Protein AF-A0A4R8FXR1-F1 (afdb_monomer_lite)

Sequence (595 aa):
MRFEVLHRTVYRYSGPVRPGPHLLRLTPRPGRVAELCQSLAVTPLPVARRDETDAHGNRVTRLDFAGETPALIFESRFTLRTQAWLEAPEGGPVPPLCAVAPEVADFAAALGPPGAGPDRFLSALTEALHARIARQIRPDGAAWPAEVTLARGQGACRDLAVLFIAAAASRGIAARFVSGYQAESEHPDGPRHMHAWPEALVPGRGWCGYDPTHGRAVGAGHVALAVAPGRGRIHRGAGDGRDGGRSADRDRAGRCCARLKQRGRLAHRPMPGYPRVPGRGWRLAMRGARTSRTHPLQIAEVSAGPGLGRIGITFCPGKHDPVASTGAWARDLDADLDAIAGWGARLVLSLVENAELVALKVPDLGASVRARGMLWRHLPIRDYSVPDDFFERQWATTGPEIRAILRQGGDVLVHCKGGLGRAGMIAGRLLAELGMAPQEAIRAARHARPGAIETPAQLALVRRTEPADDRVLDLAALERTGGRLGSNPGGVYRDAEGRRFYVKELESPAHARNERIAAALYRLAGAPTLIYRPTADPCQVATEFVTLEKAHAAQFSEDERRFAQRWLGVHAWTANWDAAGFDGDNQGVVGGGRC

Structure (mmCIF, N/CA/C/O backbone):
data_AF-A0A4R8FXR1-F1
#
_entry.id   AF-A0A4R8FXR1-F1
#
loop_
_atom_site.group_PDB
_atom_site.id
_atom_site.type_symbol
_atom_site.label_atom_id
_atom_site.label_alt_id
_atom_site.label_comp_id
_atom_site.label_asym_id
_atom_site.label_entity_id
_atom_site.label_seq_id
_atom_site.pdbx_PDB_ins_code
_atom_site.Cartn_x
_atom_site.Cartn_y
_atom_site.Cartn_z
_atom_site.occupancy
_atom_site.B_iso_or_equiv
_atom_site.auth_seq_id
_atom_site.auth_comp_id
_atom_site.auth_asym_id
_atom_site.auth_atom_id
_atom_site.pdbx_PDB_model_num
ATOM 1 N N . MET A 1 1 ? 15.578 12.382 -30.697 1.00 85.81 1 MET A N 1
ATOM 2 C CA . MET A 1 1 ? 14.139 12.724 -30.602 1.00 85.81 1 MET A CA 1
ATOM 3 C C . MET A 1 1 ? 13.991 14.021 -29.817 1.00 85.81 1 MET A C 1
ATOM 5 O O . MET A 1 1 ? 14.798 14.249 -28.931 1.00 85.81 1 MET A O 1
ATOM 9 N N . ARG A 1 2 ? 13.032 14.900 -30.133 1.00 88.00 2 ARG A N 1
ATOM 10 C CA . ARG A 1 2 ? 12.801 16.126 -29.343 1.00 88.00 2 ARG A CA 1
ATOM 11 C C . ARG A 1 2 ? 11.761 15.856 -28.254 1.00 88.00 2 ARG A C 1
ATOM 13 O O . ARG A 1 2 ? 10.722 15.275 -28.554 1.00 88.00 2 ARG A O 1
ATOM 20 N N . PHE A 1 3 ? 12.048 16.284 -27.030 1.00 86.31 3 PHE A N 1
ATOM 21 C CA . PHE A 1 3 ? 11.168 16.186 -25.871 1.00 86.31 3 PHE A CA 1
ATOM 22 C C . PHE A 1 3 ? 10.814 17.573 -25.350 1.00 86.31 3 PHE A C 1
ATOM 24 O O . PHE A 1 3 ? 11.651 18.473 -25.329 1.00 86.31 3 PHE A O 1
ATOM 31 N N . GLU A 1 4 ? 9.579 17.693 -24.884 1.00 89.00 4 GLU A N 1
ATOM 32 C CA . GLU A 1 4 ? 9.101 18.764 -24.023 1.00 89.00 4 GLU A CA 1
ATOM 33 C C . GLU A 1 4 ? 8.424 18.085 -22.834 1.00 89.00 4 GLU A C 1
ATOM 35 O O . GLU A 1 4 ? 7.517 17.269 -23.014 1.00 89.00 4 GLU A O 1
ATOM 40 N N . VAL A 1 5 ? 8.933 18.343 -21.633 1.00 84.88 5 VAL A N 1
ATOM 41 C CA . VAL A 1 5 ? 8.506 17.662 -20.412 1.00 84.88 5 VAL A CA 1
ATOM 42 C C . VAL A 1 5 ? 8.128 18.695 -19.366 1.00 84.88 5 VAL A C 1
ATOM 44 O O . VAL A 1 5 ? 8.902 19.599 -19.060 1.00 84.88 5 VAL A O 1
ATOM 47 N N . LEU A 1 6 ? 6.942 18.509 -18.789 1.00 86.44 6 LEU A N 1
ATOM 48 C CA . LEU A 1 6 ? 6.503 19.139 -17.552 1.00 86.44 6 LEU A CA 1
ATOM 49 C C . LEU A 1 6 ? 6.395 18.051 -16.484 1.00 86.44 6 LEU A C 1
ATOM 51 O O . LEU A 1 6 ? 5.511 17.196 -16.542 1.00 86.44 6 LEU A O 1
ATOM 55 N N . HIS A 1 7 ? 7.289 18.096 -15.505 1.00 82.00 7 HIS A N 1
ATOM 56 C CA . HIS A 1 7 ? 7.187 17.313 -14.287 1.00 82.00 7 HIS A CA 1
ATOM 57 C C . HIS A 1 7 ? 6.617 18.181 -13.179 1.00 82.00 7 HIS A C 1
ATOM 59 O O . HIS A 1 7 ? 7.205 19.203 -12.830 1.00 82.00 7 HIS A O 1
ATOM 65 N N . ARG A 1 8 ? 5.527 17.728 -12.562 1.00 82.31 8 ARG A N 1
ATOM 66 C CA . ARG A 1 8 ? 4.970 18.366 -11.373 1.00 82.31 8 ARG A CA 1
ATOM 67 C C . ARG A 1 8 ? 4.787 17.348 -10.253 1.00 82.31 8 ARG A C 1
ATOM 69 O O . ARG A 1 8 ? 4.066 16.369 -10.430 1.00 82.31 8 ARG A O 1
ATOM 76 N N . THR A 1 9 ? 5.413 17.615 -9.111 1.00 76.44 9 THR A N 1
ATOM 77 C CA . THR A 1 9 ? 5.199 16.891 -7.852 1.00 76.44 9 THR A CA 1
ATOM 78 C C . THR A 1 9 ? 4.530 17.832 -6.855 1.00 76.44 9 THR A C 1
ATOM 80 O O . THR A 1 9 ? 4.963 18.971 -6.698 1.00 76.44 9 THR A O 1
ATOM 83 N N . VAL A 1 10 ? 3.451 17.372 -6.216 1.00 76.19 10 VAL A N 1
ATOM 84 C CA . VAL A 1 10 ? 2.677 18.142 -5.234 1.00 76.19 10 VAL A CA 1
ATOM 85 C C . VAL A 1 10 ? 2.522 17.309 -3.968 1.00 76.19 10 VAL A C 1
ATOM 87 O O . VAL A 1 10 ? 1.936 16.229 -4.000 1.00 76.19 10 VAL A O 1
ATOM 90 N N . TYR A 1 11 ? 3.019 17.839 -2.859 1.00 72.00 11 TYR A N 1
ATOM 91 C CA . TYR A 1 11 ? 2.734 17.370 -1.512 1.00 72.00 11 TYR A CA 1
ATOM 92 C C . TYR A 1 11 ? 1.659 18.272 -0.918 1.00 72.00 11 TYR A C 1
ATOM 94 O O . TYR A 1 11 ? 1.844 19.489 -0.853 1.00 72.00 11 TYR A O 1
ATOM 102 N N . ARG A 1 12 ? 0.536 17.684 -0.501 1.00 72.44 12 ARG A N 1
ATOM 103 C CA . ARG A 1 12 ? -0.494 18.363 0.289 1.00 72.44 12 ARG A CA 1
ATOM 104 C C . ARG A 1 12 ? -0.477 17.773 1.687 1.00 72.44 12 ARG A C 1
ATOM 106 O O . ARG A 1 12 ? -0.643 16.564 1.851 1.00 72.44 12 ARG A O 1
ATOM 113 N N . TYR A 1 13 ? -0.263 18.619 2.680 1.00 69.06 13 TYR A N 1
ATOM 114 C CA . TYR A 1 13 ? -0.235 18.202 4.072 1.00 69.06 13 TYR A CA 1
ATOM 115 C C . TYR A 1 13 ? -1.608 18.437 4.703 1.00 69.06 13 TYR A C 1
ATOM 117 O O . TYR A 1 13 ? -2.323 19.368 4.338 1.00 69.06 13 TYR A O 1
ATOM 125 N N . SER A 1 14 ? -1.982 17.602 5.672 1.00 63.03 14 SER A N 1
ATOM 126 C CA . SER A 1 14 ? -3.233 17.767 6.427 1.00 63.03 14 SER A CA 1
ATOM 127 C C . SER A 1 14 ? -3.224 18.990 7.364 1.00 63.03 14 SER A C 1
ATOM 129 O O . SER A 1 14 ? -4.229 19.276 8.004 1.00 63.03 14 SER A O 1
ATOM 131 N N . GLY A 1 15 ? -2.083 19.674 7.492 1.00 66.12 15 GLY A N 1
ATOM 132 C CA . GLY A 1 15 ? -1.867 20.911 8.247 1.00 66.12 15 GLY A CA 1
ATOM 133 C C . GLY A 1 15 ? -0.487 21.508 7.916 1.00 66.12 15 GLY A C 1
ATOM 134 O O . GLY A 1 15 ? 0.286 20.843 7.222 1.00 66.12 15 GLY A O 1
ATOM 135 N N . PRO A 1 16 ? -0.165 22.737 8.363 1.00 74.88 16 PRO A N 1
ATOM 136 C CA . PRO A 1 16 ? 1.131 23.360 8.093 1.00 74.88 16 PRO A CA 1
ATOM 137 C C . PRO A 1 16 ? 2.304 22.526 8.627 1.00 74.88 16 PRO A C 1
ATOM 139 O O . PRO A 1 16 ? 2.252 22.016 9.744 1.00 74.88 16 PRO A O 1
ATOM 142 N N . VAL A 1 17 ? 3.365 22.396 7.829 1.00 72.69 17 VAL A N 1
ATOM 143 C CA . VAL A 1 17 ? 4.614 21.711 8.204 1.00 72.69 17 VAL A CA 1
ATOM 144 C C . VAL A 1 17 ? 5.819 22.597 7.905 1.00 72.69 17 VAL A C 1
ATOM 146 O O . VAL A 1 17 ? 5.753 23.422 6.995 1.00 72.69 17 VAL A O 1
ATOM 149 N N . ARG A 1 18 ? 6.936 22.404 8.617 1.00 80.94 18 ARG A N 1
ATOM 150 C CA . ARG A 1 18 ? 8.236 23.000 8.263 1.00 80.94 18 ARG A CA 1
ATOM 151 C C . ARG A 1 18 ? 9.028 22.022 7.397 1.00 80.94 18 ARG A C 1
ATOM 153 O O . ARG A 1 18 ? 9.450 20.989 7.917 1.00 80.94 18 ARG A O 1
ATOM 160 N N . PRO A 1 19 ? 9.226 22.288 6.094 1.00 76.56 19 PRO A N 1
ATOM 161 C CA . PRO A 1 19 ? 9.999 21.384 5.256 1.00 76.56 19 PRO A CA 1
ATOM 162 C C . PRO A 1 19 ? 11.475 21.414 5.676 1.00 76.56 19 PRO A C 1
ATOM 164 O O . PRO A 1 19 ? 12.073 22.484 5.748 1.00 76.56 19 PRO A O 1
ATOM 167 N N . GLY A 1 20 ? 12.075 20.250 5.934 1.00 75.25 20 GLY A N 1
ATOM 168 C CA . GLY A 1 20 ? 13.526 20.132 6.114 1.00 75.25 20 GLY A CA 1
ATOM 169 C C . GLY A 1 20 ? 14.301 20.284 4.794 1.00 75.25 20 GLY A C 1
ATOM 170 O O . GLY A 1 20 ? 13.704 20.586 3.755 1.00 75.25 20 GLY A O 1
ATOM 171 N N . PRO A 1 21 ? 15.621 20.041 4.785 1.00 79.38 21 PRO A N 1
ATOM 172 C CA . PRO A 1 21 ? 16.411 20.006 3.555 1.00 79.38 21 PRO A CA 1
ATOM 173 C C . PRO A 1 21 ? 15.877 18.974 2.548 1.00 79.38 21 PRO A C 1
ATOM 175 O O . PRO A 1 21 ? 15.584 17.830 2.900 1.00 79.38 21 PRO A O 1
ATOM 178 N N . HIS A 1 22 ? 15.759 19.362 1.278 1.00 78.38 22 HIS A N 1
ATOM 179 C CA . HIS A 1 22 ? 15.288 18.510 0.184 1.00 78.38 22 HIS A CA 1
ATOM 180 C C . HIS A 1 22 ? 16.353 18.320 -0.889 1.00 78.38 22 HIS A C 1
ATOM 182 O O . HIS A 1 22 ? 17.111 19.229 -1.217 1.00 78.38 22 HIS A O 1
ATOM 188 N N . LEU A 1 23 ? 16.344 17.134 -1.497 1.00 76.12 23 LEU A N 1
ATOM 189 C CA . LEU A 1 23 ? 17.239 16.757 -2.583 1.00 76.12 23 LEU A CA 1
ATOM 190 C C . LEU A 1 23 ? 16.427 16.361 -3.821 1.00 76.12 23 LEU A C 1
ATOM 192 O O . LEU A 1 23 ? 15.710 15.355 -3.810 1.00 76.12 23 LEU A O 1
ATOM 196 N N . LEU A 1 24 ? 16.535 17.138 -4.898 1.00 77.31 24 LEU A N 1
ATOM 197 C CA . LEU A 1 24 ? 15.812 16.911 -6.148 1.00 77.31 24 LEU A CA 1
ATOM 198 C C . LEU A 1 24 ? 16.735 16.387 -7.249 1.00 77.31 24 LEU A C 1
ATOM 200 O O . LEU A 1 24 ? 17.852 16.859 -7.424 1.00 77.31 24 LEU A O 1
ATOM 204 N N . ARG A 1 25 ? 16.221 15.435 -8.033 1.00 80.62 25 ARG A N 1
ATOM 205 C CA . ARG A 1 25 ? 16.874 14.836 -9.211 1.00 80.62 25 ARG A CA 1
ATOM 206 C C . ARG A 1 25 ? 15.948 14.934 -10.423 1.00 80.62 25 ARG A C 1
ATOM 208 O O . ARG A 1 25 ? 15.524 13.926 -10.981 1.00 80.62 25 ARG A O 1
ATOM 215 N N . LEU A 1 26 ? 15.534 16.159 -10.744 1.00 81.44 26 LEU A N 1
ATOM 216 C CA . LEU A 1 26 ? 14.567 16.452 -11.815 1.00 81.44 26 LEU A CA 1
ATOM 217 C C . LEU A 1 26 ? 15.219 17.031 -13.076 1.00 81.44 26 LEU A C 1
ATOM 219 O O . LEU A 1 26 ? 14.530 17.318 -14.049 1.00 81.44 26 LEU A O 1
ATOM 223 N N . THR A 1 27 ? 16.544 17.155 -13.065 1.00 83.38 27 THR A N 1
ATOM 224 C CA . THR A 1 27 ? 17.344 17.685 -14.166 1.00 83.38 27 THR A CA 1
ATOM 225 C C . THR A 1 27 ? 17.898 16.525 -14.996 1.00 83.38 27 THR A C 1
ATOM 227 O O . THR A 1 27 ? 18.551 15.651 -14.420 1.00 83.38 27 THR A O 1
ATOM 230 N N . PRO A 1 28 ? 17.670 16.477 -16.322 1.00 86.19 28 PRO A N 1
ATOM 231 C CA . PRO A 1 28 ? 18.222 15.432 -17.177 1.00 86.19 28 PRO A CA 1
ATOM 232 C C . PRO A 1 28 ? 19.740 15.307 -17.047 1.00 86.19 28 PRO A C 1
ATOM 234 O O . PRO A 1 28 ? 20.467 16.305 -17.000 1.00 86.19 28 PRO A O 1
ATOM 237 N N . ARG A 1 29 ? 20.226 14.064 -17.002 1.00 84.06 29 ARG A N 1
ATOM 238 C CA . ARG A 1 29 ? 21.662 13.791 -16.945 1.00 84.06 29 ARG A CA 1
ATOM 239 C C . ARG A 1 29 ? 22.354 14.263 -18.226 1.00 84.06 29 ARG A C 1
ATOM 241 O O . ARG A 1 29 ? 21.784 14.126 -19.312 1.00 84.06 29 ARG A O 1
ATOM 248 N N . PRO A 1 30 ? 23.602 14.758 -18.121 1.00 74.12 30 PRO A N 1
ATOM 249 C CA . PRO A 1 30 ? 24.449 14.925 -19.295 1.00 74.12 30 PRO A CA 1
ATOM 250 C C . PRO A 1 30 ? 24.721 13.556 -19.948 1.00 74.12 30 PRO A C 1
ATOM 252 O O . PRO A 1 30 ? 24.691 12.523 -19.277 1.00 74.12 30 PRO A O 1
ATOM 255 N N . GLY A 1 31 ? 24.954 13.539 -21.263 1.00 76.31 31 GLY A N 1
ATOM 256 C CA . GLY A 1 31 ? 25.160 12.315 -22.044 1.00 76.31 31 GLY A CA 1
ATOM 257 C C . GLY A 1 31 ? 24.380 12.367 -23.354 1.00 76.31 31 GLY A C 1
ATOM 258 O O . GLY A 1 31 ? 24.654 13.204 -24.204 1.00 76.31 31 GLY A O 1
ATOM 259 N N . ARG A 1 32 ? 23.344 11.529 -23.497 1.00 73.62 32 ARG A N 1
ATOM 260 C CA . ARG A 1 32 ? 22.480 11.452 -24.699 1.00 73.62 32 ARG A CA 1
ATOM 261 C C . ARG A 1 32 ? 21.614 12.694 -24.949 1.00 73.62 32 ARG A C 1
ATOM 263 O O . ARG A 1 32 ? 20.790 12.678 -25.861 1.00 73.62 32 ARG A O 1
ATOM 270 N N . VAL A 1 33 ? 21.745 13.727 -24.122 1.00 80.31 33 VAL A N 1
ATOM 271 C CA . VAL A 1 33 ? 20.923 14.938 -24.117 1.00 80.31 33 VAL A CA 1
ATOM 272 C C . VAL A 1 33 ? 21.705 16.085 -24.756 1.00 80.31 33 VAL A C 1
ATOM 274 O O . VAL A 1 33 ? 22.746 16.485 -24.247 1.00 80.31 33 VAL A O 1
ATOM 277 N N . ALA A 1 34 ? 21.161 16.641 -25.834 1.00 75.50 34 ALA A N 1
ATOM 278 C CA . ALA A 1 34 ? 21.592 17.884 -26.463 1.00 75.50 34 ALA A CA 1
ATOM 279 C C . ALA A 1 34 ? 20.500 18.957 -26.310 1.00 75.50 34 ALA A C 1
ATOM 281 O O . ALA A 1 34 ? 19.323 18.625 -26.145 1.00 75.50 34 ALA A O 1
ATOM 282 N N . GLU A 1 35 ? 20.882 20.235 -26.401 1.00 79.94 35 GLU A N 1
ATOM 283 C CA . GLU A 1 35 ? 19.946 21.379 -26.411 1.00 79.94 35 GLU A CA 1
ATOM 284 C C . GLU A 1 35 ? 18.988 21.400 -25.204 1.00 79.94 35 GLU A C 1
ATOM 286 O O . GLU A 1 35 ? 17.784 21.613 -25.349 1.00 79.94 35 GLU A O 1
ATOM 291 N N . LEU A 1 36 ? 19.511 21.141 -24.001 1.00 84.12 36 LEU A N 1
ATOM 292 C CA . LEU A 1 36 ? 18.721 21.182 -22.772 1.00 84.12 36 LEU A CA 1
ATOM 293 C C . LEU A 1 36 ? 18.432 22.633 -22.365 1.00 84.12 36 LEU A C 1
ATOM 295 O O . LEU A 1 36 ? 19.329 23.348 -21.927 1.00 84.12 36 LEU A O 1
ATOM 299 N N . CYS A 1 37 ? 17.165 23.032 -22.435 1.00 88.81 37 CYS A N 1
ATOM 300 C CA . CYS A 1 37 ? 16.648 24.221 -21.763 1.00 88.81 37 CYS A CA 1
ATOM 301 C C . CYS A 1 37 ? 15.739 23.763 -20.623 1.00 88.81 37 CYS A C 1
ATOM 303 O O . CYS A 1 37 ? 14.830 22.968 -20.862 1.00 88.81 37 CYS A O 1
ATOM 305 N N . GLN A 1 38 ? 15.987 24.228 -19.398 1.00 87.38 38 GLN A N 1
ATOM 306 C CA . GLN A 1 38 ? 15.250 23.796 -18.214 1.00 87.38 38 GLN A CA 1
ATOM 307 C C . GLN A 1 38 ? 14.923 24.960 -17.279 1.00 87.38 38 GLN A C 1
ATOM 309 O O . GLN A 1 38 ? 15.744 25.847 -17.062 1.00 87.38 38 GLN A O 1
ATOM 314 N N . SER A 1 39 ? 13.760 24.878 -16.636 1.00 89.81 39 SER A N 1
ATOM 315 C CA . SER A 1 39 ? 13.414 25.641 -15.443 1.00 89.81 39 SER A CA 1
ATOM 316 C C . SER A 1 39 ? 12.927 24.721 -14.318 1.00 89.81 39 SER A C 1
ATOM 318 O O . SER A 1 39 ? 12.415 23.621 -14.546 1.00 89.81 39 SER A O 1
ATOM 320 N N . LEU A 1 40 ? 13.134 25.162 -13.078 1.00 86.44 40 LEU A N 1
ATOM 321 C CA . LEU A 1 40 ? 12.644 24.508 -11.869 1.00 86.44 40 LEU A CA 1
ATOM 322 C C . LEU A 1 40 ? 12.022 25.579 -10.972 1.00 86.44 40 LEU A C 1
ATOM 324 O O . LEU A 1 40 ? 12.741 26.441 -10.465 1.00 86.44 40 LEU A O 1
ATOM 328 N N . ALA A 1 41 ? 10.708 25.505 -10.792 1.00 91.19 41 ALA A N 1
ATOM 329 C CA . ALA A 1 41 ? 9.947 26.316 -9.855 1.00 91.19 41 ALA A CA 1
ATOM 330 C C . ALA A 1 41 ? 9.609 25.494 -8.605 1.00 91.19 41 ALA A C 1
ATOM 332 O O . ALA A 1 41 ? 9.301 24.301 -8.686 1.00 91.19 41 ALA A O 1
ATOM 333 N N . VAL A 1 42 ? 9.682 26.142 -7.444 1.00 88.81 42 VAL A N 1
ATOM 334 C CA . VAL A 1 42 ? 9.464 25.528 -6.132 1.00 88.81 42 VAL A CA 1
ATOM 335 C C . VAL A 1 42 ? 8.519 26.414 -5.326 1.00 88.81 42 VAL A C 1
ATOM 337 O O . VAL A 1 42 ? 8.653 27.637 -5.344 1.00 88.81 42 VAL A O 1
ATOM 340 N N . THR A 1 43 ? 7.556 25.810 -4.635 1.00 88.56 43 THR A N 1
ATOM 341 C CA . THR A 1 43 ? 6.626 26.515 -3.741 1.00 88.56 43 THR A CA 1
ATOM 342 C C . THR A 1 43 ? 6.488 25.747 -2.424 1.00 88.56 43 THR A C 1
ATOM 344 O O . THR A 1 43 ? 6.150 24.568 -2.496 1.00 88.56 43 THR A O 1
ATOM 347 N N . PRO A 1 44 ? 6.693 26.365 -1.244 1.00 90.56 44 PRO A N 1
ATOM 348 C CA . PRO A 1 44 ? 7.127 27.751 -1.031 1.00 90.56 44 PRO A CA 1
ATOM 349 C C . PRO A 1 44 ? 8.535 28.009 -1.586 1.00 90.56 44 PRO A C 1
ATOM 351 O O . PRO A 1 44 ? 9.252 27.072 -1.931 1.00 90.56 44 PRO A O 1
ATOM 354 N N . LEU A 1 45 ? 8.913 29.282 -1.719 1.00 92.50 45 LEU A N 1
ATOM 355 C CA . LEU A 1 45 ? 10.248 29.633 -2.197 1.00 92.50 45 LEU A CA 1
ATOM 356 C C . LEU A 1 45 ? 11.297 29.141 -1.174 1.00 92.50 45 LEU A C 1
ATOM 358 O O . LEU A 1 45 ? 11.159 29.446 0.012 1.00 92.50 45 LEU A O 1
ATOM 362 N N . PRO A 1 46 ? 12.316 28.371 -1.594 1.00 90.50 46 PRO A N 1
ATOM 363 C CA . PRO A 1 46 ? 13.374 27.921 -0.699 1.00 90.50 46 PRO A CA 1
ATOM 364 C C . PRO A 1 46 ? 14.233 29.111 -0.253 1.00 90.50 46 PRO A C 1
ATOM 366 O O . PRO A 1 46 ? 14.493 30.021 -1.041 1.00 90.50 46 PRO A O 1
ATOM 369 N N . VAL A 1 47 ? 14.712 29.079 0.991 1.00 93.75 47 VAL A N 1
ATOM 370 C CA . VAL A 1 47 ? 15.650 30.090 1.514 1.00 93.75 47 VAL A CA 1
ATOM 371 C C . VAL A 1 47 ? 17.074 29.864 1.023 1.00 93.75 47 VAL A C 1
ATOM 373 O O . VAL A 1 47 ? 17.846 30.812 0.931 1.00 93.75 47 VAL A O 1
ATOM 376 N N . ALA A 1 48 ? 17.417 28.626 0.663 1.00 89.50 48 ALA A N 1
ATOM 377 C CA . ALA A 1 48 ? 18.653 28.331 -0.041 1.00 89.50 48 ALA A CA 1
ATOM 378 C C . ALA A 1 48 ? 18.423 27.288 -1.133 1.00 89.50 48 ALA A C 1
ATOM 380 O O . ALA A 1 48 ? 17.672 26.327 -0.964 1.00 89.50 48 ALA A O 1
ATOM 381 N N . ARG A 1 49 ? 19.108 27.473 -2.261 1.00 93.00 49 ARG A N 1
ATOM 382 C CA . ARG A 1 49 ? 19.134 26.533 -3.379 1.00 93.00 49 ARG A CA 1
ATOM 383 C C . ARG A 1 49 ? 20.572 26.348 -3.844 1.00 93.00 49 ARG A C 1
ATOM 385 O O . ARG A 1 49 ? 21.254 27.331 -4.115 1.00 93.00 49 ARG A O 1
ATOM 392 N N . ARG A 1 50 ? 21.013 25.096 -3.967 1.00 91.19 50 ARG A N 1
ATOM 393 C CA . ARG A 1 50 ? 22.333 24.726 -4.496 1.00 91.19 50 ARG A CA 1
ATOM 394 C C . ARG A 1 50 ? 22.171 23.645 -5.558 1.00 91.19 50 ARG A C 1
ATOM 396 O O . ARG A 1 50 ? 21.593 22.599 -5.280 1.00 91.19 50 ARG A O 1
ATOM 403 N N . ASP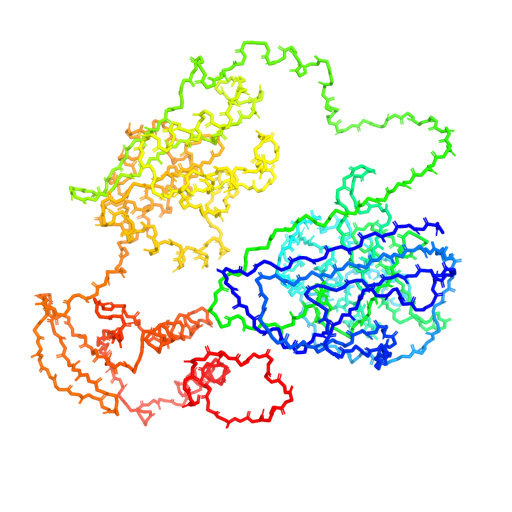 A 1 51 ? 22.667 23.907 -6.761 1.00 88.56 51 ASP A N 1
ATOM 404 C CA . ASP A 1 51 ? 22.676 22.944 -7.863 1.00 88.56 51 ASP A CA 1
ATOM 405 C C . ASP A 1 51 ? 24.085 22.336 -7.967 1.00 88.56 51 ASP A C 1
ATOM 407 O O . ASP A 1 51 ? 25.070 23.057 -8.101 1.00 88.56 51 ASP A O 1
ATOM 411 N N . GLU A 1 52 ? 24.188 21.012 -7.879 1.00 88.06 52 GLU A N 1
ATOM 412 C CA . GLU A 1 52 ? 25.450 20.269 -7.814 1.00 88.06 52 GLU A CA 1
ATOM 413 C C . GLU A 1 52 ? 25.417 19.006 -8.690 1.00 88.06 52 GLU A C 1
ATOM 415 O O . GLU A 1 52 ? 24.385 18.630 -9.257 1.00 88.06 52 GLU A O 1
ATOM 420 N N . THR A 1 53 ? 26.567 18.344 -8.819 1.00 84.62 53 THR A N 1
ATOM 421 C CA . THR A 1 53 ? 26.668 17.010 -9.423 1.00 84.62 53 THR A CA 1
ATOM 422 C C . THR A 1 53 ? 27.141 16.023 -8.364 1.00 84.62 53 THR A C 1
ATOM 424 O O . THR A 1 53 ? 28.178 16.252 -7.748 1.00 84.62 53 THR A O 1
ATOM 427 N N . ASP A 1 54 ? 26.382 14.949 -8.129 1.00 79.00 54 ASP A N 1
ATOM 428 C CA . ASP A 1 54 ? 26.763 13.936 -7.136 1.00 79.00 54 ASP A CA 1
ATOM 429 C C . ASP A 1 54 ? 27.856 12.985 -7.657 1.00 79.00 54 ASP A C 1
ATOM 431 O O . ASP A 1 54 ? 28.192 12.979 -8.843 1.00 79.00 54 ASP A O 1
ATOM 435 N N . ALA A 1 55 ? 28.399 12.139 -6.775 1.00 77.75 55 ALA A N 1
ATOM 436 C CA . ALA A 1 55 ? 29.462 11.183 -7.105 1.00 77.75 55 ALA A CA 1
ATOM 437 C C . ALA A 1 55 ? 29.079 10.169 -8.205 1.00 77.75 55 ALA A C 1
ATOM 439 O O . ALA A 1 55 ? 29.949 9.531 -8.793 1.00 77.75 55 ALA A O 1
ATOM 440 N N . HIS A 1 56 ? 27.787 10.019 -8.516 1.00 74.94 56 HIS A N 1
ATOM 441 C CA . HIS A 1 56 ? 27.297 9.164 -9.598 1.00 74.94 56 HIS A CA 1
ATOM 442 C C . HIS A 1 56 ? 27.079 9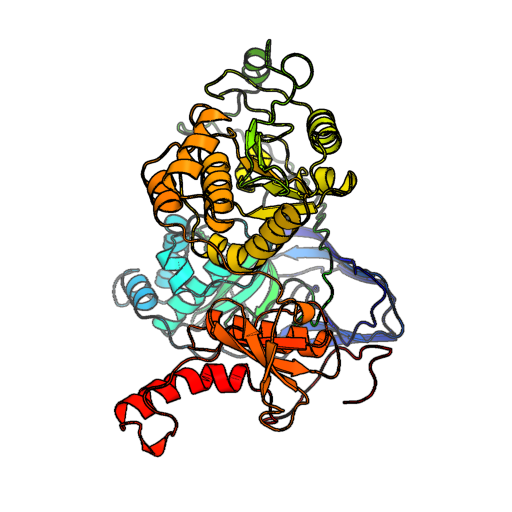.936 -10.910 1.00 74.94 56 HIS A C 1
ATOM 444 O O . HIS A 1 56 ? 26.585 9.367 -11.892 1.00 74.94 56 HIS A O 1
ATOM 450 N N . GLY A 1 57 ? 27.407 11.229 -10.946 1.00 78.00 57 GLY A N 1
ATOM 451 C CA . GLY A 1 57 ? 27.193 12.111 -12.089 1.00 78.00 57 GLY A CA 1
ATOM 452 C C . GLY A 1 57 ? 25.735 12.547 -12.267 1.00 78.00 57 GLY A C 1
ATOM 453 O O . GLY A 1 57 ? 25.352 12.940 -13.371 1.00 78.00 57 GLY A O 1
ATOM 454 N N . ASN A 1 58 ? 24.887 12.433 -11.236 1.00 81.94 58 ASN A N 1
ATOM 455 C CA . ASN A 1 58 ? 23.528 12.975 -11.294 1.00 81.94 58 ASN A CA 1
ATOM 456 C C . ASN A 1 58 ? 23.564 14.489 -11.104 1.00 81.94 58 ASN A C 1
ATOM 458 O O . ASN A 1 58 ? 24.280 14.970 -10.233 1.00 81.94 58 ASN A O 1
ATOM 462 N N . ARG A 1 59 ? 22.726 15.229 -11.837 1.00 83.75 59 ARG A N 1
ATOM 463 C CA . ARG A 1 59 ? 22.460 16.640 -11.531 1.00 83.75 59 ARG A CA 1
ATOM 464 C C . ARG A 1 59 ? 21.455 16.714 -10.385 1.00 83.75 59 ARG A C 1
ATOM 466 O O . ARG A 1 59 ? 20.336 16.210 -10.510 1.00 83.75 59 ARG A O 1
ATOM 473 N N . VAL A 1 60 ? 21.862 17.317 -9.278 1.00 84.19 60 VAL A N 1
ATOM 474 C CA . VAL A 1 60 ? 21.113 17.333 -8.025 1.00 84.19 60 VAL A CA 1
ATOM 475 C C . VAL A 1 60 ? 20.872 18.771 -7.578 1.00 84.19 60 VAL A C 1
ATOM 477 O O . VAL A 1 60 ? 21.774 19.595 -7.639 1.00 84.19 60 VAL A O 1
ATOM 480 N N . THR A 1 61 ? 19.664 19.071 -7.111 1.00 82.88 61 THR A N 1
ATOM 481 C CA . THR A 1 61 ? 19.313 20.374 -6.532 1.00 82.88 61 THR A CA 1
ATOM 482 C C . THR A 1 61 ? 18.993 20.196 -5.052 1.00 82.88 61 THR A C 1
ATOM 484 O O . THR A 1 61 ? 18.016 19.525 -4.709 1.00 82.88 61 THR A O 1
ATOM 487 N N . ARG A 1 62 ? 19.805 20.790 -4.176 1.00 86.75 62 ARG A N 1
ATOM 488 C CA . ARG A 1 62 ? 19.553 20.903 -2.734 1.00 86.75 62 ARG A CA 1
ATOM 489 C C . ARG A 1 62 ? 18.731 22.146 -2.447 1.00 86.75 62 ARG A C 1
ATOM 491 O O . ARG A 1 62 ? 19.068 23.223 -2.936 1.00 86.75 62 ARG A O 1
ATOM 498 N N . LEU A 1 63 ? 17.681 21.989 -1.654 1.00 82.69 63 LEU A N 1
ATOM 499 C CA . LEU A 1 63 ? 16.777 23.059 -1.257 1.00 82.69 63 LEU A CA 1
ATOM 500 C C . LEU A 1 63 ? 16.640 23.078 0.259 1.00 82.69 63 LEU A C 1
ATOM 502 O O . LEU A 1 63 ? 16.306 22.054 0.847 1.00 82.69 63 LEU A O 1
ATOM 506 N N . ASP A 1 64 ? 16.824 24.245 0.857 1.00 85.62 64 ASP A N 1
ATOM 507 C CA . ASP A 1 64 ? 16.566 24.489 2.272 1.00 85.62 64 ASP A CA 1
ATOM 508 C C . ASP A 1 64 ? 15.356 25.429 2.382 1.00 85.62 64 ASP A C 1
ATOM 510 O O . ASP A 1 64 ? 15.216 26.368 1.591 1.00 85.62 64 ASP A O 1
ATOM 514 N N . PHE A 1 65 ? 14.464 25.183 3.341 1.00 85.69 65 PHE A N 1
ATOM 515 C CA . PHE A 1 65 ? 13.233 25.956 3.528 1.00 85.69 65 PHE A CA 1
ATOM 516 C C . PHE A 1 65 ? 13.197 26.596 4.913 1.00 85.69 65 PHE A C 1
ATOM 518 O O . PHE A 1 65 ? 13.798 26.095 5.861 1.00 85.69 65 PHE A O 1
ATOM 525 N N . ALA A 1 66 ? 12.460 27.698 5.025 1.00 83.62 66 ALA A N 1
ATOM 526 C CA . ALA A 1 66 ? 12.110 28.306 6.299 1.00 83.62 66 ALA A CA 1
ATOM 527 C C . ALA A 1 66 ? 10.595 28.500 6.379 1.00 83.62 66 ALA A C 1
ATOM 529 O O . ALA A 1 66 ? 9.915 28.605 5.357 1.00 83.62 66 ALA A O 1
ATOM 530 N N . GLY A 1 67 ? 10.085 28.583 7.606 1.00 81.31 67 GLY A N 1
ATOM 531 C CA . GLY A 1 67 ? 8.662 28.776 7.860 1.00 81.31 67 GLY A CA 1
ATOM 532 C C . GLY A 1 67 ? 7.816 27.529 7.598 1.00 81.31 67 GLY A C 1
ATOM 533 O O . GLY A 1 67 ? 8.319 26.439 7.323 1.00 81.31 67 GLY A O 1
ATOM 534 N N . GLU A 1 68 ? 6.506 27.702 7.745 1.00 85.44 68 GLU A N 1
ATOM 535 C CA . GLU A 1 68 ? 5.513 26.634 7.659 1.00 85.44 68 GLU A CA 1
ATOM 536 C C . GLU A 1 68 ? 4.723 26.729 6.356 1.00 85.44 68 GLU A C 1
ATOM 538 O O . GLU A 1 68 ? 4.419 27.819 5.874 1.00 85.44 68 GLU A O 1
ATOM 543 N N . THR A 1 69 ? 4.370 25.583 5.780 1.00 83.00 69 THR A N 1
ATOM 544 C CA . THR A 1 69 ? 3.571 25.520 4.556 1.00 83.00 69 THR A CA 1
ATOM 545 C C . THR A 1 69 ? 2.557 24.375 4.598 1.00 83.00 69 THR A C 1
ATOM 547 O O . THR A 1 69 ? 2.887 23.283 5.064 1.00 83.00 69 THR A O 1
ATOM 550 N N . PRO A 1 70 ? 1.325 24.569 4.091 1.00 83.12 70 PRO A N 1
ATOM 551 C CA . PRO A 1 70 ? 0.351 23.489 3.929 1.00 83.12 70 PRO A CA 1
ATOM 552 C C . PRO A 1 70 ? 0.617 22.628 2.681 1.00 83.12 70 PRO A C 1
ATOM 554 O O . PRO A 1 70 ? 0.001 21.574 2.509 1.00 83.12 70 PRO A O 1
ATOM 557 N N . ALA A 1 71 ? 1.520 23.055 1.791 1.00 80.56 71 ALA A N 1
ATOM 558 C CA . ALA A 1 71 ? 1.867 22.316 0.581 1.00 80.56 71 ALA A CA 1
ATOM 559 C C . ALA A 1 71 ? 3.313 22.556 0.129 1.00 80.56 71 ALA A C 1
ATOM 561 O O . ALA A 1 71 ? 3.865 23.639 0.311 1.00 80.56 71 ALA A O 1
ATOM 562 N N . LEU A 1 72 ? 3.902 21.555 -0.523 1.00 78.94 72 LEU A N 1
ATOM 563 C CA . LEU A 1 72 ? 5.207 21.654 -1.175 1.00 78.94 72 LEU A CA 1
ATOM 564 C C . LEU A 1 72 ? 5.070 21.227 -2.639 1.00 78.94 72 LEU A C 1
ATOM 566 O O . LEU A 1 72 ? 4.604 20.129 -2.937 1.00 78.94 72 LEU A O 1
ATOM 570 N N . ILE A 1 73 ? 5.424 22.110 -3.568 1.00 84.31 73 ILE A N 1
ATOM 571 C CA . ILE A 1 73 ? 5.231 21.924 -5.007 1.00 84.31 73 ILE A CA 1
ATOM 572 C C . ILE A 1 73 ? 6.572 22.069 -5.712 1.00 84.31 73 ILE A C 1
ATOM 574 O O . ILE A 1 73 ? 7.266 23.069 -5.546 1.00 84.31 73 ILE A O 1
ATOM 578 N N . PHE A 1 74 ? 6.890 21.092 -6.555 1.00 84.38 74 PHE A N 1
ATOM 579 C CA . PHE A 1 74 ? 8.035 21.115 -7.454 1.00 84.38 74 PHE A CA 1
ATOM 580 C C . PHE A 1 74 ? 7.540 21.049 -8.891 1.00 84.38 74 PHE A C 1
ATOM 582 O O . PHE A 1 74 ? 6.850 20.099 -9.265 1.00 84.38 74 PHE A O 1
ATOM 589 N N . GLU A 1 75 ? 7.908 22.032 -9.703 1.00 87.88 75 GLU A N 1
ATOM 590 C CA . GLU A 1 75 ? 7.586 22.069 -11.123 1.00 87.88 75 GLU A CA 1
ATOM 591 C C . GLU A 1 75 ? 8.868 22.205 -11.946 1.00 87.88 75 GLU A C 1
ATOM 593 O O . GLU A 1 75 ? 9.500 23.257 -11.968 1.00 87.88 75 GLU A O 1
ATOM 598 N N . SER A 1 76 ? 9.264 21.128 -12.622 1.00 85.62 76 SER A N 1
ATOM 599 C CA . SER A 1 76 ? 10.401 21.120 -13.539 1.00 85.62 76 SER A CA 1
ATOM 600 C C . SER A 1 76 ? 9.901 21.071 -14.975 1.00 85.62 76 SER A C 1
ATOM 602 O O . SER A 1 76 ? 9.153 20.167 -15.351 1.00 85.62 76 SER A O 1
ATOM 604 N N . ARG A 1 77 ? 10.310 22.048 -15.780 1.00 92.06 77 ARG A N 1
ATOM 605 C CA . ARG A 1 77 ? 10.017 22.110 -17.212 1.00 92.06 77 ARG A CA 1
ATOM 606 C C . ARG A 1 77 ? 11.315 22.005 -17.968 1.00 92.06 77 ARG A C 1
ATOM 608 O O . ARG A 1 77 ? 12.245 22.739 -17.656 1.00 92.06 77 ARG A O 1
ATOM 615 N N . PHE A 1 78 ? 11.379 21.145 -18.972 1.00 88.69 78 PHE A N 1
ATOM 616 C CA . PHE A 1 78 ? 12.530 21.136 -19.857 1.00 88.69 78 PHE A CA 1
ATOM 617 C C . PHE A 1 78 ? 12.185 20.730 -21.283 1.00 88.69 78 PHE A C 1
ATOM 619 O O . PHE A 1 78 ? 11.332 19.876 -21.532 1.00 88.69 78 PHE A O 1
ATOM 626 N N . THR A 1 79 ? 12.902 21.333 -22.223 1.00 90.62 79 THR A N 1
ATOM 627 C CA . THR A 1 79 ? 12.947 20.924 -23.623 1.00 90.62 79 THR A CA 1
ATOM 628 C C . THR A 1 79 ? 14.337 20.417 -23.942 1.00 90.62 79 THR A C 1
ATOM 630 O O . THR A 1 79 ? 15.318 21.045 -23.548 1.00 90.62 79 THR A O 1
ATOM 633 N N . LEU A 1 80 ? 14.427 19.296 -24.651 1.00 89.81 80 LEU A N 1
ATOM 634 C CA . LEU A 1 80 ? 15.709 18.714 -25.034 1.00 89.81 80 LEU A CA 1
ATOM 635 C C . LEU A 1 80 ? 15.624 17.911 -26.326 1.00 89.81 80 LEU A C 1
ATOM 637 O O . LEU A 1 80 ? 14.537 17.535 -26.776 1.00 89.81 80 LEU A O 1
ATOM 641 N N . ARG A 1 81 ? 16.784 17.578 -26.890 1.00 87.94 81 ARG A N 1
ATOM 642 C CA . ARG A 1 81 ? 16.928 16.627 -27.988 1.00 87.94 81 ARG A CA 1
ATOM 643 C C . ARG A 1 81 ? 17.769 15.437 -27.537 1.00 87.94 81 ARG A C 1
ATOM 645 O O . ARG A 1 81 ? 18.925 15.590 -27.170 1.00 87.94 81 ARG A O 1
ATOM 652 N N . THR A 1 82 ? 17.207 14.235 -27.591 1.00 85.50 82 THR A N 1
ATOM 653 C CA . THR A 1 82 ? 17.975 13.001 -27.415 1.00 85.50 82 THR A CA 1
ATOM 654 C C . THR A 1 82 ? 18.699 12.629 -28.704 1.00 85.50 82 THR A C 1
ATOM 656 O O . THR A 1 82 ? 18.128 12.729 -29.799 1.00 85.50 82 THR A O 1
ATOM 659 N N . GLN A 1 83 ? 19.934 12.159 -28.581 1.00 77.38 83 GLN A N 1
ATOM 660 C CA . GLN A 1 83 ? 20.718 11.606 -29.682 1.00 77.38 83 GLN A CA 1
ATOM 661 C C . GLN A 1 83 ? 20.826 10.081 -29.552 1.00 77.38 83 GLN A C 1
ATOM 663 O O . GLN A 1 83 ? 20.893 9.531 -28.448 1.00 77.38 83 GLN A O 1
ATOM 668 N N . ALA A 1 84 ? 20.814 9.388 -30.690 1.00 62.44 84 ALA A N 1
ATOM 669 C CA . ALA A 1 84 ? 21.076 7.958 -30.753 1.00 62.44 84 ALA A CA 1
ATOM 670 C C . ALA A 1 84 ? 22.589 7.751 -30.885 1.00 62.44 84 ALA A C 1
ATOM 672 O O . ALA A 1 84 ? 23.108 7.747 -31.990 1.00 62.44 84 ALA A O 1
ATOM 673 N N . TRP A 1 85 ? 23.292 7.620 -29.763 1.00 59.66 85 TRP A N 1
ATOM 674 C CA . TRP A 1 85 ? 24.673 7.128 -29.756 1.00 59.66 85 TRP A CA 1
ATOM 675 C C . TRP A 1 85 ? 24.716 5.709 -29.188 1.00 59.66 85 TRP A C 1
ATOM 677 O O . TRP A 1 85 ? 23.944 5.381 -28.288 1.00 59.66 85 TRP A O 1
ATOM 687 N N . LEU A 1 86 ? 25.579 4.839 -29.698 1.00 53.78 86 LEU A N 1
ATOM 688 C CA . LEU A 1 86 ? 26.075 3.724 -28.895 1.00 53.78 86 LEU A CA 1
ATOM 689 C C . LEU A 1 86 ? 27.168 4.304 -27.987 1.00 53.78 86 LEU A C 1
ATOM 691 O O . LEU A 1 86 ? 27.902 5.169 -28.437 1.00 53.78 86 LEU A O 1
ATOM 695 N N . GLU A 1 87 ? 27.229 3.847 -26.734 1.00 53.78 87 GLU A N 1
ATOM 696 C CA . GLU A 1 87 ? 28.313 4.118 -25.769 1.00 53.78 87 GLU A CA 1
ATOM 697 C C . GLU A 1 87 ? 28.154 5.395 -24.920 1.00 53.78 87 GLU A C 1
ATOM 699 O O . GLU A 1 87 ? 28.148 6.533 -25.388 1.00 53.78 87 GLU A O 1
ATOM 704 N N . ALA A 1 88 ? 27.989 5.180 -23.613 1.00 56.72 88 ALA A N 1
ATOM 705 C CA . ALA A 1 88 ? 28.312 6.173 -22.598 1.00 56.72 88 ALA A CA 1
ATOM 706 C C . ALA A 1 88 ? 29.750 5.891 -22.133 1.00 56.72 88 ALA A C 1
ATOM 708 O O . ALA A 1 88 ? 30.104 4.714 -22.032 1.00 56.72 88 ALA A O 1
ATOM 709 N N . PRO A 1 89 ? 30.567 6.914 -21.825 1.00 56.84 89 PRO A N 1
ATOM 710 C CA . PRO A 1 89 ? 31.930 6.690 -21.352 1.00 56.84 89 PRO A CA 1
ATOM 711 C C . PRO A 1 89 ? 31.942 5.736 -20.146 1.00 56.84 89 PRO A C 1
ATOM 713 O O . PRO A 1 89 ? 31.028 5.771 -19.318 1.00 56.84 89 PRO A O 1
ATOM 716 N N . GLU A 1 90 ? 32.994 4.919 -20.021 1.00 53.69 90 GLU A N 1
ATOM 717 C CA . GLU A 1 90 ? 33.210 3.972 -18.905 1.00 53.69 90 GLU A CA 1
ATOM 718 C C . GLU A 1 90 ? 33.313 4.654 -17.521 1.00 53.69 90 GLU A C 1
ATOM 720 O O . GLU A 1 90 ? 33.423 3.991 -16.494 1.00 53.69 90 GLU A O 1
ATOM 725 N N . GLY A 1 91 ? 33.234 5.986 -17.468 1.00 59.09 91 GLY A N 1
ATOM 726 C CA . GLY A 1 91 ? 33.351 6.780 -16.254 1.00 59.09 91 GLY A CA 1
ATOM 727 C C . GLY A 1 91 ? 32.174 6.653 -15.278 1.00 59.09 91 GLY A C 1
ATOM 728 O O . GLY A 1 91 ? 31.001 6.525 -15.646 1.00 59.09 91 GLY A O 1
ATOM 729 N N . GLY A 1 92 ? 32.511 6.779 -13.995 1.00 62.75 92 GLY A N 1
ATOM 730 C CA . GLY A 1 92 ? 31.588 6.760 -12.861 1.00 62.75 92 GLY A CA 1
ATOM 731 C C . GLY A 1 92 ? 31.819 5.555 -11.942 1.00 62.75 92 GLY A C 1
ATOM 732 O O . GLY A 1 92 ? 32.411 4.563 -12.360 1.00 62.75 92 GLY A O 1
ATOM 733 N N . PRO A 1 93 ? 31.366 5.620 -10.680 1.00 64.31 93 PRO A N 1
ATOM 734 C CA . PRO A 1 93 ? 31.579 4.545 -9.720 1.00 64.31 93 PRO A CA 1
ATOM 735 C C . PRO A 1 93 ? 30.881 3.262 -10.182 1.00 64.31 93 PRO A C 1
ATOM 737 O O . PRO A 1 93 ? 29.672 3.255 -10.441 1.00 64.31 93 PRO A O 1
ATOM 740 N N . VAL A 1 94 ? 31.655 2.180 -10.269 1.00 73.00 94 VAL A N 1
ATOM 741 C CA . VAL A 1 94 ? 31.141 0.836 -10.536 1.00 73.00 94 VAL A CA 1
ATOM 742 C C . VAL A 1 94 ? 30.526 0.305 -9.239 1.00 73.00 94 VAL A C 1
ATOM 744 O O . VAL A 1 94 ? 31.212 0.257 -8.217 1.00 73.00 94 VAL A O 1
ATOM 747 N N . PRO A 1 95 ? 29.232 -0.051 -9.233 1.00 70.00 95 PRO A N 1
ATOM 748 C CA . PRO A 1 95 ? 28.605 -0.612 -8.051 1.00 70.00 95 PRO A CA 1
ATOM 749 C C . PRO A 1 95 ? 29.234 -1.959 -7.686 1.00 70.00 95 PRO A C 1
ATOM 751 O O . PRO A 1 95 ? 29.515 -2.754 -8.588 1.00 70.00 95 PRO A O 1
ATOM 754 N N . PRO A 1 96 ? 29.409 -2.258 -6.387 1.00 68.44 96 PRO A N 1
ATOM 755 C CA . PRO A 1 96 ? 29.816 -3.590 -5.977 1.00 68.44 96 PRO A CA 1
ATOM 756 C C . PRO A 1 96 ? 28.740 -4.608 -6.370 1.00 68.44 96 PRO A C 1
ATOM 758 O O . PRO A 1 96 ? 27.536 -4.338 -6.283 1.00 68.44 96 PRO A O 1
ATOM 761 N N . LEU A 1 97 ? 29.176 -5.799 -6.777 1.00 71.19 97 LEU A N 1
ATOM 762 C CA . LEU A 1 97 ? 28.273 -6.918 -7.018 1.00 71.19 97 LEU A CA 1
ATOM 763 C C . LEU A 1 97 ? 27.610 -7.306 -5.689 1.00 71.19 97 LEU A C 1
ATOM 765 O O . LEU A 1 97 ? 28.284 -7.587 -4.700 1.00 71.19 97 LEU A O 1
ATOM 769 N N . CYS A 1 98 ? 26.280 -7.270 -5.650 1.00 63.03 98 CYS A N 1
ATOM 770 C CA . CYS A 1 98 ? 25.511 -7.634 -4.463 1.00 63.03 98 CYS A CA 1
ATOM 771 C C . CYS A 1 98 ? 25.269 -9.147 -4.421 1.00 63.03 98 CYS A C 1
ATOM 773 O O . CYS A 1 98 ? 25.172 -9.781 -5.469 1.00 63.03 98 CYS A O 1
ATOM 775 N N . ALA A 1 99 ? 25.079 -9.705 -3.222 1.00 70.25 99 ALA A N 1
ATOM 776 C CA . ALA A 1 99 ? 24.587 -11.073 -3.073 1.00 70.25 99 ALA A CA 1
ATOM 777 C C . ALA A 1 99 ? 23.230 -11.245 -3.782 1.00 70.25 99 ALA A C 1
ATOM 779 O O . ALA A 1 99 ? 22.342 -10.392 -3.653 1.00 70.25 99 ALA A O 1
ATOM 780 N N . VAL A 1 100 ? 23.088 -12.342 -4.528 1.00 80.06 100 VAL A N 1
ATOM 781 C CA . VAL A 1 100 ? 21.919 -12.654 -5.362 1.00 80.06 100 VAL A CA 1
ATOM 782 C C . VAL A 1 100 ? 21.212 -13.886 -4.802 1.00 80.06 100 VAL A C 1
ATOM 784 O O . VAL A 1 100 ? 21.871 -14.841 -4.399 1.00 80.06 100 VAL A O 1
ATOM 787 N N . ALA A 1 101 ? 19.879 -13.858 -4.770 1.00 85.25 101 ALA A N 1
ATOM 788 C CA . ALA A 1 101 ? 19.076 -15.012 -4.375 1.00 85.25 101 ALA A CA 1
ATOM 789 C C . ALA A 1 101 ? 19.295 -16.192 -5.352 1.00 85.25 101 ALA A C 1
ATOM 791 O O . ALA A 1 101 ? 19.372 -15.942 -6.562 1.00 85.25 101 ALA A O 1
ATOM 792 N N . PRO A 1 102 ? 19.379 -17.449 -4.873 1.00 91.88 102 PRO A N 1
ATOM 793 C CA . PRO A 1 102 ? 19.653 -18.613 -5.720 1.00 91.88 102 PRO A CA 1
ATOM 794 C C . PRO A 1 102 ? 18.714 -18.728 -6.924 1.00 91.88 102 PRO A C 1
ATOM 796 O O . PRO A 1 102 ? 19.172 -18.914 -8.044 1.00 91.88 102 PRO A O 1
ATOM 799 N N . GLU A 1 103 ? 17.419 -18.476 -6.741 1.00 92.81 103 GLU A N 1
ATOM 800 C CA . GLU A 1 103 ? 16.406 -18.603 -7.794 1.00 92.81 103 GLU A CA 1
ATOM 801 C C . GLU A 1 103 ? 16.626 -17.594 -8.933 1.00 92.81 103 GLU A C 1
ATOM 803 O O . GLU A 1 103 ? 16.344 -17.869 -10.101 1.00 92.81 103 GLU A O 1
ATOM 808 N N . VAL A 1 104 ? 17.153 -16.410 -8.606 1.00 92.56 104 VAL A N 1
ATOM 809 C CA . VAL A 1 104 ? 17.509 -15.380 -9.593 1.00 92.56 104 VAL A CA 1
ATOM 810 C C . VAL A 1 104 ? 18.798 -15.758 -10.324 1.00 92.56 104 VAL A C 1
ATOM 812 O O . VAL A 1 104 ? 18.917 -15.501 -11.525 1.00 92.56 104 VAL A O 1
ATOM 815 N N . ALA A 1 105 ? 19.753 -16.381 -9.628 1.00 91.56 105 ALA A N 1
ATOM 816 C CA . ALA A 1 105 ? 20.969 -16.904 -10.241 1.00 91.56 105 ALA A CA 1
ATOM 817 C C . ALA A 1 105 ? 20.661 -18.065 -11.200 1.00 91.56 105 ALA A C 1
ATOM 819 O O . ALA A 1 105 ? 21.146 -18.045 -12.330 1.00 91.56 105 ALA A O 1
ATOM 820 N N . ASP A 1 106 ? 19.792 -18.996 -10.806 1.00 93.38 106 ASP A N 1
ATOM 821 C CA . ASP A 1 106 ? 19.350 -20.126 -11.629 1.00 93.38 106 ASP A CA 1
ATOM 822 C C . ASP A 1 106 ? 18.592 -19.651 -12.872 1.00 93.38 106 ASP A C 1
ATOM 824 O O . ASP A 1 106 ? 18.864 -20.089 -13.993 1.00 93.38 106 ASP A O 1
ATOM 828 N N . PHE A 1 107 ? 17.686 -18.681 -12.700 1.00 94.25 107 PHE A N 1
ATOM 829 C CA . PHE A 1 107 ? 17.004 -18.039 -13.820 1.00 94.25 107 PHE A CA 1
ATOM 830 C C . PHE A 1 107 ? 17.993 -17.402 -14.804 1.00 94.25 107 PHE A C 1
ATOM 832 O O . PHE A 1 107 ? 17.840 -17.571 -16.012 1.00 94.25 107 PHE A O 1
ATOM 839 N N . ALA A 1 108 ? 19.011 -16.693 -14.306 1.00 92.62 108 ALA A N 1
ATOM 840 C CA . ALA A 1 108 ? 20.038 -16.085 -15.146 1.00 92.62 108 ALA A CA 1
ATOM 841 C C . ALA A 1 108 ? 20.917 -17.137 -15.844 1.00 92.62 108 ALA A C 1
ATOM 843 O O . ALA A 1 108 ? 21.235 -16.981 -17.020 1.00 92.62 108 ALA A O 1
ATOM 844 N N . ALA A 1 109 ? 21.283 -18.219 -15.153 1.00 90.00 109 ALA A N 1
ATOM 845 C CA . ALA A 1 109 ? 22.091 -19.306 -15.705 1.00 90.00 109 ALA A CA 1
ATOM 846 C C . ALA A 1 109 ? 21.380 -20.050 -16.847 1.00 90.00 109 ALA A C 1
ATOM 848 O O . ALA A 1 109 ? 22.034 -20.512 -17.779 1.00 90.00 109 ALA A O 1
ATOM 849 N N . ALA A 1 110 ? 20.046 -20.112 -16.818 1.00 90.62 110 ALA A N 1
ATOM 850 C CA . ALA A 1 110 ? 19.242 -20.699 -17.888 1.00 90.62 110 ALA A CA 1
ATOM 851 C C . ALA A 1 110 ? 19.190 -19.846 -19.177 1.00 90.62 110 ALA A C 1
ATOM 853 O O . ALA A 1 110 ? 18.651 -20.298 -20.191 1.00 90.62 110 ALA A O 1
ATOM 854 N N . LEU A 1 111 ? 19.706 -18.610 -19.160 1.00 87.69 111 LEU A N 1
ATOM 855 C CA . LEU A 1 111 ? 19.650 -17.682 -20.289 1.00 87.69 111 LEU A CA 1
ATOM 856 C C . LEU A 1 111 ? 20.972 -17.663 -21.071 1.00 87.69 111 LEU A C 1
ATOM 858 O O . LEU A 1 111 ? 21.924 -16.972 -20.716 1.00 87.69 111 LEU A O 1
ATOM 862 N N . GLY A 1 112 ? 20.978 -18.365 -22.208 1.00 68.12 112 GLY A N 1
ATOM 863 C CA . GLY A 1 112 ? 22.081 -18.392 -23.175 1.00 68.12 112 GLY A CA 1
ATOM 864 C C . GLY A 1 112 ? 23.113 -19.503 -22.917 1.00 68.12 112 GLY A C 1
ATOM 865 O O . GLY A 1 112 ? 23.217 -20.011 -21.805 1.00 68.12 112 GLY A O 1
ATOM 866 N N . PRO A 1 113 ? 23.873 -19.926 -23.945 1.00 57.44 113 PRO A N 1
ATOM 867 C CA . PRO A 1 113 ? 24.885 -20.964 -23.780 1.00 57.44 113 PRO A CA 1
ATOM 868 C C . PRO A 1 113 ? 26.064 -20.460 -22.924 1.00 57.44 113 PRO A C 1
ATOM 870 O O . PRO A 1 113 ? 26.423 -19.277 -23.022 1.00 57.44 113 PRO A O 1
ATOM 873 N N . PRO A 1 114 ? 26.719 -21.340 -22.141 1.00 54.47 114 PRO A N 1
ATOM 874 C CA . PRO A 1 114 ? 27.980 -21.020 -21.476 1.00 54.47 114 PRO A CA 1
ATOM 875 C C . PRO A 1 114 ? 28.980 -20.428 -22.485 1.00 54.47 114 PRO A C 1
ATOM 877 O O . PRO A 1 114 ? 29.217 -21.016 -23.537 1.00 54.47 114 PRO A O 1
ATOM 880 N N . GLY A 1 115 ? 29.534 -19.244 -22.199 1.00 59.09 115 GLY A N 1
ATOM 881 C CA . GLY A 1 115 ? 30.514 -18.570 -23.068 1.00 59.09 115 GLY A CA 1
ATOM 882 C C . GLY A 1 115 ? 29.957 -17.520 -24.042 1.00 59.09 115 GLY A C 1
ATOM 883 O O . GLY A 1 115 ? 30.733 -16.891 -24.759 1.00 59.09 115 GLY A O 1
ATOM 884 N N . ALA A 1 116 ? 28.645 -17.263 -24.065 1.00 66.12 116 ALA A N 1
ATOM 885 C CA . ALA A 1 116 ? 28.108 -16.086 -24.750 1.00 66.12 116 ALA A CA 1
ATOM 886 C C . ALA A 1 116 ? 28.607 -14.787 -24.078 1.00 66.12 116 ALA A C 1
ATOM 888 O O . ALA A 1 116 ? 28.499 -14.634 -22.862 1.00 66.12 116 ALA A O 1
ATOM 889 N N . GLY A 1 117 ? 29.141 -13.844 -24.865 1.00 79.25 117 GLY A N 1
ATOM 890 C CA . GLY A 1 117 ? 29.593 -12.542 -24.359 1.00 79.25 117 GLY A CA 1
ATOM 891 C C . GLY A 1 117 ? 28.477 -11.748 -23.649 1.00 79.25 117 GLY A C 1
ATOM 892 O O . GLY A 1 117 ? 27.292 -11.987 -23.913 1.00 79.25 117 GLY A O 1
ATOM 893 N N . PRO A 1 118 ? 28.831 -10.783 -22.774 1.00 86.06 118 PRO A N 1
ATOM 894 C CA . PRO A 1 118 ? 27.891 -10.092 -21.883 1.00 86.06 118 PRO A CA 1
ATOM 895 C C . PRO A 1 118 ? 26.711 -9.453 -22.626 1.00 86.06 118 PRO A C 1
ATOM 897 O O . PRO A 1 118 ? 25.579 -9.532 -22.163 1.00 86.06 118 PRO A O 1
ATOM 900 N N . ASP A 1 119 ? 26.936 -8.910 -23.822 1.00 84.75 119 ASP A N 1
ATOM 901 C CA . ASP A 1 119 ? 25.886 -8.310 -24.650 1.00 84.75 119 ASP A CA 1
ATOM 902 C C . ASP A 1 119 ? 24.768 -9.275 -25.048 1.00 84.75 119 ASP A C 1
ATOM 904 O O . ASP A 1 119 ? 23.584 -8.921 -25.008 1.00 84.75 119 ASP A O 1
ATOM 908 N N . ARG A 1 120 ? 25.131 -10.504 -25.431 1.00 88.12 120 ARG A N 1
ATOM 909 C CA . ARG A 1 120 ? 24.160 -11.518 -25.851 1.00 88.12 120 ARG A CA 1
ATOM 910 C C . ARG A 1 120 ? 23.331 -11.979 -24.658 1.00 88.12 120 ARG A C 1
ATOM 912 O O . ARG A 1 120 ? 22.118 -12.117 -24.789 1.00 88.12 120 ARG A O 1
ATOM 919 N N . PHE A 1 121 ? 23.970 -12.152 -23.501 1.00 92.44 121 PHE A N 1
ATOM 920 C CA . PHE A 1 121 ? 23.282 -12.461 -22.249 1.00 92.44 121 PHE A CA 1
ATOM 921 C C . PHE A 1 121 ? 22.315 -11.341 -21.839 1.00 92.44 121 PHE A C 1
ATOM 923 O O . PHE A 1 121 ? 21.144 -11.610 -21.597 1.00 92.44 121 PHE A O 1
ATOM 930 N N . LEU A 1 122 ? 22.761 -10.081 -21.811 1.00 94.00 122 LEU A N 1
ATOM 931 C CA . LEU A 1 122 ? 21.935 -8.943 -21.387 1.00 94.00 122 LEU A CA 1
ATOM 932 C C . LEU A 1 122 ? 20.741 -8.710 -22.328 1.00 94.00 122 LEU A C 1
ATOM 934 O O . LEU A 1 122 ? 19.646 -8.373 -21.873 1.00 94.00 122 LEU A O 1
ATOM 938 N N . SER A 1 123 ? 20.923 -8.942 -23.630 1.00 92.69 123 SER A N 1
ATOM 939 C CA . SER A 1 123 ? 19.830 -8.889 -24.610 1.00 92.69 123 SER A CA 1
ATOM 940 C C . SER A 1 123 ? 18.821 -10.018 -24.373 1.00 92.69 123 SER A C 1
ATOM 942 O O . SER A 1 123 ? 17.631 -9.745 -24.222 1.00 92.69 123 SER A O 1
ATOM 944 N N . ALA A 1 124 ? 19.295 -11.259 -24.207 1.00 93.81 124 ALA A N 1
ATOM 945 C CA . ALA A 1 124 ? 18.440 -12.402 -23.881 1.00 93.81 124 ALA A CA 1
ATOM 946 C C . ALA A 1 124 ? 17.699 -12.217 -22.545 1.00 93.81 124 ALA A C 1
ATOM 948 O O . ALA A 1 124 ? 16.522 -12.549 -22.441 1.00 93.81 124 ALA A O 1
ATOM 949 N N . LEU A 1 125 ? 18.352 -11.634 -21.536 1.00 95.56 125 LEU A N 1
ATOM 950 C CA . LEU A 1 125 ? 17.740 -11.279 -20.257 1.00 95.56 125 LEU A CA 1
ATOM 951 C C . LEU A 1 125 ? 16.639 -10.229 -20.429 1.00 95.56 125 LEU A C 1
ATOM 953 O O . LEU A 1 125 ? 15.566 -10.361 -19.843 1.00 95.56 125 LEU A O 1
ATOM 957 N N . THR A 1 126 ? 16.873 -9.211 -21.256 1.00 96.69 126 THR A N 1
ATOM 958 C CA . THR A 1 126 ? 15.877 -8.171 -21.558 1.00 96.69 126 THR A CA 1
ATOM 959 C C . THR A 1 126 ? 14.626 -8.772 -22.195 1.00 96.69 126 THR A C 1
ATOM 961 O O . THR A 1 126 ? 13.511 -8.489 -21.755 1.00 96.69 126 THR A O 1
ATOM 964 N N . GLU A 1 127 ? 14.810 -9.625 -23.202 1.00 95.56 127 GLU A N 1
ATOM 965 C CA . GLU A 1 127 ? 13.727 -10.309 -23.911 1.00 95.56 127 GLU A CA 1
ATOM 966 C C . GLU A 1 127 ? 12.992 -11.304 -23.004 1.00 95.56 127 GLU A C 1
ATOM 968 O O . GLU A 1 127 ? 11.761 -11.316 -22.964 1.00 95.56 127 GLU A O 1
ATOM 973 N N . ALA A 1 128 ? 13.726 -12.095 -22.216 1.00 95.81 128 ALA A N 1
ATOM 974 C CA . ALA A 1 128 ? 13.147 -13.075 -21.304 1.00 95.81 128 ALA A CA 1
ATOM 975 C C . ALA A 1 128 ? 12.302 -12.418 -20.209 1.00 95.81 128 ALA A C 1
ATOM 977 O O . ALA A 1 128 ? 11.202 -12.893 -19.923 1.00 95.81 128 ALA A O 1
ATOM 978 N N . LEU A 1 129 ? 12.779 -11.321 -19.610 1.00 96.69 129 LEU A N 1
ATOM 979 C CA . LEU A 1 129 ? 12.002 -10.577 -18.619 1.00 96.69 129 LEU A CA 1
ATOM 980 C C . LEU A 1 129 ? 10.756 -9.947 -19.244 1.00 96.69 129 LEU A C 1
ATOM 982 O O . LEU A 1 129 ? 9.688 -10.025 -18.643 1.00 96.69 129 LEU A O 1
ATOM 986 N N . HIS A 1 130 ? 10.863 -9.394 -20.454 1.00 96.25 130 HIS A N 1
ATOM 987 C CA . HIS A 1 130 ? 9.708 -8.850 -21.168 1.00 96.25 130 HIS A CA 1
ATOM 988 C C . HIS A 1 130 ? 8.646 -9.919 -21.459 1.00 96.25 130 HIS A C 1
ATOM 990 O O . HIS A 1 130 ? 7.454 -9.671 -21.291 1.00 96.25 130 HIS A O 1
ATOM 996 N N . ALA A 1 131 ? 9.076 -11.115 -21.865 1.00 95.38 131 ALA A N 1
ATOM 997 C CA . ALA A 1 131 ? 8.180 -12.212 -22.208 1.00 95.38 131 ALA A CA 1
ATOM 998 C C . ALA A 1 131 ? 7.545 -12.888 -20.981 1.00 95.38 131 ALA A C 1
ATOM 1000 O O . ALA A 1 131 ? 6.406 -13.346 -21.056 1.00 95.38 131 ALA A O 1
ATOM 1001 N N . ARG A 1 132 ? 8.278 -12.993 -19.864 1.00 94.69 132 ARG A N 1
ATOM 1002 C CA . ARG A 1 132 ? 7.867 -13.787 -18.691 1.00 94.69 132 ARG A CA 1
ATOM 1003 C C . ARG A 1 132 ? 7.243 -12.969 -17.567 1.00 94.69 132 ARG A C 1
ATOM 1005 O O . ARG A 1 132 ? 6.517 -13.538 -16.759 1.00 94.69 132 ARG A O 1
ATOM 1012 N N . ILE A 1 133 ? 7.536 -11.672 -17.481 1.00 95.06 133 ILE A N 1
ATOM 1013 C CA . ILE A 1 133 ? 7.068 -10.821 -16.385 1.00 95.06 133 ILE A CA 1
ATOM 1014 C C . ILE A 1 133 ? 5.961 -9.900 -16.891 1.00 95.06 133 ILE A C 1
ATOM 1016 O O . ILE A 1 133 ? 6.205 -8.933 -17.612 1.00 95.06 133 ILE A O 1
ATOM 1020 N N . ALA A 1 134 ? 4.727 -10.169 -16.468 1.00 91.44 134 ALA A N 1
ATOM 1021 C CA . ALA A 1 134 ? 3.583 -9.337 -16.795 1.00 91.44 134 ALA A CA 1
ATOM 1022 C C . ALA A 1 134 ? 3.751 -7.924 -16.210 1.00 91.44 134 ALA A C 1
ATOM 1024 O O . ALA A 1 134 ? 3.952 -7.722 -15.007 1.00 91.44 134 ALA A O 1
ATOM 1025 N N . ARG A 1 135 ? 3.646 -6.913 -17.073 1.00 85.94 135 ARG A N 1
ATOM 1026 C CA . ARG A 1 135 ? 3.738 -5.511 -16.663 1.00 85.94 135 ARG A CA 1
ATOM 1027 C C . ARG A 1 135 ? 2.575 -5.145 -15.738 1.00 85.94 135 ARG A C 1
ATOM 1029 O O . ARG A 1 135 ? 1.411 -5.282 -16.103 1.00 85.94 135 ARG A O 1
ATOM 1036 N N . GLN A 1 136 ? 2.898 -4.574 -14.581 1.00 84.88 136 GLN A N 1
ATOM 1037 C CA . GLN A 1 136 ? 1.939 -4.052 -13.610 1.00 84.88 136 GLN A CA 1
ATOM 1038 C C . GLN A 1 136 ? 2.192 -2.563 -13.344 1.00 84.88 136 GLN A C 1
ATOM 1040 O O . GLN A 1 136 ? 3.316 -2.145 -13.070 1.00 84.88 136 GLN A O 1
ATOM 1045 N N . ILE A 1 137 ? 1.143 -1.739 -13.357 1.00 77.56 137 ILE A N 1
ATOM 1046 C CA . ILE A 1 137 ? 1.253 -0.337 -12.935 1.00 77.56 137 ILE A CA 1
ATOM 1047 C C . ILE A 1 137 ? 1.144 -0.278 -11.411 1.00 77.56 137 ILE A C 1
ATOM 1049 O O . ILE A 1 137 ? 0.091 -0.553 -10.839 1.00 77.56 137 ILE A O 1
ATOM 1053 N N . ARG A 1 138 ? 2.243 0.096 -10.747 1.00 79.75 138 ARG A N 1
ATOM 1054 C CA . ARG A 1 138 ? 2.287 0.327 -9.296 1.00 79.75 138 ARG A CA 1
ATOM 1055 C C . ARG A 1 138 ? 2.589 1.802 -9.011 1.00 79.75 138 ARG A C 1
ATOM 1057 O O . ARG A 1 138 ? 3.742 2.212 -9.177 1.00 79.75 138 ARG A O 1
ATOM 1064 N N . PRO A 1 139 ? 1.597 2.611 -8.589 1.00 57.12 139 PRO A N 1
ATOM 1065 C CA . PRO A 1 139 ? 1.822 4.029 -8.316 1.00 57.12 139 PRO A CA 1
ATOM 1066 C C . PRO A 1 139 ? 2.752 4.235 -7.110 1.00 57.12 139 PRO A C 1
ATOM 1068 O O . PRO A 1 139 ? 3.600 5.127 -7.130 1.00 57.12 139 PRO A O 1
ATOM 1071 N N . ASP A 1 140 ? 2.668 3.370 -6.098 1.00 54.84 140 ASP A N 1
ATOM 1072 C CA . ASP A 1 140 ? 3.312 3.544 -4.794 1.00 54.84 140 ASP A CA 1
ATOM 1073 C C . ASP A 1 140 ? 4.191 2.362 -4.383 1.00 54.84 140 ASP A C 1
ATOM 1075 O O . ASP A 1 140 ? 4.105 1.270 -4.949 1.00 54.84 140 ASP A O 1
ATOM 1079 N N . GLY A 1 141 ? 5.052 2.595 -3.391 1.00 56.62 141 GLY A N 1
ATOM 1080 C CA . GLY A 1 141 ? 5.931 1.591 -2.789 1.00 56.62 141 GLY A CA 1
ATOM 1081 C C . GLY A 1 141 ? 7.330 1.522 -3.402 1.00 56.62 141 GLY A C 1
ATOM 1082 O O . GLY A 1 141 ? 7.596 2.082 -4.464 1.00 56.62 141 GLY A O 1
ATOM 1083 N N . ALA A 1 142 ? 8.235 0.830 -2.715 1.00 67.12 142 ALA A N 1
ATOM 1084 C CA . ALA A 1 142 ? 9.563 0.533 -3.236 1.00 67.12 142 ALA A CA 1
ATOM 1085 C C . ALA A 1 142 ? 9.497 -0.486 -4.389 1.00 67.12 142 ALA A C 1
ATOM 1087 O O . ALA A 1 142 ? 8.465 -1.140 -4.623 1.00 67.12 142 ALA A O 1
ATOM 1088 N N . ALA A 1 143 ? 10.615 -0.607 -5.106 1.00 71.25 143 ALA A N 1
ATOM 1089 C CA . ALA A 1 143 ? 10.828 -1.759 -5.966 1.00 71.25 143 ALA A CA 1
ATOM 1090 C C . ALA A 1 143 ? 10.823 -3.037 -5.113 1.00 71.25 143 ALA A C 1
ATOM 1092 O O . ALA A 1 143 ? 11.336 -3.030 -3.991 1.00 71.25 143 ALA A O 1
ATOM 1093 N N . TRP A 1 144 ? 10.209 -4.102 -5.612 1.00 81.25 144 TRP A N 1
ATOM 1094 C CA . TRP A 1 144 ? 10.268 -5.400 -4.952 1.00 81.25 144 TRP A CA 1
ATOM 1095 C C . TRP A 1 144 ? 11.681 -5.990 -5.026 1.00 81.25 144 TRP A C 1
ATOM 1097 O O . TRP A 1 144 ? 12.434 -5.663 -5.950 1.00 81.25 144 TRP A O 1
ATOM 1107 N N . PRO A 1 145 ? 12.043 -6.874 -4.079 1.00 83.94 145 PRO A N 1
ATOM 1108 C CA . PRO A 1 145 ? 13.196 -7.745 -4.249 1.00 83.94 145 PRO A CA 1
ATOM 1109 C C . PRO A 1 145 ? 13.113 -8.533 -5.567 1.00 83.94 145 PRO A C 1
ATOM 1111 O O . PRO A 1 145 ? 12.021 -8.783 -6.098 1.00 83.94 145 PRO A O 1
ATOM 1114 N N . ALA A 1 146 ? 14.271 -8.895 -6.113 1.00 86.62 146 ALA A N 1
ATOM 1115 C CA . ALA A 1 146 ? 14.375 -9.535 -7.421 1.00 86.62 146 ALA A CA 1
ATOM 1116 C C . ALA A 1 146 ? 13.639 -10.884 -7.437 1.00 86.62 146 ALA A C 1
ATOM 1118 O O . ALA A 1 146 ? 12.806 -11.128 -8.308 1.00 86.62 146 ALA A O 1
ATOM 1119 N N . GLU A 1 147 ? 13.868 -11.698 -6.411 1.00 89.19 147 GLU A N 1
ATOM 1120 C CA . GLU A 1 147 ? 13.255 -13.000 -6.169 1.00 89.19 147 GLU A CA 1
ATOM 1121 C C . GLU A 1 147 ? 11.727 -12.921 -6.071 1.00 89.19 147 GLU A C 1
ATOM 1123 O O . GLU A 1 147 ? 11.020 -13.757 -6.627 1.00 89.19 147 GLU A O 1
ATOM 1128 N N . VAL A 1 148 ? 11.193 -11.854 -5.468 1.00 87.88 148 VAL A N 1
ATOM 1129 C CA . VAL A 1 148 ? 9.743 -11.633 -5.374 1.00 87.88 148 VAL A CA 1
ATOM 1130 C C . VAL A 1 148 ? 9.153 -11.317 -6.746 1.00 87.88 148 VAL A C 1
ATOM 1132 O O . VAL A 1 148 ? 8.089 -11.824 -7.094 1.00 87.88 148 VAL A O 1
ATOM 1135 N N . THR A 1 149 ? 9.832 -10.481 -7.533 1.00 90.31 149 THR A N 1
ATOM 1136 C CA . THR A 1 149 ? 9.390 -10.123 -8.892 1.00 90.31 149 THR A CA 1
ATOM 1137 C C . THR A 1 149 ? 9.421 -11.341 -9.812 1.00 90.31 149 THR A C 1
ATOM 1139 O O . THR A 1 149 ? 8.474 -11.569 -10.565 1.00 90.31 149 THR A O 1
ATOM 1142 N N . LEU A 1 150 ? 10.482 -12.146 -9.707 1.00 93.69 150 LEU A N 1
ATOM 1143 C CA . LEU A 1 150 ? 10.651 -13.380 -10.463 1.00 93.69 150 LEU A CA 1
ATOM 1144 C C . LEU A 1 150 ? 9.571 -14.410 -10.103 1.00 93.69 150 LEU A C 1
ATOM 1146 O O . LEU A 1 150 ? 8.882 -14.896 -10.995 1.00 93.69 150 LEU A O 1
ATOM 1150 N N . ALA A 1 151 ? 9.367 -14.682 -8.809 1.00 91.12 151 ALA A N 1
ATOM 1151 C CA . ALA A 1 151 ? 8.380 -15.653 -8.335 1.00 91.12 151 ALA A CA 1
ATOM 1152 C C . ALA A 1 151 ? 6.939 -15.258 -8.689 1.00 91.12 151 ALA A C 1
ATOM 1154 O O . ALA A 1 151 ? 6.113 -16.112 -9.003 1.00 91.12 151 ALA A O 1
ATOM 1155 N N . ARG A 1 152 ? 6.623 -13.957 -8.655 1.00 92.75 152 ARG A N 1
ATOM 1156 C CA . ARG A 1 152 ? 5.281 -13.458 -8.986 1.00 92.75 152 ARG A CA 1
ATOM 1157 C C . ARG A 1 152 ? 4.986 -13.457 -10.483 1.00 92.75 152 ARG A C 1
ATOM 1159 O O . ARG A 1 152 ? 3.817 -13.373 -10.846 1.00 92.75 152 ARG A O 1
ATOM 1166 N N . GLY A 1 153 ? 6.005 -13.471 -11.343 1.00 94.44 153 GLY A N 1
ATOM 1167 C CA . GLY A 1 153 ? 5.814 -13.350 -12.790 1.00 94.44 153 GLY A CA 1
ATOM 1168 C C . GLY A 1 153 ? 5.162 -12.027 -13.214 1.00 94.44 153 GLY A C 1
ATOM 1169 O O . GLY A 1 153 ? 4.605 -11.937 -14.303 1.00 94.44 153 GLY A O 1
ATOM 1170 N N . GLN A 1 154 ? 5.192 -10.998 -12.361 1.00 94.69 154 GLN A N 1
ATOM 1171 C CA . GLN A 1 154 ? 4.647 -9.671 -12.651 1.00 94.69 154 GLN A CA 1
ATOM 1172 C C . GLN A 1 154 ? 5.383 -8.574 -11.876 1.00 94.69 154 GLN A C 1
ATOM 1174 O O . GLN A 1 154 ? 5.896 -8.811 -10.782 1.00 94.69 154 GLN A O 1
ATOM 1179 N N . GLY A 1 155 ? 5.395 -7.351 -12.409 1.00 89.12 155 GLY A N 1
ATOM 1180 C CA . GLY A 1 155 ? 6.029 -6.214 -11.740 1.00 89.12 155 GLY A CA 1
ATOM 1181 C C . GLY A 1 155 ? 5.928 -4.895 -12.504 1.00 89.12 155 GLY A C 1
ATOM 1182 O O . GLY A 1 155 ? 5.590 -4.851 -13.687 1.00 89.12 155 GLY A O 1
ATOM 1183 N N . ALA A 1 156 ? 6.221 -3.793 -11.815 1.00 85.81 156 ALA A N 1
ATOM 1184 C CA . ALA A 1 156 ? 6.381 -2.476 -12.427 1.00 85.81 156 ALA A CA 1
ATOM 1185 C C . ALA A 1 156 ? 7.774 -2.309 -13.047 1.00 85.81 156 ALA A C 1
ATOM 1187 O O . ALA A 1 156 ? 8.704 -3.033 -12.707 1.00 85.81 156 ALA A O 1
ATOM 1188 N N . CYS A 1 157 ? 7.961 -1.292 -13.894 1.00 88.19 157 CYS A N 1
ATOM 1189 C CA . CYS A 1 157 ? 9.247 -1.005 -14.553 1.00 88.19 157 CYS A CA 1
ATOM 1190 C C . CYS A 1 157 ? 10.451 -0.975 -13.591 1.00 88.19 157 CYS A C 1
ATOM 1192 O O . CYS A 1 157 ? 11.519 -1.493 -13.906 1.00 88.19 157 CYS A O 1
ATOM 1194 N N . ARG A 1 158 ? 10.264 -0.443 -12.375 1.00 85.06 158 ARG A N 1
ATOM 1195 C CA . ARG A 1 158 ? 11.293 -0.438 -11.320 1.00 85.06 158 ARG A CA 1
ATOM 1196 C C . ARG A 1 158 ? 11.609 -1.826 -10.752 1.00 85.06 158 ARG A C 1
ATOM 1198 O O . ARG A 1 158 ? 12.742 -2.054 -10.349 1.00 85.06 158 ARG A O 1
ATOM 1205 N N . ASP A 1 159 ? 10.625 -2.721 -10.708 1.00 88.75 159 ASP A N 1
ATOM 1206 C CA . ASP A 1 159 ? 10.777 -4.090 -10.207 1.00 88.75 159 ASP A CA 1
ATOM 1207 C C . ASP A 1 159 ? 11.590 -4.905 -11.224 1.00 88.75 159 ASP A C 1
ATOM 1209 O O . ASP A 1 159 ? 12.585 -5.534 -10.872 1.00 88.75 159 ASP A O 1
ATOM 1213 N N . LEU A 1 160 ? 11.254 -4.776 -12.515 1.00 93.62 160 LEU A N 1
ATOM 1214 C CA . LEU A 1 160 ? 12.007 -5.394 -13.610 1.00 93.62 160 LEU A CA 1
ATOM 1215 C C . LEU A 1 160 ? 13.451 -4.876 -13.676 1.00 93.62 160 LEU A C 1
ATOM 1217 O O . LEU A 1 160 ? 14.364 -5.655 -13.928 1.00 93.62 160 LEU A O 1
ATOM 1221 N N . ALA A 1 161 ? 13.678 -3.582 -13.425 1.00 89.69 161 ALA A N 1
ATOM 1222 C CA . ALA A 1 161 ? 15.030 -3.032 -13.379 1.00 89.69 161 ALA A CA 1
ATOM 1223 C C . ALA A 1 161 ? 15.864 -3.616 -12.226 1.00 89.69 161 ALA A C 1
ATOM 1225 O O . ALA A 1 161 ? 17.033 -3.934 -12.428 1.00 89.69 161 ALA A O 1
ATOM 1226 N N . VAL A 1 162 ? 15.274 -3.803 -11.039 1.00 88.62 162 VAL A N 1
ATOM 1227 C CA . VAL A 1 162 ? 15.957 -4.444 -9.900 1.00 88.62 162 VAL A CA 1
ATOM 1228 C C . VAL A 1 162 ? 16.246 -5.919 -10.176 1.00 88.62 162 VAL A C 1
ATOM 1230 O O . VAL A 1 162 ? 17.363 -6.367 -9.920 1.00 88.62 162 VAL A O 1
ATOM 1233 N N . LEU A 1 163 ? 15.286 -6.656 -10.742 1.00 93.50 163 LEU A N 1
ATOM 1234 C CA . LEU A 1 163 ? 15.482 -8.053 -11.133 1.00 93.50 163 LEU A CA 1
ATOM 1235 C C . LEU A 1 163 ? 16.588 -8.197 -12.186 1.00 93.50 163 LEU A C 1
ATOM 1237 O O . LEU A 1 163 ? 17.466 -9.042 -12.037 1.00 93.50 163 LEU A O 1
ATOM 1241 N N . PHE A 1 164 ? 16.605 -7.332 -13.202 1.00 94.81 164 PHE A N 1
ATOM 1242 C CA . PHE A 1 164 ? 17.670 -7.324 -14.202 1.00 94.81 164 PHE A CA 1
ATOM 1243 C C . PHE A 1 164 ? 19.046 -7.089 -13.570 1.00 94.81 164 PHE A C 1
ATOM 1245 O O . PHE A 1 164 ? 19.988 -7.809 -13.881 1.00 94.81 164 PHE A O 1
ATOM 1252 N N . ILE A 1 165 ? 19.174 -6.105 -12.670 1.00 90.81 165 ILE A N 1
ATOM 1253 C CA . ILE A 1 165 ? 20.449 -5.802 -11.997 1.00 90.81 165 ILE A CA 1
ATOM 1254 C C . ILE A 1 165 ? 20.935 -7.009 -11.187 1.00 90.81 165 ILE A C 1
ATOM 1256 O O . ILE A 1 165 ? 22.116 -7.338 -11.241 1.00 90.81 165 ILE A O 1
ATOM 1260 N N . ALA A 1 166 ? 20.035 -7.694 -10.476 1.00 90.12 166 ALA A N 1
ATOM 1261 C CA . ALA A 1 166 ? 20.380 -8.894 -9.716 1.00 90.12 166 ALA A CA 1
ATOM 1262 C C . ALA A 1 166 ? 20.817 -10.058 -10.627 1.00 90.12 166 ALA A C 1
ATOM 1264 O O . ALA A 1 166 ? 21.823 -10.707 -10.352 1.00 90.12 166 ALA A O 1
ATOM 1265 N N . ALA A 1 167 ? 20.115 -10.284 -11.741 1.00 92.62 167 ALA A N 1
ATOM 1266 C CA . ALA A 1 167 ? 20.475 -11.308 -12.723 1.00 92.62 167 ALA A CA 1
ATOM 1267 C C . ALA A 1 167 ? 21.787 -10.991 -13.472 1.00 92.62 167 ALA A C 1
ATOM 1269 O O . ALA A 1 167 ? 22.544 -11.894 -13.811 1.00 92.62 167 ALA A O 1
ATOM 1270 N N . ALA A 1 168 ? 22.097 -9.714 -13.709 1.00 91.25 168 ALA A N 1
ATOM 1271 C CA . ALA A 1 168 ? 23.398 -9.298 -14.230 1.00 91.25 168 ALA A CA 1
ATOM 1272 C C . ALA A 1 168 ? 24.513 -9.536 -13.199 1.00 91.25 168 ALA A C 1
ATOM 1274 O O . ALA A 1 168 ? 25.574 -10.068 -13.539 1.00 91.25 168 ALA A O 1
ATOM 1275 N N . ALA A 1 169 ? 24.250 -9.225 -11.926 1.00 89.12 169 ALA A N 1
ATOM 1276 C CA . ALA A 1 169 ? 25.217 -9.403 -10.851 1.00 89.12 169 ALA A CA 1
ATOM 1277 C C . ALA A 1 169 ? 25.602 -10.878 -10.631 1.00 89.12 169 ALA A C 1
ATOM 1279 O O . ALA A 1 169 ? 26.780 -11.159 -10.416 1.00 89.12 169 ALA A O 1
ATOM 1280 N N . SER A 1 170 ? 24.668 -11.830 -10.776 1.00 89.38 170 SER A N 1
ATOM 1281 C CA . SER A 1 170 ? 24.976 -13.274 -10.695 1.00 89.38 170 SER A CA 1
ATOM 1282 C C . SER A 1 170 ? 25.879 -13.768 -11.833 1.00 89.38 170 SER A C 1
ATOM 1284 O O . SER A 1 170 ? 26.485 -14.837 -11.743 1.00 89.38 170 SER A O 1
ATOM 1286 N N . ARG A 1 171 ? 26.012 -12.977 -12.904 1.00 88.31 171 ARG A N 1
ATOM 1287 C CA . ARG A 1 171 ? 26.939 -13.211 -14.014 1.00 88.31 171 ARG A CA 1
ATOM 1288 C C . ARG A 1 171 ? 28.236 -12.408 -13.918 1.00 88.31 171 ARG A C 1
ATOM 1290 O O . ARG A 1 171 ? 29.030 -12.447 -14.854 1.00 88.31 171 ARG A O 1
ATOM 1297 N N . GLY A 1 172 ? 28.464 -11.702 -12.810 1.00 87.62 172 GLY A N 1
ATOM 1298 C CA . GLY A 1 172 ? 29.633 -10.840 -12.627 1.00 87.62 172 GLY A CA 1
ATOM 1299 C C . GLY A 1 172 ? 29.567 -9.532 -13.420 1.00 87.62 172 GLY A C 1
ATOM 1300 O O . GLY A 1 172 ? 30.585 -8.865 -13.581 1.00 87.62 172 GLY A O 1
ATOM 1301 N N . ILE A 1 173 ? 28.390 -9.158 -13.931 1.00 89.25 173 ILE A N 1
ATOM 1302 C CA . ILE A 1 173 ? 28.198 -7.948 -14.731 1.00 89.25 173 ILE A CA 1
ATOM 1303 C C . ILE A 1 173 ? 27.682 -6.840 -13.816 1.00 89.25 173 ILE A C 1
ATOM 1305 O O . ILE A 1 173 ? 26.594 -6.940 -13.244 1.00 89.25 173 ILE A O 1
ATOM 1309 N N . ALA A 1 174 ? 28.450 -5.759 -13.693 1.00 88.81 174 ALA A N 1
ATOM 1310 C CA . ALA A 1 174 ? 28.019 -4.592 -12.938 1.00 88.81 174 ALA A CA 1
ATOM 1311 C C . ALA A 1 174 ? 26.842 -3.906 -13.644 1.00 88.81 174 ALA A C 1
ATOM 1313 O O . ALA A 1 174 ? 26.897 -3.614 -14.839 1.00 88.81 174 ALA A O 1
ATOM 1314 N N . ALA A 1 175 ? 25.778 -3.619 -12.897 1.00 88.69 175 ALA A N 1
ATOM 1315 C CA . ALA A 1 175 ? 24.598 -2.938 -13.407 1.00 88.69 175 ALA A CA 1
ATOM 1316 C C . ALA A 1 175 ? 24.081 -1.905 -12.400 1.00 88.69 175 ALA A C 1
ATOM 1318 O O . ALA A 1 175 ? 24.240 -2.062 -11.192 1.00 88.69 175 ALA A O 1
ATOM 1319 N N . ARG A 1 176 ? 23.456 -0.838 -12.900 1.00 83.50 176 ARG A N 1
ATOM 1320 C CA . ARG A 1 176 ? 22.925 0.277 -12.113 1.00 83.50 176 ARG A CA 1
ATOM 1321 C C . ARG A 1 176 ? 21.488 0.592 -12.500 1.00 83.50 176 ARG A C 1
ATOM 1323 O O . ARG A 1 176 ? 21.061 0.372 -13.631 1.00 83.50 176 ARG A O 1
ATOM 1330 N N . PHE A 1 177 ? 20.741 1.131 -11.547 1.00 86.62 177 PHE A N 1
ATOM 1331 C CA . PHE A 1 177 ? 19.359 1.548 -11.751 1.00 86.62 177 PHE A CA 1
ATOM 1332 C C . PHE A 1 177 ? 19.320 2.925 -12.404 1.00 86.62 177 PHE A C 1
ATOM 1334 O O . PHE A 1 177 ? 20.073 3.799 -11.985 1.00 86.62 177 PHE A O 1
ATOM 1341 N N . VAL A 1 178 ? 18.411 3.144 -13.354 1.00 86.50 178 VAL A N 1
ATOM 1342 C CA . VAL A 1 178 ? 18.153 4.443 -13.988 1.00 86.50 178 VAL A CA 1
ATOM 1343 C C . VAL A 1 178 ? 16.689 4.832 -13.814 1.00 86.50 178 VAL A C 1
ATOM 1345 O O . VAL A 1 178 ? 15.788 4.027 -14.037 1.00 86.50 178 VAL A O 1
ATOM 1348 N N . SER A 1 179 ? 16.448 6.090 -13.440 1.00 85.56 179 SER A N 1
ATOM 1349 C CA . SER A 1 179 ? 15.117 6.706 -13.419 1.00 85.56 179 SER A CA 1
ATOM 1350 C C . SER A 1 179 ? 15.042 7.822 -14.454 1.00 85.56 179 SER A C 1
ATOM 1352 O O . SER A 1 179 ? 15.969 8.628 -14.570 1.00 85.56 179 SER A O 1
ATOM 1354 N N . GLY A 1 180 ? 13.920 7.923 -15.164 1.00 86.06 180 GLY A N 1
ATOM 1355 C CA . GLY A 1 180 ? 13.757 8.926 -16.210 1.00 86.06 180 GLY A CA 1
ATOM 1356 C C . GLY A 1 180 ? 12.386 8.940 -16.877 1.00 86.06 180 GLY A C 1
ATOM 1357 O O . GLY A 1 180 ? 11.385 8.535 -16.287 1.00 86.06 180 GLY A O 1
ATOM 1358 N N . TYR A 1 181 ? 12.341 9.407 -18.122 1.00 85.94 181 TYR A N 1
ATOM 1359 C CA . TYR A 1 181 ? 11.144 9.402 -18.967 1.00 85.94 181 TYR A CA 1
ATOM 1360 C C . TYR A 1 181 ? 11.350 8.532 -20.193 1.00 85.94 181 TYR A C 1
ATOM 1362 O O . TYR A 1 181 ? 12.472 8.380 -20.676 1.00 85.94 181 TYR A O 1
ATOM 1370 N N . GLN A 1 182 ? 10.249 7.998 -20.714 1.00 86.44 182 GLN A N 1
ATOM 1371 C CA . GLN A 1 182 ? 10.247 7.176 -21.910 1.00 86.44 182 GLN A CA 1
ATOM 1372 C C . GLN A 1 182 ? 9.080 7.604 -22.821 1.00 86.44 182 GLN A C 1
ATOM 1374 O O . GLN A 1 182 ? 7.968 7.832 -22.357 1.00 86.44 182 GLN A O 1
ATOM 1379 N N . ALA A 1 183 ? 9.336 7.783 -24.118 1.00 79.38 183 ALA A N 1
ATOM 1380 C CA . ALA A 1 183 ? 8.400 8.401 -25.066 1.00 79.38 183 ALA A CA 1
ATOM 1381 C C . ALA A 1 183 ? 7.115 7.596 -25.331 1.00 79.38 183 ALA A C 1
ATOM 1383 O O . ALA A 1 183 ? 6.140 8.137 -25.852 1.00 79.38 183 ALA A O 1
ATOM 1384 N N . GLU A 1 184 ? 7.089 6.321 -24.971 1.00 70.44 184 GLU A N 1
ATOM 1385 C CA . GLU A 1 184 ? 5.968 5.399 -25.161 1.00 70.44 184 GLU A CA 1
ATOM 1386 C C . GLU A 1 184 ? 5.337 4.987 -23.817 1.00 70.44 184 GLU A C 1
ATOM 1388 O O . GLU A 1 184 ? 4.509 4.078 -23.787 1.00 70.44 184 GLU A O 1
ATOM 1393 N N . SER A 1 185 ? 5.673 5.663 -22.703 1.00 61.22 185 SER A N 1
ATOM 1394 C CA . SER A 1 185 ? 5.080 5.399 -21.388 1.00 61.22 185 SER A CA 1
ATOM 1395 C C . SER A 1 185 ? 3.636 5.930 -21.319 1.00 61.22 185 SER A C 1
ATOM 1397 O O . SER A 1 185 ? 3.370 6.997 -20.783 1.00 61.22 185 SER A O 1
ATOM 1399 N N . GLU A 1 186 ? 2.743 5.143 -21.929 1.00 54.31 186 GLU A N 1
ATOM 1400 C CA . GLU A 1 186 ? 1.268 5.139 -22.002 1.00 54.31 186 GLU A CA 1
ATOM 1401 C C . GLU A 1 186 ? 0.490 6.413 -22.410 1.00 54.31 186 GLU A C 1
ATOM 1403 O O . GLU A 1 186 ? 0.691 7.508 -21.901 1.00 54.31 186 GLU A O 1
ATOM 1408 N N . HIS A 1 187 ? -0.452 6.165 -23.341 1.00 43.91 187 HIS A N 1
ATOM 1409 C CA . HIS A 1 187 ? -1.386 7.026 -24.088 1.00 43.91 187 HIS A CA 1
ATOM 1410 C C . HIS A 1 187 ? -0.799 8.270 -24.801 1.00 43.91 187 HIS A C 1
ATOM 1412 O O . HIS A 1 187 ? -0.227 9.142 -24.152 1.00 43.91 187 HIS A O 1
ATOM 1418 N N . PRO A 1 188 ? -1.012 8.436 -26.131 1.00 48.22 188 PRO A N 1
ATOM 1419 C CA . PRO A 1 188 ? -0.645 9.665 -26.852 1.00 48.22 188 PRO A CA 1
ATOM 1420 C C . PRO A 1 188 ? -1.177 10.943 -26.185 1.00 48.22 188 PRO A C 1
ATOM 1422 O O . PRO A 1 188 ? -0.503 11.969 -26.231 1.00 48.22 188 PRO A O 1
ATOM 1425 N N . ASP A 1 189 ? -2.319 10.821 -25.499 1.00 47.38 189 ASP A N 1
ATOM 1426 C CA . ASP A 1 189 ? -3.091 11.917 -24.911 1.00 47.38 189 ASP A CA 1
ATOM 1427 C C . ASP A 1 189 ? -3.322 11.766 -23.384 1.00 47.38 189 ASP A C 1
ATOM 1429 O O . ASP A 1 189 ? -4.181 12.441 -22.820 1.00 47.38 189 ASP A O 1
ATOM 1433 N N . GLY A 1 190 ? -2.592 10.867 -22.704 1.00 50.19 190 GLY A N 1
ATOM 1434 C CA . GLY A 1 190 ? -2.765 10.550 -21.275 1.00 50.19 190 GLY A CA 1
ATOM 1435 C C . GLY A 1 190 ? -1.624 11.045 -20.367 1.00 50.19 190 GLY A C 1
ATOM 1436 O O . GLY A 1 190 ? -0.554 11.416 -20.856 1.00 50.19 190 GLY A O 1
ATOM 1437 N N . PRO A 1 191 ? -1.819 11.065 -19.031 1.00 52.47 191 PRO A N 1
ATOM 1438 C CA . PRO A 1 191 ? -0.768 11.429 -18.085 1.00 52.47 191 PRO A CA 1
ATOM 1439 C C . PRO A 1 191 ? 0.370 10.400 -18.109 1.00 52.47 191 PRO A C 1
ATOM 1441 O O . PRO A 1 191 ? 0.197 9.242 -17.739 1.00 52.47 191 PRO A O 1
ATOM 1444 N N . ARG A 1 192 ? 1.559 10.845 -18.520 1.00 68.62 192 ARG A N 1
ATOM 1445 C CA . ARG A 1 192 ? 2.753 9.993 -18.604 1.00 68.62 192 ARG A CA 1
ATOM 1446 C C . ARG A 1 192 ? 3.417 9.835 -17.243 1.00 68.62 192 ARG A C 1
ATOM 1448 O O . ARG A 1 192 ? 3.632 10.809 -16.519 1.00 68.62 192 ARG A O 1
ATOM 1455 N N . HIS A 1 193 ? 3.809 8.609 -16.919 1.00 70.69 193 HIS A N 1
ATOM 1456 C CA . HIS A 1 193 ? 4.550 8.301 -15.699 1.00 70.69 193 HIS A CA 1
ATOM 1457 C C . HIS A 1 193 ? 6.060 8.250 -15.945 1.00 70.69 193 HIS A C 1
ATOM 1459 O O . HIS A 1 193 ? 6.519 7.957 -17.052 1.00 70.69 193 HIS A O 1
ATOM 1465 N N . MET A 1 194 ? 6.837 8.487 -14.882 1.00 77.31 194 MET A N 1
ATOM 1466 C CA . MET A 1 194 ? 8.276 8.222 -14.916 1.00 77.31 194 MET A CA 1
ATOM 1467 C C . MET A 1 194 ? 8.543 6.731 -15.116 1.00 77.31 194 MET A C 1
ATOM 1469 O O . MET A 1 194 ? 7.838 5.878 -14.568 1.00 77.31 194 MET A O 1
ATOM 1473 N N . HIS A 1 195 ? 9.585 6.446 -15.882 1.00 87.06 195 HIS A N 1
ATOM 1474 C CA . HIS A 1 195 ? 10.036 5.113 -16.242 1.00 87.06 195 HIS A CA 1
ATOM 1475 C C . HIS A 1 195 ? 11.329 4.767 -15.507 1.00 87.06 195 HIS A C 1
ATOM 1477 O O . HIS A 1 195 ? 12.062 5.654 -15.063 1.00 87.06 195 HIS A O 1
ATOM 1483 N N . ALA A 1 196 ? 11.598 3.474 -15.386 1.00 87.06 196 ALA A N 1
ATOM 1484 C CA . ALA A 1 196 ? 12.823 2.963 -14.800 1.00 87.06 196 ALA A CA 1
ATOM 1485 C C . ALA A 1 196 ? 13.378 1.822 -15.645 1.00 87.06 196 ALA A C 1
ATOM 1487 O O . ALA A 1 196 ? 12.613 1.015 -16.174 1.00 87.06 196 ALA A O 1
ATOM 1488 N N . TRP A 1 197 ? 14.700 1.773 -15.762 1.00 92.12 197 TRP A N 1
ATOM 1489 C CA . TRP A 1 197 ? 15.409 0.757 -16.529 1.00 92.12 197 TRP A CA 1
ATOM 1490 C C . TRP A 1 197 ? 16.832 0.549 -15.981 1.00 92.12 197 TRP A C 1
ATOM 1492 O O . TRP A 1 197 ? 17.351 1.422 -15.286 1.00 92.12 197 TRP A O 1
ATOM 1502 N N . PRO A 1 198 ? 17.462 -0.605 -16.232 1.00 92.50 198 PRO A N 1
ATOM 1503 C CA . PRO A 1 198 ? 18.859 -0.861 -15.898 1.00 92.50 198 PRO A CA 1
ATOM 1504 C C . PRO A 1 198 ? 19.839 -0.331 -16.960 1.00 92.50 198 PRO A C 1
ATOM 1506 O O . PRO A 1 198 ? 19.559 -0.327 -18.160 1.00 92.50 198 PRO A O 1
ATOM 1509 N N . GLU A 1 199 ? 21.034 0.041 -16.514 1.00 91.12 199 GLU A N 1
ATOM 1510 C CA . GLU A 1 199 ? 22.234 0.130 -17.351 1.00 91.12 199 GLU A CA 1
ATOM 1511 C C . GLU A 1 199 ? 23.258 -0.896 -16.864 1.00 91.12 199 GLU A C 1
ATOM 1513 O O . GLU A 1 199 ? 23.481 -0.996 -15.662 1.00 91.12 199 GLU A O 1
ATOM 1518 N N . ALA A 1 200 ? 23.887 -1.641 -17.769 1.00 91.19 200 ALA A N 1
ATOM 1519 C CA . ALA A 1 200 ? 24.943 -2.602 -17.460 1.00 91.19 200 ALA A CA 1
ATOM 1520 C C . ALA A 1 200 ? 26.276 -2.154 -18.066 1.00 91.19 200 ALA A C 1
ATOM 1522 O O . ALA A 1 200 ? 26.305 -1.581 -19.155 1.00 91.19 200 ALA A O 1
ATOM 1523 N N . LEU A 1 201 ? 27.369 -2.400 -17.349 1.00 89.19 201 LEU A N 1
ATOM 1524 C CA . LEU A 1 201 ? 28.719 -2.102 -17.803 1.00 89.19 201 LEU A CA 1
ATOM 1525 C C . LEU A 1 201 ? 29.195 -3.221 -18.732 1.00 89.19 201 LEU A C 1
ATOM 1527 O O . LEU A 1 201 ? 29.403 -4.355 -18.297 1.00 89.19 201 LEU A O 1
ATOM 1531 N N . VAL A 1 202 ? 29.349 -2.895 -20.012 1.00 88.12 202 VAL A N 1
ATOM 1532 C CA . VAL A 1 202 ? 29.797 -3.826 -21.049 1.00 88.12 202 VAL A CA 1
ATOM 1533 C C . VAL A 1 202 ? 31.236 -3.473 -21.441 1.00 88.12 202 VAL A C 1
ATOM 1535 O O . VAL A 1 202 ? 31.474 -2.330 -21.843 1.00 88.12 202 VAL A O 1
ATOM 1538 N N . PRO A 1 203 ? 32.195 -4.417 -21.354 1.00 83.81 203 PRO A N 1
ATOM 1539 C CA . PRO A 1 203 ? 33.585 -4.167 -21.734 1.00 83.81 203 PRO A CA 1
ATOM 1540 C C . PRO A 1 203 ? 33.707 -3.592 -23.149 1.00 83.81 203 PRO A C 1
ATOM 1542 O O . PRO A 1 203 ? 33.134 -4.142 -24.090 1.00 83.81 203 PRO A O 1
ATOM 1545 N N . GLY A 1 204 ? 34.427 -2.475 -23.296 1.00 82.25 204 GLY A N 1
ATOM 1546 C CA . GLY A 1 204 ? 34.641 -1.809 -24.585 1.00 82.25 204 GLY A CA 1
ATOM 1547 C C . GLY A 1 204 ? 33.451 -0.994 -25.102 1.00 82.25 204 GLY A C 1
ATOM 1548 O O . GLY A 1 204 ? 33.581 -0.344 -26.132 1.00 82.25 204 GLY A O 1
ATOM 1549 N N . ARG A 1 205 ? 32.304 -1.001 -24.405 1.00 81.44 205 ARG A N 1
ATOM 1550 C CA . ARG A 1 205 ? 31.102 -0.216 -24.760 1.00 81.44 205 ARG A CA 1
ATOM 1551 C C . ARG A 1 205 ? 30.582 0.675 -23.625 1.00 81.44 205 ARG A C 1
ATOM 1553 O O . ARG A 1 205 ? 29.652 1.462 -23.821 1.00 81.44 205 ARG A O 1
ATOM 1560 N N . GLY A 1 206 ? 31.145 0.535 -22.427 1.00 86.56 206 GLY A N 1
ATOM 1561 C CA . GLY A 1 206 ? 30.727 1.264 -21.238 1.00 86.56 206 GLY A CA 1
ATOM 1562 C C . GLY A 1 206 ? 29.296 0.951 -20.801 1.00 86.56 206 GLY A C 1
ATOM 1563 O O . GLY A 1 206 ? 28.810 -0.176 -20.918 1.00 86.56 206 GLY A O 1
ATOM 1564 N N . TRP A 1 207 ? 28.619 1.952 -20.235 1.00 87.50 207 TRP A N 1
ATOM 1565 C CA . TRP A 1 207 ? 27.270 1.790 -19.687 1.00 87.50 207 TRP A CA 1
ATOM 1566 C C . TRP A 1 207 ? 26.219 1.683 -20.802 1.00 87.50 207 TRP A C 1
ATOM 1568 O O . TRP A 1 207 ? 25.867 2.671 -21.452 1.00 87.50 207 TRP A O 1
ATOM 1578 N N . CYS A 1 208 ? 25.683 0.478 -20.989 1.00 89.56 208 CYS A N 1
ATOM 1579 C CA . CYS A 1 208 ? 24.650 0.154 -21.969 1.00 89.56 208 CYS A CA 1
ATOM 1580 C C . CYS A 1 208 ? 23.281 0.015 -21.292 1.00 89.56 208 CYS A C 1
ATOM 1582 O O . CYS A 1 208 ? 23.137 -0.717 -20.318 1.00 89.56 208 CYS A O 1
ATOM 1584 N N . GLY A 1 209 ? 22.264 0.714 -21.802 1.00 90.88 209 GLY A N 1
ATOM 1585 C CA . GLY A 1 209 ? 20.912 0.683 -21.242 1.00 90.88 209 GLY A CA 1
ATOM 1586 C C . GLY A 1 209 ? 20.026 -0.394 -21.866 1.00 90.88 209 GLY A C 1
ATOM 1587 O O . GLY A 1 209 ? 19.985 -0.537 -23.090 1.00 90.88 209 GLY A O 1
ATOM 1588 N N . TYR A 1 210 ? 19.250 -1.079 -21.031 1.00 94.19 210 TYR A N 1
ATOM 1589 C CA . TYR A 1 210 ? 18.309 -2.126 -21.432 1.00 94.19 210 TYR A CA 1
ATOM 1590 C C . TYR A 1 210 ? 16.935 -1.832 -20.841 1.00 94.19 210 TYR A C 1
ATOM 1592 O O . TYR A 1 210 ? 16.847 -1.442 -19.689 1.00 94.19 210 TYR A O 1
ATOM 1600 N N . ASP A 1 211 ? 15.855 -2.001 -21.599 1.00 94.69 211 ASP A N 1
ATOM 1601 C CA . ASP A 1 211 ? 14.484 -1.741 -21.156 1.00 94.69 211 ASP A CA 1
ATOM 1602 C C . ASP A 1 211 ? 13.669 -3.046 -21.141 1.00 94.69 211 ASP A C 1
ATOM 1604 O O . ASP A 1 211 ? 12.949 -3.338 -22.103 1.00 94.69 211 ASP A O 1
ATOM 1608 N N . PRO A 1 212 ? 13.742 -3.837 -20.050 1.00 95.12 212 PRO A N 1
ATOM 1609 C CA . PRO A 1 212 ? 13.025 -5.110 -19.935 1.00 95.12 212 PRO A CA 1
ATOM 1610 C C . PRO A 1 212 ? 11.503 -4.930 -19.906 1.00 95.12 212 PRO A C 1
ATOM 1612 O O . PRO A 1 212 ? 10.768 -5.875 -20.160 1.00 95.12 212 PRO A O 1
ATOM 1615 N N . THR A 1 213 ? 10.997 -3.716 -19.653 1.00 91.69 213 THR A N 1
ATOM 1616 C CA . THR A 1 213 ? 9.550 -3.450 -19.735 1.00 91.69 213 THR A CA 1
ATOM 1617 C C . THR A 1 213 ? 9.057 -3.510 -21.180 1.00 91.69 213 THR A C 1
ATOM 1619 O O . THR A 1 213 ? 7.923 -3.916 -21.423 1.00 91.69 213 THR A O 1
ATOM 1622 N N . HIS A 1 214 ? 9.904 -3.118 -22.134 1.00 90.50 214 HIS A N 1
ATOM 1623 C CA . HIS A 1 214 ? 9.573 -3.045 -23.559 1.00 90.50 214 HIS A CA 1
ATOM 1624 C C . HIS A 1 214 ? 10.387 -4.024 -24.421 1.00 90.50 214 HIS A C 1
ATOM 1626 O O . HIS A 1 214 ? 10.326 -3.927 -25.643 1.00 90.50 214 HIS A O 1
ATOM 1632 N N . GLY A 1 215 ? 11.180 -4.911 -23.811 1.00 92.25 215 GLY A N 1
ATOM 1633 C CA . GLY A 1 215 ? 11.954 -5.933 -24.520 1.00 92.25 215 GLY A CA 1
ATOM 1634 C C . GLY A 1 215 ? 12.998 -5.379 -25.493 1.00 92.25 215 GLY A C 1
ATOM 1635 O O . GLY A 1 215 ? 13.246 -5.995 -26.522 1.00 92.25 215 GLY A O 1
ATOM 1636 N N . ARG A 1 216 ? 13.577 -4.198 -25.228 1.00 91.12 216 ARG A N 1
ATOM 1637 C CA . ARG A 1 216 ? 14.495 -3.523 -26.168 1.00 91.12 216 ARG A CA 1
ATOM 1638 C C . ARG A 1 216 ? 15.654 -2.826 -25.475 1.00 91.12 216 ARG A C 1
ATOM 1640 O O . ARG A 1 216 ? 15.569 -2.488 -24.299 1.00 91.12 216 ARG A O 1
ATOM 1647 N N . ALA A 1 217 ? 16.706 -2.522 -26.226 1.00 90.88 217 ALA A N 1
ATOM 1648 C CA . ALA A 1 217 ? 17.750 -1.612 -25.768 1.00 90.88 217 ALA A CA 1
ATOM 1649 C C . ALA A 1 217 ? 17.216 -0.175 -25.592 1.00 90.88 217 ALA A C 1
ATOM 1651 O O . ALA A 1 217 ? 16.280 0.263 -26.272 1.00 90.88 217 ALA A O 1
ATOM 1652 N N . VAL A 1 218 ? 17.834 0.574 -24.681 1.00 89.75 218 VAL A N 1
ATOM 1653 C CA . VAL A 1 218 ? 17.546 1.996 -24.450 1.00 89.75 218 VAL A CA 1
ATOM 1654 C C . VAL A 1 218 ? 18.000 2.812 -25.656 1.00 89.75 218 VAL A C 1
ATOM 1656 O O . VAL A 1 218 ? 19.127 2.677 -26.128 1.00 89.75 218 VAL A O 1
ATOM 1659 N N . GLY A 1 219 ? 17.125 3.689 -26.147 1.00 86.38 219 GLY A N 1
ATOM 1660 C CA . GLY A 1 219 ? 17.360 4.452 -27.373 1.00 86.38 219 GLY A CA 1
ATOM 1661 C C . GLY A 1 219 ? 16.967 5.919 -27.251 1.00 86.38 219 GLY A C 1
ATOM 1662 O O . GLY A 1 219 ? 16.821 6.468 -26.162 1.00 86.38 219 GLY A O 1
ATOM 1663 N N . ALA A 1 220 ? 16.744 6.572 -28.395 1.00 85.25 220 ALA A N 1
ATOM 1664 C CA . ALA A 1 220 ? 16.357 7.985 -28.440 1.00 85.25 220 ALA A CA 1
ATOM 1665 C C . ALA A 1 220 ? 15.014 8.280 -27.738 1.00 85.25 220 ALA A C 1
ATOM 1667 O O . ALA A 1 220 ? 14.721 9.438 -27.457 1.00 85.25 220 ALA A O 1
ATOM 1668 N N . GLY A 1 221 ? 14.204 7.259 -27.451 1.00 88.25 221 GLY A N 1
ATOM 1669 C CA . GLY A 1 221 ? 12.958 7.384 -26.702 1.00 88.25 221 GLY A CA 1
ATOM 1670 C C . GLY A 1 221 ? 13.133 7.573 -25.192 1.00 88.25 221 GLY A C 1
ATOM 1671 O O . GLY A 1 221 ? 12.123 7.752 -24.520 1.00 88.25 221 GLY A O 1
ATOM 1672 N N . HIS A 1 222 ? 14.354 7.540 -24.651 1.00 88.69 222 HIS A N 1
ATOM 1673 C CA . HIS A 1 222 ? 14.615 7.562 -23.209 1.00 88.69 222 HIS A CA 1
ATOM 1674 C C . HIS A 1 222 ? 15.376 8.819 -22.778 1.00 88.69 222 HIS A C 1
ATOM 1676 O O . HIS A 1 222 ? 16.344 9.233 -23.414 1.00 88.69 222 HIS A O 1
ATOM 1682 N N . VAL A 1 223 ? 14.956 9.405 -21.657 1.00 88.88 223 VAL A N 1
ATOM 1683 C CA . VAL A 1 223 ? 15.580 10.581 -21.034 1.00 88.88 223 VAL A CA 1
ATOM 1684 C C . VAL A 1 223 ? 15.939 10.237 -19.594 1.00 88.88 223 VAL A C 1
ATOM 1686 O O . VAL A 1 223 ? 15.052 10.162 -18.746 1.00 88.88 223 VAL A O 1
ATOM 1689 N N . ALA A 1 224 ? 17.223 10.025 -19.308 1.00 87.44 224 ALA A N 1
ATOM 1690 C CA . ALA A 1 224 ? 17.700 9.708 -17.962 1.00 87.44 224 ALA A CA 1
ATOM 1691 C C . ALA A 1 224 ? 17.736 10.959 -17.065 1.00 87.44 224 ALA A C 1
ATOM 1693 O O . ALA A 1 224 ? 18.277 11.992 -17.459 1.00 87.44 224 ALA A O 1
ATOM 1694 N N . LEU A 1 225 ? 17.206 10.849 -15.845 1.00 83.62 225 LEU A N 1
ATOM 1695 C CA . LEU A 1 225 ? 17.309 11.876 -14.799 1.00 83.62 225 LEU A CA 1
ATOM 1696 C C . LEU A 1 225 ? 18.362 11.528 -13.748 1.00 83.62 225 LEU A C 1
ATOM 1698 O O . LEU A 1 225 ? 19.098 12.399 -13.295 1.00 83.62 225 LEU A O 1
ATOM 1702 N N . ALA A 1 226 ? 18.434 10.258 -13.349 1.00 81.94 226 ALA A N 1
ATOM 1703 C CA . ALA A 1 226 ? 19.375 9.823 -12.329 1.00 81.94 226 ALA A CA 1
ATOM 1704 C C . ALA A 1 226 ? 19.736 8.342 -12.452 1.00 81.94 226 ALA A C 1
ATOM 1706 O O . ALA A 1 226 ? 18.925 7.551 -12.937 1.00 81.94 226 ALA A O 1
ATOM 1707 N N . VAL A 1 227 ? 20.924 7.982 -11.953 1.00 80.75 227 VAL A N 1
ATOM 1708 C CA . VAL A 1 227 ? 21.392 6.602 -11.769 1.00 80.75 227 VAL A CA 1
ATOM 1709 C C . VAL A 1 227 ? 21.772 6.322 -10.310 1.00 80.75 227 VAL A C 1
ATOM 1711 O O . VAL A 1 227 ? 22.114 7.250 -9.572 1.00 80.75 227 VAL A O 1
ATOM 1714 N N . ALA A 1 228 ? 21.721 5.050 -9.906 1.00 76.00 228 ALA A N 1
ATOM 1715 C CA . ALA A 1 228 ? 22.102 4.588 -8.571 1.00 76.00 228 ALA A CA 1
ATOM 1716 C C . ALA A 1 228 ? 22.676 3.158 -8.589 1.00 76.00 228 ALA A C 1
ATOM 1718 O O . ALA A 1 228 ? 22.214 2.331 -9.380 1.00 76.00 228 ALA A O 1
ATOM 1719 N N . PRO A 1 229 ? 23.630 2.847 -7.690 1.00 61.22 229 PRO A N 1
ATOM 1720 C CA . PRO A 1 229 ? 24.424 1.615 -7.708 1.00 61.22 229 PRO A CA 1
ATOM 1721 C C . PRO A 1 229 ? 23.668 0.305 -7.391 1.00 61.22 229 PRO A C 1
ATOM 1723 O O . PRO A 1 229 ? 24.170 -0.762 -7.707 1.00 61.22 229 PRO A O 1
ATOM 1726 N N . GLY A 1 230 ? 22.465 0.336 -6.808 1.00 52.75 230 GLY A N 1
ATOM 1727 C CA . GLY A 1 230 ? 21.679 -0.877 -6.516 1.00 52.75 230 GLY A CA 1
ATOM 1728 C C . GLY A 1 230 ? 20.774 -0.726 -5.288 1.00 52.75 230 GLY A C 1
ATOM 1729 O O . GLY A 1 230 ? 21.048 0.094 -4.421 1.00 52.75 230 GLY A O 1
ATOM 1730 N N . ARG A 1 231 ? 19.663 -1.484 -5.245 1.00 42.91 231 ARG A N 1
ATOM 1731 C CA . ARG A 1 231 ? 18.502 -1.362 -4.322 1.00 42.91 231 ARG A CA 1
ATOM 1732 C C . ARG A 1 231 ? 17.840 0.026 -4.304 1.00 42.91 231 ARG A C 1
ATOM 1734 O O . ARG A 1 231 ? 17.902 0.757 -3.326 1.00 42.91 231 ARG A O 1
ATOM 1741 N N . GLY A 1 232 ? 17.138 0.370 -5.386 1.00 38.47 232 GLY A N 1
ATOM 1742 C CA . GLY A 1 232 ? 15.947 1.238 -5.355 1.00 38.47 232 GLY A CA 1
ATOM 1743 C C . GLY A 1 232 ? 16.055 2.677 -4.815 1.00 38.47 232 GLY A C 1
ATOM 1744 O O . GLY A 1 232 ? 15.028 3.352 -4.779 1.00 38.47 232 GLY A O 1
ATOM 1745 N N . ARG A 1 233 ? 17.233 3.195 -4.441 1.00 36.75 233 ARG A N 1
ATOM 1746 C CA . ARG A 1 233 ? 17.410 4.577 -3.947 1.00 36.75 233 ARG A CA 1
ATOM 1747 C C . ARG A 1 233 ? 17.500 5.617 -5.072 1.00 36.75 233 ARG A C 1
ATOM 1749 O O . ARG A 1 233 ? 18.320 6.529 -5.037 1.00 36.75 233 ARG A O 1
ATOM 1756 N N . ILE A 1 234 ? 16.614 5.516 -6.061 1.00 38.56 234 ILE A N 1
ATOM 1757 C CA . ILE A 1 234 ? 16.217 6.680 -6.863 1.00 38.56 234 ILE A CA 1
ATOM 1758 C C . ILE A 1 234 ? 14.721 6.841 -6.695 1.00 38.56 234 ILE A C 1
ATOM 1760 O O . ILE A 1 234 ? 13.911 6.311 -7.457 1.00 38.56 234 ILE A O 1
ATOM 1764 N N . HIS A 1 235 ? 14.355 7.551 -5.637 1.00 40.62 235 HIS A N 1
ATOM 1765 C CA . HIS A 1 235 ? 12.975 7.933 -5.425 1.00 40.62 235 HIS A CA 1
ATOM 1766 C C . HIS A 1 235 ? 12.566 8.948 -6.490 1.00 40.62 235 HIS A C 1
ATOM 1768 O O . HIS A 1 235 ? 13.319 9.862 -6.841 1.00 40.62 235 HIS A O 1
ATOM 1774 N N . ARG A 1 236 ? 11.358 8.753 -7.024 1.00 35.66 236 ARG A N 1
ATOM 1775 C CA . ARG A 1 236 ? 10.692 9.724 -7.885 1.00 35.66 236 ARG A CA 1
ATOM 1776 C C . ARG A 1 236 ? 10.605 11.035 -7.105 1.00 35.66 236 ARG A C 1
ATOM 1778 O O . ARG A 1 236 ? 9.812 11.049 -6.184 1.00 35.66 236 ARG A O 1
ATOM 1785 N N . GLY A 1 237 ? 11.413 12.045 -7.447 1.00 33.44 237 GLY A N 1
ATOM 1786 C CA . GLY A 1 237 ? 11.359 13.409 -6.899 1.00 33.44 237 GLY A CA 1
ATOM 1787 C C . GLY A 1 237 ? 11.003 13.512 -5.406 1.00 33.44 237 GLY A C 1
ATOM 1788 O O . GLY A 1 237 ? 9.832 13.473 -5.073 1.00 33.44 237 GLY A O 1
ATOM 1789 N N . ALA A 1 238 ? 12.014 13.757 -4.566 1.00 27.08 238 ALA A N 1
ATOM 1790 C CA . ALA A 1 238 ? 11.955 14.060 -3.129 1.00 27.08 238 ALA A CA 1
ATOM 1791 C C . ALA A 1 238 ? 11.769 12.894 -2.124 1.00 27.08 238 ALA A C 1
ATOM 1793 O O . ALA A 1 238 ? 10.843 12.093 -2.201 1.00 27.08 238 ALA A O 1
ATOM 1794 N N . GLY A 1 239 ? 12.690 12.896 -1.147 1.00 28.67 239 GLY A N 1
ATOM 1795 C CA . GLY A 1 239 ? 12.490 12.506 0.254 1.00 28.67 239 GLY A CA 1
ATOM 1796 C C . GLY A 1 239 ? 12.411 11.016 0.577 1.00 28.67 239 GLY A C 1
ATOM 1797 O O . GLY A 1 239 ? 11.367 10.399 0.398 1.00 28.67 239 GLY A O 1
ATOM 1798 N N . ASP A 1 240 ? 13.480 10.471 1.164 1.00 26.23 240 ASP A N 1
ATOM 1799 C CA . ASP A 1 240 ? 13.312 9.479 2.231 1.00 26.23 240 ASP A CA 1
ATOM 1800 C C . ASP A 1 240 ? 12.825 10.263 3.460 1.00 26.23 240 ASP A C 1
ATOM 1802 O O . ASP A 1 240 ? 13.518 11.151 3.960 1.00 26.23 240 ASP A O 1
ATOM 1806 N N . GLY A 1 241 ? 11.574 10.029 3.841 1.00 29.95 241 GLY A N 1
ATOM 1807 C CA . GLY A 1 241 ? 10.957 10.548 5.050 1.00 29.95 241 GLY A CA 1
ATOM 1808 C C . GLY A 1 241 ? 10.247 9.378 5.707 1.00 29.95 241 GLY A C 1
ATOM 1809 O O . GLY A 1 241 ? 9.280 8.849 5.155 1.00 29.95 241 GLY A O 1
ATOM 1810 N N . ARG A 1 242 ? 10.750 8.932 6.860 1.00 27.17 242 ARG A N 1
ATOM 1811 C CA . ARG A 1 242 ? 9.981 8.057 7.744 1.00 27.17 242 ARG A CA 1
ATOM 1812 C C . ARG A 1 242 ? 8.917 8.930 8.403 1.00 27.17 242 ARG A C 1
ATOM 1814 O O . ARG A 1 242 ? 9.232 9.782 9.224 1.00 27.17 242 ARG A O 1
ATOM 1821 N N . ASP A 1 243 ? 7.670 8.742 7.981 1.00 28.83 243 ASP A N 1
ATOM 1822 C CA . ASP A 1 243 ? 6.504 9.486 8.453 1.00 28.83 243 ASP A CA 1
ATOM 1823 C C . ASP A 1 243 ? 6.241 9.231 9.949 1.00 28.83 243 ASP A C 1
ATOM 1825 O O . ASP A 1 243 ? 5.548 8.287 10.339 1.00 28.83 243 ASP A O 1
ATOM 1829 N N . GLY A 1 244 ? 6.737 10.131 10.794 1.00 23.81 244 GLY A N 1
ATOM 1830 C CA . GLY A 1 244 ? 6.195 10.375 12.124 1.00 23.81 244 GLY A CA 1
ATOM 1831 C C . GLY A 1 244 ? 4.879 11.149 12.026 1.00 23.81 244 GLY A C 1
ATOM 1832 O O . GLY A 1 244 ? 4.854 12.366 12.112 1.00 23.81 244 GLY A O 1
ATOM 1833 N N . GLY A 1 245 ? 3.767 10.437 11.831 1.00 28.42 245 GLY A N 1
ATOM 1834 C CA . GLY A 1 245 ? 2.425 10.870 12.243 1.00 28.42 245 GLY A CA 1
ATOM 1835 C C . GLY A 1 245 ? 1.863 12.198 11.705 1.00 28.42 245 GLY A C 1
ATOM 1836 O O . GLY A 1 245 ? 1.687 13.129 12.478 1.00 28.42 245 GLY A O 1
ATOM 1837 N N . ARG A 1 246 ? 1.424 12.220 10.438 1.00 28.42 246 ARG A N 1
ATOM 1838 C CA . ARG A 1 246 ? 0.159 12.811 9.916 1.00 28.42 246 ARG A CA 1
ATOM 1839 C C . ARG A 1 246 ? 0.110 12.535 8.406 1.00 28.42 246 ARG A C 1
ATOM 1841 O O . ARG A 1 246 ? 1.083 12.782 7.705 1.00 28.42 246 ARG A O 1
ATOM 1848 N N . SER A 1 247 ? -0.980 11.957 7.899 1.00 26.58 247 SER A N 1
ATOM 1849 C CA . SER A 1 247 ? -1.068 11.519 6.498 1.00 26.58 247 SER A CA 1
ATOM 1850 C C . SER A 1 247 ? -1.124 12.712 5.538 1.00 26.58 247 SER A C 1
ATOM 1852 O O . SER A 1 247 ? -2.098 13.464 5.549 1.00 26.58 247 SER A O 1
ATOM 1854 N N . ALA A 1 248 ? -0.121 12.859 4.673 1.00 27.44 248 ALA A N 1
ATOM 1855 C CA . ALA A 1 248 ? -0.231 13.689 3.478 1.00 27.44 248 ALA A CA 1
ATOM 1856 C C . ALA A 1 248 ? -1.093 12.964 2.431 1.00 27.44 248 ALA A C 1
ATOM 1858 O O . ALA A 1 248 ? -0.795 11.823 2.064 1.00 27.44 248 ALA A O 1
ATOM 1859 N N . ASP A 1 249 ? -2.149 13.617 1.943 1.00 26.80 249 ASP A N 1
ATOM 1860 C CA . ASP A 1 249 ? -2.947 13.100 0.832 1.00 26.80 249 ASP A CA 1
ATOM 1861 C C . ASP A 1 249 ? -2.188 13.372 -0.475 1.00 26.80 249 ASP A C 1
ATOM 1863 O O . ASP A 1 249 ? -1.893 14.519 -0.832 1.00 26.80 249 ASP A O 1
ATOM 1867 N N . ARG A 1 250 ? -1.773 12.307 -1.167 1.00 31.50 250 ARG A N 1
ATOM 1868 C CA . ARG A 1 250 ? -0.992 12.420 -2.406 1.00 31.50 250 ARG A CA 1
ATOM 1869 C C . ARG A 1 250 ? -1.946 12.545 -3.582 1.00 31.50 250 ARG A C 1
ATOM 1871 O O . ARG A 1 250 ? -2.320 11.555 -4.203 1.00 31.50 250 ARG A O 1
ATOM 1878 N N . ASP A 1 251 ? -2.256 13.779 -3.935 1.00 26.47 251 ASP A N 1
ATOM 1879 C CA . ASP A 1 251 ? -3.021 14.131 -5.126 1.00 26.47 251 ASP A CA 1
ATOM 1880 C C . ASP A 1 251 ? -2.137 13.933 -6.385 1.00 26.47 251 ASP A C 1
ATOM 1882 O O . ASP A 1 251 ? -1.503 14.855 -6.906 1.00 26.47 251 ASP A O 1
ATOM 1886 N N . ARG A 1 252 ? -1.971 12.677 -6.828 1.00 33.00 252 ARG A N 1
ATOM 1887 C CA . ARG A 1 252 ? -1.062 12.293 -7.928 1.00 33.00 252 ARG A CA 1
ATOM 1888 C C . ARG A 1 252 ? -1.696 12.472 -9.301 1.00 33.00 252 ARG A C 1
ATOM 1890 O O . ARG A 1 252 ? -1.892 11.517 -10.045 1.00 33.00 252 ARG A O 1
ATOM 1897 N N . ALA A 1 253 ? -1.880 13.721 -9.698 1.00 24.78 253 ALA A N 1
ATOM 1898 C CA . ALA A 1 253 ? -1.972 14.077 -11.107 1.00 24.78 253 ALA A CA 1
ATOM 1899 C C . ALA A 1 253 ? -0.599 14.565 -11.589 1.00 24.78 253 ALA A C 1
ATOM 1901 O O . ALA A 1 253 ? -0.341 15.765 -11.683 1.00 24.78 253 ALA A O 1
ATOM 1902 N N . GLY A 1 254 ? 0.296 13.631 -11.922 1.00 26.72 254 GLY A N 1
ATOM 1903 C CA . GLY A 1 254 ? 1.438 13.936 -12.783 1.00 26.72 254 GLY A CA 1
ATOM 1904 C C . GLY A 1 254 ? 0.920 14.281 -14.178 1.00 26.72 254 GLY A C 1
ATOM 1905 O O . GLY A 1 254 ? 0.884 13.427 -15.059 1.00 26.72 254 GLY A O 1
ATOM 1906 N N . ARG A 1 255 ? 0.437 15.512 -14.373 1.00 27.98 255 ARG A N 1
ATOM 1907 C CA . ARG A 1 255 ? 0.016 16.009 -15.685 1.00 27.98 255 ARG A CA 1
ATOM 1908 C C . ARG A 1 255 ? 1.259 16.303 -16.517 1.00 27.98 255 ARG A C 1
ATOM 1910 O O . ARG A 1 255 ? 1.809 17.397 -16.459 1.00 27.98 255 ARG A O 1
ATOM 1917 N N . CYS A 1 256 ? 1.682 15.314 -17.294 1.00 26.33 256 CYS A N 1
ATOM 1918 C CA . CYS A 1 256 ? 2.625 15.508 -18.384 1.00 26.33 256 CYS A CA 1
ATOM 1919 C C . CYS A 1 256 ? 1.826 15.856 -19.650 1.00 26.33 256 CYS A C 1
ATOM 1921 O O . CYS A 1 256 ? 1.229 14.977 -20.264 1.00 26.33 256 CYS A O 1
ATOM 1923 N N . CYS A 1 257 ? 1.786 17.132 -20.038 1.00 23.23 257 CYS A N 1
ATOM 1924 C CA . CYS A 1 257 ? 1.353 17.519 -21.382 1.00 23.23 257 CYS A CA 1
ATOM 1925 C C . CYS A 1 257 ? 2.549 17.371 -22.329 1.00 23.23 257 CYS A C 1
ATOM 1927 O O . CYS A 1 257 ? 3.310 18.314 -22.509 1.00 23.23 257 CYS A O 1
ATOM 1929 N N . ALA A 1 258 ? 2.725 16.195 -22.929 1.00 27.89 258 ALA A N 1
ATOM 1930 C CA . ALA A 1 258 ? 3.659 16.014 -24.038 1.00 27.89 258 ALA A CA 1
ATOM 1931 C C . ALA A 1 258 ? 2.879 16.102 -25.359 1.00 27.89 258 ALA A C 1
ATOM 1933 O O . ALA A 1 258 ? 2.238 15.136 -25.765 1.00 27.89 258 ALA A O 1
ATOM 1934 N N . ARG A 1 259 ? 2.911 17.253 -26.048 1.00 23.91 259 ARG A N 1
ATOM 1935 C CA . ARG A 1 259 ? 2.379 17.359 -27.419 1.00 23.91 259 ARG A CA 1
ATOM 1936 C C . ARG A 1 259 ? 3.403 16.804 -28.410 1.00 23.91 259 ARG A C 1
ATOM 1938 O O . ARG A 1 259 ? 4.347 17.487 -28.792 1.00 23.91 259 ARG A O 1
ATOM 1945 N N . LEU A 1 260 ? 3.186 15.577 -28.875 1.00 28.27 260 LEU A N 1
ATOM 1946 C CA . LEU A 1 260 ? 3.910 14.996 -30.007 1.00 28.27 260 LEU A CA 1
ATOM 1947 C C . LEU A 1 260 ? 3.209 15.374 -31.319 1.00 28.27 260 LEU A C 1
ATOM 1949 O O . LEU A 1 260 ? 2.166 14.825 -31.659 1.00 28.27 260 LEU A O 1
ATOM 1953 N N . LYS A 1 261 ? 3.789 16.294 -32.097 1.00 23.00 261 LYS A N 1
ATOM 1954 C CA . LYS A 1 261 ? 3.430 16.455 -33.515 1.00 23.00 261 LYS A CA 1
ATOM 1955 C C . LYS A 1 261 ? 4.241 15.450 -34.339 1.00 23.00 261 LYS A C 1
ATOM 1957 O O . LYS A 1 261 ? 5.361 15.754 -34.732 1.00 23.00 261 LYS A O 1
ATOM 1962 N N . GLN A 1 262 ? 3.686 14.271 -34.619 1.00 25.78 262 GLN A N 1
ATOM 1963 C CA . GLN A 1 262 ? 4.197 13.399 -35.684 1.00 25.78 262 GLN A CA 1
ATOM 1964 C C . GLN A 1 262 ? 3.319 13.550 -36.933 1.00 25.78 262 GLN A C 1
ATOM 1966 O O . GLN A 1 262 ? 2.134 13.231 -36.920 1.00 25.78 262 GLN A O 1
ATOM 1971 N N . ARG A 1 263 ? 3.903 14.064 -38.022 1.00 24.83 263 ARG A N 1
ATOM 1972 C CA . ARG A 1 263 ? 3.343 13.966 -39.375 1.00 24.83 263 ARG A CA 1
ATOM 1973 C C . ARG A 1 263 ? 4.005 12.772 -40.060 1.00 24.83 263 ARG A C 1
ATOM 1975 O O . ARG A 1 263 ? 5.207 12.802 -40.285 1.00 24.83 263 ARG A O 1
ATOM 1982 N N . GLY A 1 264 ? 3.220 11.753 -40.394 1.00 24.03 264 GLY A N 1
ATOM 1983 C CA . GLY A 1 264 ? 3.666 10.616 -41.198 1.00 24.03 264 GLY A CA 1
ATOM 1984 C C . GLY A 1 264 ? 2.543 9.600 -41.378 1.00 24.03 264 GLY A C 1
ATOM 1985 O O . GLY A 1 264 ? 2.186 8.903 -40.436 1.00 24.03 264 GLY A O 1
ATOM 1986 N N . ARG A 1 265 ? 1.948 9.553 -42.576 1.00 29.50 265 ARG A N 1
ATOM 1987 C CA . ARG A 1 265 ? 0.972 8.530 -42.977 1.00 29.50 265 ARG A CA 1
ATOM 1988 C C . ARG A 1 265 ? 1.722 7.243 -43.309 1.00 29.50 265 ARG A C 1
ATOM 1990 O O . ARG A 1 265 ? 2.452 7.233 -44.290 1.00 29.50 265 ARG A O 1
ATOM 1997 N N . LEU A 1 266 ? 1.472 6.166 -42.571 1.00 24.19 266 LEU A N 1
ATOM 1998 C CA . LEU A 1 266 ? 1.722 4.799 -43.030 1.00 24.19 266 LEU A CA 1
ATOM 1999 C C . LEU A 1 266 ? 0.522 3.938 -42.635 1.00 24.19 266 LEU A C 1
ATOM 2001 O O . LEU A 1 266 ? 0.165 3.826 -41.464 1.00 24.19 266 LEU A O 1
ATOM 2005 N N . ALA A 1 267 ? -0.147 3.398 -43.649 1.00 29.64 267 ALA A N 1
ATOM 2006 C CA . ALA A 1 267 ? -1.256 2.474 -43.505 1.00 29.64 267 ALA A CA 1
ATOM 2007 C C . ALA A 1 267 ? -0.699 1.072 -43.223 1.00 29.64 267 ALA A C 1
ATOM 2009 O O . ALA A 1 267 ? 0.037 0.535 -44.045 1.00 29.64 267 ALA A O 1
ATOM 2010 N N . HIS A 1 268 ? -1.079 0.464 -42.097 1.00 25.50 268 HIS A N 1
ATOM 2011 C CA . HIS A 1 268 ? -0.808 -0.948 -41.826 1.00 25.50 268 HIS A CA 1
ATOM 2012 C C . HIS A 1 268 ? -2.092 -1.688 -41.441 1.00 25.50 268 HIS A C 1
ATOM 2014 O O . HIS A 1 268 ? -2.879 -1.245 -40.603 1.00 25.50 268 HIS A O 1
ATOM 2020 N N . ARG A 1 269 ? -2.303 -2.815 -42.128 1.00 25.36 269 ARG A N 1
ATOM 2021 C CA . ARG A 1 269 ? -3.382 -3.791 -41.925 1.00 25.36 269 ARG A CA 1
ATOM 2022 C C . ARG A 1 269 ? -3.261 -4.470 -40.546 1.00 25.36 269 ARG A C 1
ATOM 2024 O O . ARG A 1 269 ? -2.140 -4.705 -40.104 1.00 25.36 269 ARG A O 1
ATOM 2031 N N . PRO A 1 270 ? -4.377 -4.840 -39.890 1.00 25.84 270 PRO A N 1
ATOM 2032 C CA . PRO A 1 270 ? -4.344 -5.543 -38.609 1.00 25.84 270 PRO A CA 1
ATOM 2033 C C . PRO A 1 270 ? -4.151 -7.063 -38.764 1.00 25.84 270 PRO A C 1
ATOM 2035 O O . PRO A 1 270 ? -4.743 -7.676 -39.652 1.00 25.84 270 PRO A O 1
ATOM 2038 N N . MET A 1 271 ? -3.375 -7.650 -37.845 1.00 26.25 271 MET A N 1
ATOM 2039 C CA . MET A 1 271 ? -3.305 -9.093 -37.559 1.00 26.25 271 MET A CA 1
ATOM 2040 C C . MET A 1 271 ? -4.435 -9.519 -36.588 1.00 26.25 271 MET A C 1
ATOM 2042 O O . MET A 1 271 ? -4.919 -8.676 -35.825 1.00 26.25 271 MET A O 1
ATOM 2046 N N . PRO A 1 272 ? -4.874 -10.794 -36.585 1.00 28.00 272 PRO A N 1
ATOM 2047 C CA . PRO A 1 272 ? -6.036 -11.267 -35.828 1.00 28.00 272 PRO A CA 1
ATOM 2048 C C . PRO A 1 272 ? -5.668 -11.735 -34.407 1.00 28.00 272 PRO A C 1
ATOM 2050 O O . PRO A 1 272 ? -4.659 -12.410 -34.233 1.00 28.00 272 PRO A O 1
ATOM 2053 N N . GLY A 1 273 ? -6.500 -11.427 -33.397 1.00 31.97 273 GLY A N 1
ATOM 2054 C CA . GLY A 1 273 ? -6.397 -12.072 -32.070 1.00 31.97 273 GLY A CA 1
ATOM 2055 C C . GLY A 1 273 ? -6.783 -11.262 -30.822 1.00 31.97 273 GLY A C 1
ATOM 2056 O O . GLY A 1 273 ? -6.894 -11.848 -29.754 1.00 31.97 273 GLY A O 1
ATOM 2057 N N . TYR A 1 274 ? -7.040 -9.953 -30.917 1.00 26.17 274 TYR A N 1
ATOM 2058 C CA . TYR A 1 274 ? -7.529 -9.137 -29.789 1.00 26.17 274 TYR A CA 1
ATOM 2059 C C . TYR A 1 274 ? -8.913 -8.547 -30.107 1.00 26.17 274 TYR A C 1
ATOM 2061 O O . TYR A 1 274 ? -9.105 -8.032 -31.215 1.00 26.17 274 TYR A O 1
ATOM 2069 N N . PRO A 1 275 ? -9.889 -8.571 -29.177 1.00 28.80 275 PRO A N 1
ATOM 2070 C CA . PRO A 1 275 ? -11.188 -7.962 -29.420 1.00 28.80 275 PRO A CA 1
ATOM 2071 C C . PRO A 1 275 ? -11.036 -6.440 -29.553 1.00 28.80 275 PRO A C 1
ATOM 2073 O O . PRO A 1 275 ? -10.580 -5.747 -28.645 1.00 28.80 275 PRO A O 1
ATOM 2076 N N . ARG A 1 276 ? -11.436 -5.909 -30.713 1.00 33.06 276 ARG A N 1
ATOM 2077 C CA . ARG A 1 276 ? -11.630 -4.470 -30.932 1.00 33.06 276 ARG A CA 1
ATOM 2078 C C . ARG A 1 276 ? -12.681 -3.944 -29.952 1.00 33.06 276 ARG A C 1
ATOM 2080 O O . ARG A 1 276 ? -13.750 -4.537 -29.828 1.00 33.06 276 ARG A O 1
ATOM 2087 N N . VAL A 1 277 ? -12.442 -2.778 -29.350 1.00 38.47 277 VAL A N 1
ATOM 2088 C CA . VAL A 1 277 ? -13.497 -2.017 -28.661 1.00 38.47 277 VAL A CA 1
ATOM 2089 C C . VAL A 1 277 ? -14.586 -1.659 -29.691 1.00 38.47 277 VAL A C 1
ATOM 2091 O O . VAL A 1 277 ? -14.276 -1.009 -30.696 1.00 38.47 277 VAL A O 1
ATOM 2094 N N . PRO A 1 278 ? -15.857 -2.067 -29.512 1.00 39.12 278 PRO A N 1
ATOM 2095 C CA . PRO A 1 278 ? -16.866 -1.893 -30.548 1.00 39.12 278 PRO A CA 1
ATOM 2096 C C . PRO A 1 278 ? -17.456 -0.479 -30.490 1.00 39.12 278 PRO A C 1
ATOM 2098 O O . PRO A 1 278 ? -18.426 -0.219 -29.783 1.00 39.12 278 PRO A O 1
ATOM 2101 N N . GLY A 1 279 ? -16.920 0.440 -31.298 1.00 37.84 279 GLY A N 1
ATOM 2102 C CA . GLY A 1 279 ? -17.403 1.827 -31.393 1.00 37.84 279 GLY A CA 1
ATOM 2103 C C . GLY A 1 279 ? -18.853 1.994 -31.889 1.00 37.84 279 GLY A C 1
ATOM 2104 O O . GLY A 1 279 ? -19.439 3.058 -31.696 1.00 37.84 279 GLY A O 1
ATOM 2105 N N . ARG A 1 280 ? -19.466 0.955 -32.483 1.00 39.78 280 ARG A N 1
ATOM 2106 C CA . ARG A 1 280 ? -20.898 0.944 -32.866 1.00 39.78 280 ARG A CA 1
ATOM 2107 C C . ARG A 1 280 ? -21.752 -0.041 -32.051 1.00 39.78 280 ARG A C 1
ATOM 2109 O O . ARG A 1 280 ? -22.883 0.297 -31.720 1.00 39.78 280 ARG A O 1
ATOM 2116 N N . GLY A 1 281 ? -21.206 -1.193 -31.646 1.00 42.88 281 GLY A N 1
ATOM 2117 C CA . GLY A 1 281 ? -21.915 -2.192 -30.827 1.00 42.88 281 GLY A CA 1
ATOM 2118 C C . GLY A 1 281 ? -22.168 -1.753 -29.378 1.00 42.88 281 GLY A C 1
ATOM 2119 O O . GLY A 1 281 ? -23.225 -2.045 -28.832 1.00 42.88 281 GLY A O 1
ATOM 2120 N N . TRP A 1 282 ? -21.264 -0.961 -28.785 1.00 45.50 282 TRP A N 1
ATOM 2121 C CA . TRP A 1 282 ? -21.413 -0.424 -27.422 1.00 45.50 282 TRP A CA 1
ATOM 2122 C C . TRP A 1 282 ? -22.673 0.442 -27.246 1.00 45.50 282 TRP A C 1
ATOM 2124 O O . TRP A 1 282 ? -23.349 0.363 -26.224 1.00 45.50 282 TRP A O 1
ATOM 2134 N N . ARG A 1 283 ? -23.033 1.254 -28.252 1.00 47.47 283 ARG A N 1
ATOM 2135 C CA . ARG A 1 283 ? -24.251 2.087 -28.202 1.00 47.47 283 ARG A CA 1
ATOM 2136 C C . ARG A 1 283 ? -25.534 1.270 -28.364 1.00 47.47 283 ARG A C 1
ATOM 2138 O O . ARG A 1 283 ? -26.571 1.707 -27.879 1.00 47.47 283 ARG A O 1
ATOM 2145 N N . LEU A 1 284 ? -25.468 0.113 -29.028 1.00 50.88 284 LEU A N 1
ATOM 2146 C CA . LEU A 1 284 ? -26.599 -0.808 -29.157 1.00 50.88 284 LEU A CA 1
ATOM 2147 C C . LEU A 1 284 ? -26.782 -1.649 -27.883 1.00 50.88 284 LEU A C 1
ATOM 2149 O O . LEU A 1 284 ? -27.900 -1.748 -27.397 1.00 50.88 284 LEU A O 1
ATOM 2153 N N . ALA A 1 285 ? -25.692 -2.169 -27.302 1.00 53.62 285 ALA A N 1
ATOM 2154 C CA . ALA A 1 285 ? -25.710 -2.977 -26.074 1.00 53.62 285 ALA A CA 1
ATOM 2155 C C . ALA A 1 285 ? -26.168 -2.201 -24.824 1.00 53.62 285 ALA A C 1
ATOM 2157 O O . ALA A 1 285 ? -26.643 -2.793 -23.862 1.00 53.62 285 ALA A O 1
ATOM 2158 N N . MET A 1 286 ? -26.039 -0.870 -24.837 1.00 61.03 286 MET A N 1
ATOM 2159 C CA . MET A 1 286 ? -26.468 0.003 -23.738 1.00 61.03 286 MET A CA 1
ATOM 2160 C C . MET A 1 286 ? -27.915 0.510 -23.884 1.00 61.03 286 MET A C 1
ATOM 2162 O O . MET A 1 286 ? -28.410 1.197 -22.988 1.00 61.03 286 MET A O 1
ATOM 2166 N N . ARG A 1 287 ? -28.623 0.193 -24.983 1.00 59.78 287 ARG A N 1
ATOM 2167 C CA . ARG A 1 287 ? -30.063 0.485 -25.100 1.00 59.78 287 ARG A CA 1
ATOM 2168 C C . ARG A 1 287 ? -30.832 -0.429 -24.143 1.00 59.78 287 ARG A C 1
ATOM 2170 O O . ARG A 1 287 ? -30.767 -1.643 -24.275 1.00 59.78 287 ARG A O 1
ATOM 2177 N N . GLY A 1 288 ? -31.544 0.160 -23.182 1.00 71.06 288 GLY A N 1
ATOM 2178 C CA . GLY A 1 288 ? -32.245 -0.585 -22.127 1.00 71.06 288 GLY A CA 1
ATOM 2179 C C . GLY A 1 288 ? -31.368 -0.975 -20.931 1.00 71.06 288 GLY A C 1
ATOM 2180 O O . GLY A 1 288 ? -31.800 -1.770 -20.100 1.00 71.06 288 GLY A O 1
ATOM 2181 N N . ALA A 1 289 ? -30.148 -0.430 -20.820 1.00 83.44 289 ALA A N 1
ATOM 2182 C CA . ALA A 1 289 ? -29.300 -0.657 -19.654 1.00 83.44 289 ALA A CA 1
ATOM 2183 C C . ALA A 1 289 ? -29.963 -0.147 -18.366 1.00 83.44 289 ALA A C 1
ATOM 2185 O O . ALA A 1 289 ? -30.602 0.908 -18.338 1.00 83.44 289 ALA A O 1
ATOM 2186 N N . ARG A 1 290 ? -29.763 -0.888 -17.277 1.00 91.06 290 ARG A N 1
ATOM 2187 C CA . ARG A 1 290 ? -30.270 -0.535 -15.952 1.00 91.06 290 ARG A CA 1
ATOM 2188 C C . ARG A 1 290 ? -29.490 0.640 -15.378 1.00 91.06 290 ARG A C 1
ATOM 2190 O O . ARG A 1 290 ? -28.260 0.624 -15.350 1.00 91.06 290 ARG A O 1
ATOM 2197 N N . THR A 1 291 ? -30.210 1.630 -14.875 1.00 93.31 291 THR A N 1
ATOM 2198 C CA . THR A 1 291 ? -29.669 2.893 -14.350 1.00 93.31 291 THR A CA 1
ATOM 2199 C C . THR A 1 291 ? -30.016 3.060 -12.875 1.00 93.31 291 THR A C 1
ATOM 2201 O O . THR A 1 291 ? -30.891 2.359 -12.366 1.00 93.31 291 THR A O 1
ATOM 2204 N N . SER A 1 292 ? -29.399 4.029 -12.196 1.00 93.69 292 SER A N 1
ATOM 2205 C CA . SER A 1 292 ? -29.725 4.349 -10.796 1.00 93.69 292 SER A CA 1
ATOM 2206 C C . SER A 1 292 ? -31.178 4.795 -10.593 1.00 93.69 292 SER A C 1
ATOM 2208 O O . SER A 1 292 ? -31.705 4.652 -9.499 1.00 93.69 292 SER A O 1
ATOM 2210 N N . ARG A 1 293 ? -31.854 5.269 -11.650 1.00 91.00 293 ARG A N 1
ATOM 2211 C CA . ARG A 1 293 ? -33.276 5.649 -11.612 1.00 91.00 293 ARG A CA 1
ATOM 2212 C C . ARG A 1 293 ? -34.215 4.469 -11.841 1.00 91.00 293 ARG A C 1
ATOM 2214 O O . ARG A 1 293 ? -35.198 4.320 -11.134 1.00 91.00 293 ARG A O 1
ATOM 2221 N N . THR A 1 294 ? -33.922 3.639 -12.842 1.00 91.94 294 THR A N 1
ATOM 2222 C CA . THR A 1 294 ? -34.786 2.492 -13.188 1.00 91.94 294 THR A CA 1
ATOM 2223 C C . THR A 1 294 ? -34.624 1.336 -12.208 1.00 91.94 294 THR A C 1
ATOM 2225 O O . THR A 1 294 ? -35.556 0.574 -11.994 1.00 91.94 294 THR A O 1
ATOM 2228 N N . HIS A 1 295 ? -33.432 1.200 -11.629 1.00 93.88 295 HIS A N 1
ATOM 2229 C CA . HIS A 1 295 ? -33.086 0.159 -10.674 1.00 93.88 295 HIS A CA 1
ATOM 2230 C C . HIS A 1 295 ? -32.286 0.806 -9.535 1.00 93.88 295 HIS A C 1
ATOM 2232 O O . HIS A 1 295 ? -31.049 0.793 -9.578 1.00 93.88 295 HIS A O 1
ATOM 2238 N N . PRO A 1 296 ? -32.959 1.416 -8.542 1.00 94.44 296 PRO A N 1
ATOM 2239 C CA . PRO A 1 296 ? -32.303 2.048 -7.400 1.00 94.44 296 PRO A CA 1
ATOM 2240 C C . PRO A 1 296 ? -31.301 1.121 -6.711 1.00 94.44 296 PRO A C 1
ATOM 2242 O O . PRO A 1 296 ? -31.469 -0.103 -6.714 1.00 94.44 296 PRO A O 1
ATOM 2245 N N . LEU A 1 297 ? -30.228 1.701 -6.165 1.00 95.69 297 LEU A N 1
ATOM 2246 C CA . LEU A 1 297 ? -29.173 0.930 -5.511 1.00 95.69 297 LEU A CA 1
ATOM 2247 C C . LEU A 1 297 ? -29.761 0.163 -4.321 1.00 95.69 297 LEU A C 1
ATOM 2249 O O . LEU A 1 297 ? -30.358 0.754 -3.430 1.00 95.69 297 LEU A O 1
ATOM 2253 N N . GLN A 1 298 ? -29.585 -1.155 -4.320 1.00 95.94 298 GLN A N 1
ATOM 2254 C CA . GLN A 1 298 ? -30.030 -2.018 -3.229 1.00 95.94 298 GLN A CA 1
ATOM 2255 C C . GLN A 1 298 ? -28.850 -2.289 -2.296 1.00 95.94 298 GLN A C 1
ATOM 2257 O O . GLN A 1 298 ? -27.806 -2.767 -2.757 1.00 95.94 298 GLN A O 1
ATOM 2262 N N . ILE A 1 299 ? -29.022 -2.007 -1.007 1.00 97.94 299 ILE A N 1
ATOM 2263 C CA . ILE A 1 299 ? -28.045 -2.286 0.049 1.00 97.94 299 ILE A CA 1
ATOM 2264 C C . ILE A 1 299 ? -28.635 -3.397 0.917 1.00 97.94 299 ILE A C 1
ATOM 2266 O O . ILE A 1 299 ? -29.644 -3.199 1.580 1.00 97.94 299 ILE A O 1
ATOM 2270 N N . ALA A 1 300 ? -28.038 -4.586 0.861 1.00 97.44 300 ALA A N 1
ATOM 2271 C CA . ALA A 1 300 ? -28.453 -5.711 1.691 1.00 97.44 300 ALA A CA 1
ATOM 2272 C C . ALA A 1 300 ? -27.809 -5.595 3.074 1.00 97.44 300 ALA A C 1
ATOM 2274 O O . ALA A 1 300 ? -26.588 -5.508 3.165 1.00 97.44 300 ALA A O 1
ATOM 2275 N N . GLU A 1 301 ? -28.605 -5.597 4.136 1.00 97.69 301 GLU A N 1
ATOM 2276 C CA . GLU A 1 301 ? -28.133 -5.299 5.489 1.00 97.69 301 GLU A CA 1
ATOM 2277 C C . GLU A 1 301 ? -27.950 -6.569 6.322 1.00 97.69 301 GLU A C 1
ATOM 2279 O O . GLU A 1 301 ? -28.806 -7.453 6.327 1.00 97.69 301 GLU A O 1
ATOM 2284 N N . VAL A 1 302 ? -26.845 -6.642 7.061 1.00 97.44 302 VAL A N 1
ATOM 2285 C CA . VAL A 1 302 ? -26.605 -7.652 8.102 1.00 97.44 302 VAL A CA 1
ATOM 2286 C C . VAL A 1 302 ? -26.003 -6.993 9.341 1.00 97.44 302 VAL A C 1
ATOM 2288 O O . VAL A 1 302 ? -25.316 -5.983 9.229 1.00 97.44 302 VAL A O 1
ATOM 2291 N N . SER A 1 303 ? -26.224 -7.554 10.528 1.00 96.38 303 SER A N 1
ATOM 2292 C CA . SER A 1 303 ? -25.595 -7.093 11.774 1.00 96.38 303 SER A CA 1
ATOM 2293 C C . SER A 1 303 ? -25.127 -8.284 12.605 1.00 96.38 303 SER A C 1
ATOM 2295 O O . SER A 1 303 ? -25.719 -9.359 12.532 1.00 96.38 303 SER A O 1
ATOM 2297 N N . ALA A 1 304 ? -24.051 -8.095 13.374 1.00 92.94 304 ALA A N 1
ATOM 2298 C CA . ALA A 1 304 ? -23.503 -9.124 14.256 1.00 92.94 304 ALA A CA 1
ATOM 2299 C C . ALA A 1 304 ? -24.290 -9.271 15.572 1.00 92.94 304 ALA A C 1
ATOM 2301 O O . ALA A 1 304 ? -24.115 -10.264 16.270 1.00 92.94 304 ALA A O 1
ATOM 2302 N N . GLY A 1 305 ? -25.152 -8.307 15.915 1.00 89.81 305 GLY A N 1
ATOM 2303 C CA . GLY A 1 305 ? -25.978 -8.363 17.117 1.00 89.81 305 GLY A CA 1
ATOM 2304 C C . GLY A 1 305 ? -26.647 -7.027 17.467 1.00 89.81 305 GLY A C 1
ATOM 2305 O O . GLY A 1 305 ? -26.361 -6.005 16.838 1.00 89.81 305 GLY A O 1
ATOM 2306 N N . PRO A 1 306 ? -27.539 -7.012 18.474 1.00 87.19 306 PRO A N 1
ATOM 2307 C CA . PRO A 1 306 ? -28.202 -5.795 18.940 1.00 87.19 306 PRO A CA 1
ATOM 2308 C C . PRO A 1 306 ? -27.195 -4.732 19.409 1.00 87.19 306 PRO A C 1
ATOM 2310 O O . PRO A 1 306 ? -26.217 -5.054 20.079 1.00 87.19 306 PRO A O 1
ATOM 2313 N N . GLY A 1 307 ? -27.431 -3.464 19.061 1.00 87.31 307 GLY A N 1
ATOM 2314 C CA . GLY A 1 307 ? -26.566 -2.334 19.439 1.00 87.31 307 GLY A CA 1
ATOM 2315 C C . GLY A 1 307 ? -25.304 -2.154 18.584 1.00 87.31 307 GLY A C 1
ATOM 2316 O O . GLY A 1 307 ? -24.632 -1.133 18.713 1.00 87.31 307 GLY A O 1
ATOM 2317 N N . LEU A 1 308 ? -24.995 -3.096 17.686 1.00 94.31 308 LEU A N 1
ATOM 2318 C CA . LEU A 1 308 ? -23.931 -2.951 16.693 1.00 94.31 308 LEU A CA 1
ATOM 2319 C C . LEU A 1 308 ? -24.472 -2.320 15.404 1.00 94.31 308 LEU A C 1
ATOM 2321 O O . LEU A 1 308 ? -25.604 -2.584 14.994 1.00 94.31 308 LEU A O 1
ATOM 2325 N N . GLY A 1 309 ? -23.632 -1.520 14.750 1.00 96.88 309 GLY A N 1
ATOM 2326 C CA . GLY A 1 309 ? -23.900 -0.939 13.439 1.00 96.88 309 GLY A CA 1
ATOM 2327 C C . GLY A 1 309 ? -24.082 -2.007 12.359 1.00 96.88 309 GLY A C 1
ATOM 2328 O O . GLY A 1 309 ? -23.646 -3.155 12.494 1.00 96.88 309 GLY A O 1
ATOM 2329 N N . ARG A 1 310 ? -24.741 -1.623 11.270 1.00 98.31 310 ARG A N 1
ATOM 2330 C CA . ARG A 1 310 ? -25.108 -2.504 10.162 1.00 98.31 310 ARG A CA 1
ATOM 2331 C C . ARG A 1 310 ? -23.974 -2.588 9.148 1.00 98.31 310 ARG A C 1
ATOM 2333 O O . ARG A 1 310 ? -23.296 -1.608 8.842 1.00 98.31 310 ARG A O 1
ATOM 2340 N N . ILE A 1 311 ? -23.807 -3.769 8.568 1.00 98.69 311 ILE A N 1
ATOM 2341 C CA . ILE A 1 311 ? -22.942 -4.017 7.419 1.00 98.69 311 ILE A CA 1
ATOM 2342 C C . ILE A 1 311 ? -23.832 -4.080 6.177 1.00 98.69 311 ILE A C 1
ATOM 2344 O O . ILE A 1 311 ? -24.629 -5.004 6.017 1.00 98.69 311 ILE A O 1
ATOM 2348 N N . GLY A 1 312 ? -23.697 -3.097 5.295 1.00 98.50 312 GLY A N 1
ATOM 2349 C CA . GLY A 1 312 ? -24.397 -3.050 4.017 1.00 98.50 312 GLY A CA 1
ATOM 2350 C C . GLY A 1 312 ? -23.589 -3.734 2.916 1.00 98.50 312 GLY A C 1
ATOM 2351 O O . GLY A 1 312 ? -22.403 -3.463 2.755 1.00 98.50 312 GLY A O 1
ATOM 2352 N N . ILE A 1 313 ? -24.214 -4.598 2.121 1.00 98.56 313 ILE A N 1
ATOM 2353 C CA . ILE A 1 313 ? -23.598 -5.316 1.000 1.00 98.56 313 ILE A CA 1
ATOM 2354 C C . ILE A 1 313 ? -24.243 -4.838 -0.296 1.00 98.56 313 ILE A C 1
ATOM 2356 O O . ILE A 1 313 ? -25.454 -4.966 -0.493 1.00 98.56 313 ILE A O 1
ATOM 2360 N N . THR A 1 314 ? -23.436 -4.321 -1.219 1.00 97.62 314 THR A N 1
ATOM 2361 C CA . THR A 1 314 ? -23.933 -3.902 -2.534 1.00 97.62 314 THR A CA 1
ATOM 2362 C C . THR A 1 314 ? -22.915 -4.135 -3.651 1.00 97.62 314 THR A C 1
ATOM 2364 O O . THR A 1 314 ? -21.772 -4.539 -3.417 1.00 97.62 314 THR A O 1
ATOM 2367 N N . PHE A 1 315 ? -23.348 -3.960 -4.899 1.00 96.00 315 PHE A N 1
ATOM 2368 C CA . PHE A 1 315 ? -22.448 -3.962 -6.052 1.00 96.00 315 PHE A CA 1
ATOM 2369 C C . PHE A 1 315 ? -21.779 -2.595 -6.221 1.00 96.00 315 PHE A C 1
ATOM 2371 O O . PHE A 1 315 ? -22.206 -1.612 -5.627 1.00 96.00 315 PHE A O 1
ATOM 2378 N N . CYS A 1 316 ? -20.757 -2.518 -7.071 1.00 97.50 316 CYS A N 1
ATOM 2379 C CA . CYS A 1 316 ? -19.985 -1.295 -7.262 1.00 97.50 316 CYS A CA 1
ATOM 2380 C C . CYS A 1 316 ? -20.884 -0.102 -7.675 1.00 97.50 316 CYS A C 1
ATOM 2382 O O . CYS A 1 316 ? -21.544 -0.188 -8.720 1.00 97.50 316 CYS A O 1
ATOM 2384 N N . PRO A 1 317 ? -20.944 0.981 -6.873 1.00 97.75 317 PRO A N 1
ATOM 2385 C CA . PRO A 1 317 ? -21.771 2.150 -7.173 1.00 97.75 317 PRO A CA 1
ATOM 2386 C C . PRO A 1 317 ? -21.250 2.875 -8.417 1.00 97.75 317 PRO A C 1
ATOM 2388 O O . PRO A 1 317 ? -20.047 2.900 -8.671 1.00 97.75 317 PRO A O 1
ATOM 2391 N N . GLY A 1 318 ? -22.161 3.422 -9.221 1.00 96.12 318 GLY A N 1
ATOM 2392 C CA . GLY A 1 318 ? -21.841 4.099 -10.479 1.00 96.12 318 GLY A CA 1
ATOM 2393 C C . GLY A 1 318 ? -21.360 3.179 -11.601 1.00 96.12 318 GLY A C 1
ATOM 2394 O O . GLY A 1 318 ? -20.950 3.660 -12.651 1.00 96.12 318 GLY A O 1
ATOM 2395 N N . LYS A 1 319 ? -21.392 1.852 -11.415 1.00 94.69 319 LYS A N 1
ATOM 2396 C CA . LYS A 1 319 ? -20.834 0.925 -12.403 1.00 94.69 319 LYS A CA 1
ATOM 2397 C C . LYS A 1 319 ? -21.499 1.034 -13.781 1.00 94.69 319 LYS A C 1
ATOM 2399 O O . LYS A 1 319 ? -22.727 1.007 -13.922 1.00 94.69 319 LYS A O 1
ATOM 2404 N N . HIS A 1 320 ? -20.659 1.018 -14.808 1.00 92.38 320 HIS A N 1
ATOM 2405 C CA . HIS A 1 320 ? -21.033 0.750 -16.189 1.00 92.38 320 HIS A CA 1
ATOM 2406 C C . HIS A 1 320 ? -20.514 -0.629 -16.596 1.00 92.38 320 HIS A C 1
ATOM 2408 O O . HIS A 1 320 ? -19.312 -0.816 -16.761 1.00 92.38 320 HIS A O 1
ATOM 2414 N N . ASP A 1 321 ? -21.416 -1.591 -16.777 1.00 88.12 321 ASP A N 1
ATOM 2415 C CA . ASP A 1 321 ? -21.056 -2.970 -17.118 1.00 88.12 321 ASP A CA 1
ATOM 2416 C C . ASP A 1 321 ? -22.018 -3.518 -18.185 1.00 88.12 321 ASP A C 1
ATOM 2418 O O . ASP A 1 321 ? -23.145 -3.889 -17.849 1.00 88.12 321 ASP A O 1
ATOM 2422 N N . PRO A 1 322 ? -21.629 -3.545 -19.473 1.00 78.62 322 PRO A N 1
ATOM 2423 C CA . PRO A 1 322 ? -22.512 -3.975 -20.560 1.00 78.62 322 PRO A CA 1
ATOM 2424 C C . PRO A 1 322 ? -22.720 -5.495 -20.611 1.00 78.62 322 PRO A C 1
ATOM 2426 O O . PRO A 1 322 ? -23.639 -5.953 -21.282 1.00 78.62 322 PRO A O 1
ATOM 2429 N N . VAL A 1 323 ? -21.854 -6.273 -19.954 1.00 77.38 323 VAL A N 1
ATOM 2430 C CA . VAL A 1 323 ? -21.794 -7.742 -20.054 1.00 77.38 323 VAL A CA 1
ATOM 2431 C C . VAL A 1 323 ? -22.022 -8.419 -18.703 1.00 77.38 323 VAL A C 1
ATOM 2433 O O . VAL A 1 323 ? -21.724 -9.601 -18.540 1.00 77.38 323 VAL A O 1
ATOM 2436 N N . ALA A 1 324 ? -22.551 -7.689 -17.720 1.00 79.00 324 ALA A N 1
ATOM 2437 C CA . ALA A 1 324 ? -22.918 -8.274 -16.440 1.00 79.00 324 ALA A CA 1
ATOM 2438 C C . ALA A 1 324 ? -23.948 -9.396 -16.642 1.00 79.00 324 ALA A C 1
ATOM 2440 O O . ALA A 1 324 ? -24.888 -9.255 -17.423 1.00 79.00 324 ALA A O 1
ATOM 2441 N N . SER A 1 325 ? -23.822 -10.475 -15.868 1.00 72.12 325 SER A N 1
ATOM 2442 C CA . SER A 1 325 ? -24.724 -11.638 -15.914 1.00 72.12 325 SER A CA 1
ATOM 2443 C C . SER A 1 325 ? -26.191 -11.288 -15.661 1.00 72.12 325 SER A C 1
ATOM 2445 O O . SER A 1 325 ? -27.092 -11.960 -16.148 1.00 72.12 325 SER A O 1
ATOM 2447 N N . THR A 1 326 ? -26.442 -10.207 -14.924 1.00 75.88 326 THR A N 1
ATOM 2448 C CA . THR A 1 326 ? -27.796 -9.713 -14.670 1.00 75.88 326 THR A CA 1
ATOM 2449 C C . THR A 1 326 ? -28.358 -8.911 -15.840 1.00 75.88 326 THR A C 1
ATOM 2451 O O . THR A 1 326 ? -29.561 -8.688 -15.869 1.00 75.88 326 THR A O 1
ATOM 2454 N N . GLY A 1 327 ? -27.540 -8.494 -16.809 1.00 80.44 327 GLY A N 1
ATOM 2455 C CA . GLY A 1 327 ? -27.849 -7.593 -17.928 1.00 80.44 327 GLY A CA 1
ATOM 2456 C C . GLY A 1 327 ? -27.105 -6.255 -17.809 1.00 80.44 327 GLY A C 1
ATOM 2457 O O . GLY A 1 327 ? -26.553 -5.949 -16.755 1.00 80.44 327 GLY A O 1
ATOM 2458 N N . ALA A 1 328 ? -27.093 -5.452 -18.877 1.00 87.06 328 ALA A N 1
ATOM 2459 C CA . ALA A 1 328 ? -26.281 -4.235 -18.955 1.00 87.06 328 ALA A CA 1
ATOM 2460 C C . ALA A 1 328 ? -26.617 -3.192 -17.866 1.00 87.06 328 ALA A C 1
ATOM 2462 O O . ALA A 1 328 ? -27.788 -2.929 -17.576 1.00 87.06 328 ALA A O 1
ATOM 2463 N N . TRP A 1 329 ? -25.583 -2.557 -17.308 1.00 90.75 329 TRP A N 1
ATOM 2464 C CA . TRP A 1 329 ? -25.673 -1.485 -16.310 1.00 90.75 329 TRP A CA 1
ATOM 2465 C C . TRP A 1 329 ? -25.043 -0.186 -16.818 1.00 90.75 329 TRP A C 1
ATOM 2467 O O . TRP A 1 329 ? -23.972 -0.195 -17.425 1.00 90.75 329 TRP A O 1
ATOM 2477 N N . ALA A 1 330 ? -25.700 0.933 -16.521 1.00 93.38 330 ALA A N 1
ATOM 2478 C CA . ALA A 1 330 ? -25.276 2.296 -16.819 1.00 93.38 330 ALA A CA 1
ATOM 2479 C C . ALA A 1 330 ? -25.680 3.206 -15.650 1.00 93.38 330 ALA A C 1
ATOM 2481 O O . ALA A 1 330 ? -26.673 3.934 -15.724 1.00 93.38 330 ALA A O 1
ATOM 2482 N N . ARG A 1 331 ? -24.989 3.060 -14.521 1.00 95.00 331 ARG A N 1
ATOM 2483 C CA . ARG A 1 331 ? -25.375 3.718 -13.271 1.00 95.00 331 ARG A CA 1
ATOM 2484 C C . ARG A 1 331 ? -24.732 5.087 -13.126 1.00 95.00 331 ARG A C 1
ATOM 2486 O O . ARG A 1 331 ? -23.676 5.342 -13.685 1.00 95.00 331 ARG A O 1
ATOM 2493 N N . ASP A 1 332 ? -25.388 5.943 -12.359 1.00 96.12 332 ASP A N 1
ATOM 2494 C CA . ASP A 1 332 ? -24.874 7.260 -12.015 1.00 96.12 332 ASP A CA 1
ATOM 2495 C C . ASP A 1 332 ? -24.141 7.169 -10.674 1.00 96.12 332 ASP A C 1
ATOM 2497 O O . ASP A 1 332 ? -24.698 6.686 -9.684 1.00 96.12 332 ASP A O 1
ATOM 2501 N N . LEU A 1 333 ? -22.864 7.555 -10.671 1.00 96.25 333 LEU A N 1
ATOM 2502 C CA . LEU A 1 333 ? -22.011 7.432 -9.494 1.00 96.25 333 LEU A CA 1
ATOM 2503 C C . LEU A 1 333 ? -22.486 8.337 -8.359 1.00 96.25 333 LEU A C 1
ATOM 2505 O O . LEU A 1 333 ? -22.519 7.895 -7.214 1.00 96.25 333 LEU A O 1
ATOM 2509 N N . ASP A 1 334 ? -22.863 9.574 -8.666 1.00 95.62 334 ASP A N 1
ATOM 2510 C CA . ASP A 1 334 ? -23.268 10.532 -7.647 1.00 95.62 334 ASP A CA 1
ATOM 2511 C C . ASP A 1 334 ? -24.596 10.129 -7.009 1.00 95.62 334 ASP A C 1
ATOM 2513 O O . ASP A 1 334 ? -24.672 10.048 -5.787 1.00 95.62 334 ASP A O 1
ATOM 2517 N N . ALA A 1 335 ? -25.588 9.738 -7.810 1.00 96.38 335 ALA A N 1
ATOM 2518 C CA . ALA A 1 335 ? -26.872 9.258 -7.306 1.00 96.38 335 ALA A CA 1
ATOM 2519 C C . ALA A 1 335 ? -26.732 8.000 -6.432 1.00 96.38 335 ALA A C 1
ATOM 2521 O O . ALA A 1 335 ? -27.419 7.860 -5.420 1.00 96.38 335 ALA A O 1
ATOM 2522 N N . ASP A 1 336 ? -25.845 7.071 -6.803 1.00 98.25 336 ASP A N 1
ATOM 2523 C CA . ASP A 1 336 ? -25.586 5.878 -5.993 1.00 98.25 336 ASP A CA 1
ATOM 2524 C C . ASP A 1 336 ? -24.881 6.225 -4.676 1.00 98.25 336 ASP A C 1
ATOM 2526 O O . ASP A 1 336 ? -25.203 5.652 -3.635 1.00 98.25 336 ASP A O 1
ATOM 2530 N N . LEU A 1 337 ? -23.926 7.157 -4.701 1.00 98.25 337 LEU A N 1
ATOM 2531 C CA . LEU A 1 337 ? -23.228 7.596 -3.495 1.00 98.25 337 LEU A CA 1
ATOM 2532 C C . LEU A 1 337 ? -24.115 8.445 -2.579 1.00 98.25 337 LEU A C 1
ATOM 2534 O O . LEU A 1 337 ? -23.966 8.352 -1.363 1.00 98.25 337 LEU A O 1
ATOM 2538 N N . ASP A 1 338 ? -25.057 9.208 -3.131 1.00 97.69 338 ASP A N 1
ATOM 2539 C CA . ASP A 1 338 ? -26.087 9.912 -2.363 1.00 97.69 338 ASP A CA 1
ATOM 2540 C C . ASP A 1 338 ? -27.024 8.914 -1.673 1.00 97.69 338 ASP A C 1
ATOM 2542 O O . ASP A 1 338 ? -27.350 9.086 -0.501 1.00 97.69 338 ASP A O 1
ATOM 2546 N N . ALA A 1 339 ? -27.392 7.820 -2.350 1.00 98.06 339 ALA A N 1
ATOM 2547 C CA . ALA A 1 339 ? -28.166 6.740 -1.737 1.00 98.06 339 ALA A CA 1
ATOM 2548 C C . ALA A 1 339 ? -27.391 6.042 -0.602 1.00 98.06 339 ALA A C 1
ATOM 2550 O O . ALA A 1 339 ? -27.966 5.733 0.438 1.00 98.06 339 ALA A O 1
ATOM 2551 N N . ILE A 1 340 ? -26.082 5.830 -0.770 1.00 98.50 340 ILE A N 1
ATOM 2552 C CA . ILE A 1 340 ? -25.210 5.259 0.272 1.00 98.50 340 ILE A CA 1
ATOM 2553 C C . ILE A 1 340 ? -25.073 6.210 1.471 1.00 98.50 340 ILE A C 1
ATOM 2555 O O . ILE A 1 340 ? -25.119 5.762 2.617 1.00 98.50 340 ILE A O 1
ATOM 2559 N N . ALA A 1 341 ? -24.925 7.512 1.222 1.00 97.94 341 ALA A N 1
ATOM 2560 C CA . ALA A 1 341 ? -24.875 8.517 2.278 1.00 97.94 341 ALA A CA 1
ATOM 2561 C C . ALA A 1 341 ? -26.218 8.611 3.020 1.00 97.94 341 ALA A C 1
ATOM 2563 O O . ALA A 1 341 ? -26.242 8.596 4.247 1.00 97.94 341 ALA A O 1
ATOM 2564 N N . GLY A 1 342 ? -27.335 8.621 2.285 1.00 97.69 342 GLY A N 1
ATOM 2565 C CA . GLY A 1 342 ? -28.688 8.619 2.845 1.00 97.69 342 GLY A CA 1
ATOM 2566 C C . GLY A 1 342 ? -29.020 7.351 3.636 1.00 97.69 342 GLY A C 1
ATOM 2567 O O . GLY A 1 342 ? -29.803 7.409 4.579 1.00 97.69 342 GLY A O 1
ATOM 2568 N N . TRP A 1 343 ? -28.387 6.221 3.307 1.00 98.25 343 TRP A N 1
ATOM 2569 C CA . TRP A 1 343 ? -28.464 4.994 4.103 1.00 98.25 343 TRP A CA 1
ATOM 2570 C C . TRP A 1 343 ? -27.760 5.108 5.467 1.00 98.25 343 TRP A C 1
ATOM 2572 O O . TRP A 1 343 ? -28.093 4.354 6.381 1.00 98.25 343 TRP A O 1
ATOM 2582 N N . GLY A 1 344 ? -26.828 6.056 5.624 1.00 97.56 344 GLY A N 1
ATOM 2583 C CA . GLY A 1 344 ? -26.102 6.308 6.872 1.00 97.56 344 GLY A CA 1
ATOM 2584 C C . GLY A 1 344 ? -24.690 5.722 6.923 1.00 97.56 344 GLY A C 1
ATOM 2585 O O . GLY A 1 344 ? -24.120 5.609 8.008 1.00 97.56 344 GLY A O 1
ATOM 2586 N N . ALA A 1 345 ? -24.096 5.351 5.780 1.00 98.06 345 ALA A N 1
ATOM 2587 C CA . ALA A 1 345 ? -22.755 4.765 5.764 1.00 98.06 345 ALA A CA 1
ATOM 2588 C C . ALA A 1 345 ? -21.716 5.711 6.388 1.00 98.06 345 ALA A C 1
ATOM 2590 O O . ALA A 1 345 ? -21.422 6.781 5.861 1.00 98.06 345 ALA A O 1
ATOM 2591 N N . ARG A 1 346 ? -21.074 5.273 7.473 1.00 98.00 346 ARG A N 1
ATOM 2592 C CA . ARG A 1 346 ? -19.917 5.962 8.056 1.00 98.00 346 ARG A CA 1
ATOM 2593 C C . ARG A 1 346 ? -18.624 5.616 7.322 1.00 98.00 346 ARG A C 1
ATOM 2595 O O . ARG A 1 346 ? -17.722 6.451 7.229 1.00 98.00 346 ARG A O 1
ATOM 2602 N N . LEU A 1 347 ? -18.528 4.394 6.795 1.00 98.56 347 LEU A N 1
ATOM 2603 C CA . LEU A 1 347 ? -17.382 3.914 6.024 1.00 98.56 347 LEU A CA 1
ATOM 2604 C C . LEU A 1 347 ? -17.826 3.103 4.805 1.00 98.56 347 LEU A C 1
ATOM 2606 O O . LEU A 1 347 ? -18.719 2.268 4.900 1.00 98.56 347 LEU A O 1
ATOM 2610 N N . VAL A 1 348 ? -17.144 3.303 3.677 1.00 98.69 348 VAL A N 1
ATOM 2611 C CA . VAL A 1 348 ? -17.265 2.505 2.453 1.00 98.69 348 VAL A CA 1
ATOM 2612 C C . VAL A 1 348 ? -15.966 1.734 2.209 1.00 98.69 348 VAL A C 1
ATOM 2614 O O . VAL A 1 348 ? -14.904 2.324 1.989 1.00 98.69 348 VAL A O 1
ATOM 2617 N N . LEU A 1 349 ? -16.062 0.406 2.214 1.00 98.56 349 LEU A N 1
ATOM 2618 C CA . LEU A 1 349 ? -14.990 -0.533 1.908 1.00 98.56 349 LEU A CA 1
ATOM 2619 C C . LEU A 1 349 ? -15.114 -1.026 0.457 1.00 98.56 349 LEU A C 1
ATOM 2621 O O . LEU A 1 349 ? -16.011 -1.802 0.117 1.00 98.56 349 LEU A O 1
ATOM 2625 N N . SER A 1 350 ? -14.186 -0.591 -0.398 1.00 98.31 350 SER A N 1
ATOM 2626 C CA . SER A 1 350 ? -14.064 -1.045 -1.789 1.00 98.31 350 SER A CA 1
ATOM 2627 C C . SER A 1 350 ? -13.153 -2.268 -1.891 1.00 98.31 350 SER A C 1
ATOM 2629 O O . SER A 1 350 ? -11.977 -2.176 -1.537 1.00 98.31 350 SER A O 1
ATOM 2631 N N . LEU A 1 351 ? -13.659 -3.366 -2.463 1.00 98.06 351 LEU A N 1
ATOM 2632 C CA . LEU A 1 351 ? -12.889 -4.600 -2.700 1.00 98.06 351 LEU A CA 1
ATOM 2633 C C . LEU A 1 351 ? -12.499 -4.829 -4.171 1.00 98.06 351 LEU A C 1
ATOM 2635 O O . LEU A 1 351 ? -11.848 -5.821 -4.492 1.00 98.06 351 LEU A O 1
ATOM 2639 N N . VAL A 1 352 ? -12.926 -3.948 -5.077 1.00 93.06 352 VAL A N 1
ATOM 2640 C CA . VAL A 1 352 ? -12.585 -4.006 -6.510 1.00 93.06 352 VAL A CA 1
ATOM 2641 C C . VAL A 1 352 ? -11.141 -3.576 -6.770 1.00 93.06 352 VAL A C 1
ATOM 2643 O O . VAL A 1 352 ? -10.636 -2.664 -6.119 1.00 93.06 352 VAL A O 1
ATOM 2646 N N . GLU A 1 353 ? -10.475 -4.190 -7.741 1.00 89.12 353 GLU A N 1
ATOM 2647 C CA . GLU A 1 353 ? -9.141 -3.786 -8.191 1.00 89.12 353 GLU A CA 1
ATOM 2648 C C . GLU A 1 353 ? -9.182 -2.454 -8.960 1.00 89.12 353 GLU A C 1
ATOM 2650 O O . GLU A 1 353 ? -10.196 -2.078 -9.548 1.00 89.12 353 GLU A O 1
ATOM 2655 N N . ASN A 1 354 ? -8.054 -1.738 -9.025 1.00 81.88 354 ASN A N 1
ATOM 2656 C CA . ASN A 1 354 ? -7.968 -0.480 -9.784 1.00 81.88 354 ASN A CA 1
ATOM 2657 C C . ASN A 1 354 ? -8.349 -0.653 -11.263 1.00 81.88 354 ASN A C 1
ATOM 2659 O O . ASN A 1 354 ? -9.024 0.200 -11.836 1.00 81.88 354 ASN A O 1
ATOM 2663 N N . ALA A 1 355 ? -7.952 -1.772 -11.875 1.00 73.25 355 ALA A N 1
ATOM 2664 C CA . ALA A 1 355 ? -8.328 -2.090 -13.250 1.00 73.25 355 ALA A CA 1
ATOM 2665 C C . ALA A 1 355 ? -9.850 -2.269 -13.402 1.00 73.25 355 ALA A C 1
ATOM 2667 O O . ALA A 1 355 ? -10.418 -1.845 -14.408 1.00 73.25 355 ALA A O 1
ATOM 2668 N N . GLU A 1 356 ? -10.522 -2.833 -12.392 1.00 87.25 356 GLU A N 1
ATOM 2669 C CA . GLU A 1 356 ? -11.981 -2.956 -12.376 1.00 87.25 356 GLU A CA 1
ATOM 2670 C C . GLU A 1 356 ? -12.655 -1.589 -12.220 1.00 87.25 356 GLU A C 1
ATOM 2672 O O . GLU A 1 356 ? -13.612 -1.324 -12.936 1.00 87.25 356 GLU A O 1
ATOM 2677 N N . LEU A 1 357 ? -12.148 -0.692 -11.364 1.00 86.62 357 LEU A N 1
ATOM 2678 C CA . LEU A 1 357 ? -12.686 0.674 -11.237 1.00 86.62 357 LEU A CA 1
ATOM 2679 C C . LEU A 1 357 ? -12.671 1.417 -12.579 1.00 86.62 357 LEU A C 1
ATOM 2681 O O . LEU A 1 357 ? -13.668 2.026 -12.966 1.00 86.62 357 LEU A O 1
ATOM 2685 N N . VAL A 1 358 ? -11.566 1.317 -13.322 1.00 84.25 358 VAL A N 1
ATOM 2686 C CA . VAL A 1 358 ? -11.447 1.907 -14.664 1.00 84.25 358 VAL A CA 1
ATOM 2687 C C . VAL A 1 358 ? -12.411 1.235 -15.644 1.00 84.25 358 VAL A C 1
ATOM 2689 O O . VAL A 1 358 ? -13.138 1.926 -16.358 1.00 84.25 358 VAL A O 1
ATOM 2692 N N . ALA A 1 359 ? -12.461 -0.101 -15.663 1.00 81.81 359 ALA A N 1
ATOM 2693 C CA . ALA A 1 359 ? -13.341 -0.853 -16.558 1.00 81.81 359 ALA A CA 1
ATOM 2694 C C . ALA A 1 359 ? -14.831 -0.559 -16.308 1.00 81.81 359 ALA A C 1
ATOM 2696 O O . ALA A 1 359 ? -15.608 -0.466 -17.257 1.00 81.81 359 ALA A O 1
ATOM 2697 N N . LEU A 1 360 ? -15.212 -0.356 -15.044 1.00 91.50 360 LEU A N 1
ATOM 2698 C CA . LEU A 1 360 ? -16.563 0.003 -14.611 1.00 91.50 360 LEU A CA 1
ATOM 2699 C C . LEU A 1 360 ? -16.865 1.505 -14.746 1.00 91.50 360 LEU A C 1
ATOM 2701 O O . LEU A 1 360 ? -17.974 1.920 -14.418 1.00 91.50 360 LEU A O 1
ATOM 2705 N N . LYS A 1 361 ? -15.914 2.304 -15.250 1.00 91.38 361 LYS A N 1
ATOM 2706 C CA . LYS A 1 361 ? -16.006 3.763 -15.438 1.00 91.38 361 LYS A CA 1
ATOM 2707 C C . LYS A 1 361 ? -16.194 4.576 -14.154 1.00 91.38 361 LYS A C 1
ATOM 2709 O O . LYS A 1 361 ? -16.816 5.631 -14.180 1.00 91.38 361 LYS A O 1
ATOM 2714 N N . VAL A 1 362 ? -15.606 4.118 -13.054 1.00 93.06 362 VAL A N 1
ATOM 2715 C CA . VAL A 1 362 ? -15.638 4.800 -11.749 1.00 93.06 362 VAL A CA 1
ATOM 2716 C C . VAL A 1 362 ? -14.237 4.950 -11.127 1.00 93.06 362 VAL A C 1
ATOM 2718 O O . VAL A 1 362 ? -14.036 4.586 -9.967 1.00 93.06 362 VAL A O 1
ATOM 2721 N N . PRO A 1 363 ? -13.234 5.479 -11.861 1.00 84.94 363 PRO A N 1
ATOM 2722 C CA . PRO A 1 363 ? -11.874 5.633 -11.332 1.00 84.94 363 PRO A CA 1
ATOM 2723 C C . PRO A 1 363 ? -11.809 6.566 -10.111 1.00 84.94 363 PRO A C 1
ATOM 2725 O O . PRO A 1 363 ? -10.990 6.351 -9.222 1.00 84.94 363 PRO A O 1
ATOM 2728 N N . ASP A 1 364 ? -12.713 7.546 -10.034 1.00 87.31 364 ASP A N 1
ATOM 2729 C CA . ASP A 1 364 ? -12.738 8.573 -8.987 1.00 87.31 364 ASP A CA 1
ATOM 2730 C C . ASP A 1 364 ? -13.638 8.213 -7.791 1.00 87.31 364 ASP A C 1
ATOM 2732 O O . ASP A 1 364 ? -13.852 9.040 -6.905 1.00 87.31 364 ASP A O 1
ATOM 2736 N N . LEU A 1 365 ? -14.134 6.968 -7.717 1.00 93.38 365 LEU A N 1
ATOM 2737 C CA . LEU A 1 365 ? -15.062 6.498 -6.677 1.00 93.38 365 LEU A CA 1
ATOM 2738 C C . LEU A 1 365 ? -14.639 6.923 -5.263 1.00 93.38 365 LEU A C 1
ATOM 2740 O O . LEU A 1 365 ? -15.446 7.430 -4.489 1.00 93.38 365 LEU A O 1
ATOM 2744 N N . GLY A 1 366 ? -13.364 6.735 -4.922 1.00 90.00 366 GLY A N 1
ATOM 2745 C CA . GLY A 1 366 ? -12.858 7.065 -3.594 1.00 90.00 366 GLY A CA 1
ATOM 2746 C C . GLY A 1 366 ? -12.856 8.558 -3.273 1.00 90.00 366 GLY A C 1
ATOM 2747 O O . GLY A 1 366 ? -13.040 8.928 -2.112 1.00 90.00 366 GLY A O 1
ATOM 2748 N N . ALA A 1 367 ? -12.641 9.420 -4.268 1.00 89.62 367 ALA A N 1
ATOM 2749 C CA . ALA A 1 367 ? -12.737 10.866 -4.087 1.00 89.62 367 ALA A CA 1
ATOM 2750 C C . ALA A 1 367 ? -14.203 11.273 -3.877 1.00 89.62 367 ALA A C 1
ATOM 2752 O O . ALA A 1 367 ? -14.511 11.994 -2.927 1.00 89.62 367 ALA A O 1
ATOM 2753 N N . SER A 1 368 ? -15.115 10.720 -4.680 1.00 92.94 368 SER A N 1
ATOM 2754 C CA . SER A 1 368 ? -16.552 11.001 -4.593 1.00 92.94 368 SER A CA 1
ATOM 2755 C C . SER A 1 368 ? -17.200 10.507 -3.292 1.00 92.94 368 SER A C 1
ATOM 2757 O O . SER A 1 368 ? -18.128 11.149 -2.800 1.00 92.94 368 SER A O 1
ATOM 2759 N N . VAL A 1 369 ? -16.711 9.405 -2.703 1.00 97.31 369 VAL A N 1
ATOM 2760 C CA . VAL A 1 369 ? -17.125 8.936 -1.362 1.00 97.31 369 VAL A CA 1
ATOM 2761 C C . VAL A 1 369 ? -16.726 9.953 -0.290 1.00 97.31 369 VAL A C 1
ATOM 2763 O O . VAL A 1 369 ? -17.558 10.363 0.517 1.00 97.31 369 VAL A O 1
ATOM 2766 N N . ARG A 1 370 ? -15.461 10.397 -0.296 1.00 96.50 370 ARG A N 1
ATOM 2767 C CA . ARG A 1 370 ? -14.944 11.349 0.702 1.00 96.50 370 ARG A CA 1
ATOM 2768 C C . ARG A 1 370 ? -15.611 12.717 0.610 1.00 96.50 370 ARG A C 1
ATOM 2770 O O . ARG A 1 370 ? -15.837 13.342 1.640 1.00 96.50 370 ARG A O 1
ATOM 2777 N N . ALA A 1 371 ? -15.962 13.160 -0.597 1.00 92.25 371 ALA A N 1
ATOM 2778 C CA . ALA A 1 371 ? -16.682 14.415 -0.817 1.00 92.25 371 ALA A CA 1
ATOM 2779 C C . ALA A 1 371 ? -18.041 14.470 -0.091 1.00 92.25 371 ALA A C 1
ATOM 2781 O O . ALA A 1 371 ? -18.543 15.555 0.185 1.00 92.25 371 ALA A O 1
ATOM 2782 N N . ARG A 1 372 ? -18.610 13.310 0.262 1.00 97.31 372 ARG A N 1
ATOM 2783 C CA . ARG A 1 372 ? -19.866 13.166 1.015 1.00 97.31 372 ARG A CA 1
ATOM 2784 C C . ARG A 1 372 ? -19.658 12.935 2.516 1.00 97.31 372 ARG A C 1
ATOM 2786 O O . ARG A 1 372 ? -20.582 12.530 3.208 1.00 97.31 372 ARG A O 1
ATOM 2793 N N . GLY A 1 373 ? -18.441 13.142 3.024 1.00 93.88 373 GLY A N 1
ATOM 2794 C CA . GLY A 1 373 ? -18.118 12.994 4.448 1.00 93.88 373 GLY A CA 1
ATOM 2795 C C . GLY A 1 373 ? -17.984 11.547 4.936 1.00 93.88 373 GLY A C 1
ATOM 2796 O O . GLY A 1 373 ? -17.788 11.324 6.128 1.00 93.88 373 GLY A O 1
ATOM 2797 N N . MET A 1 374 ? -18.047 10.560 4.040 1.00 98.06 374 MET A N 1
ATOM 2798 C CA . MET A 1 374 ? -17.885 9.147 4.385 1.00 98.06 374 MET A CA 1
ATOM 2799 C C . MET A 1 374 ? -16.408 8.738 4.363 1.00 98.06 374 MET A C 1
ATOM 2801 O O . MET A 1 374 ? -15.637 9.155 3.492 1.00 98.06 374 MET A O 1
ATOM 2805 N N . LEU A 1 375 ? -16.002 7.863 5.287 1.00 95.38 375 LEU A N 1
ATOM 2806 C CA . LEU A 1 375 ? -14.666 7.270 5.250 1.00 95.38 375 LEU A CA 1
ATOM 2807 C C . LEU A 1 375 ? -14.556 6.302 4.070 1.00 95.38 375 LEU A C 1
ATOM 2809 O O . LEU A 1 375 ? -15.459 5.511 3.820 1.00 95.38 375 LEU A O 1
ATOM 2813 N N . TRP A 1 376 ? -13.421 6.310 3.371 1.00 97.62 376 TRP A N 1
ATOM 2814 C CA . TRP A 1 376 ? -13.149 5.350 2.301 1.00 97.62 376 TRP A CA 1
ATOM 2815 C C . TRP A 1 376 ? -11.926 4.495 2.613 1.00 97.62 376 TRP A C 1
ATOM 2817 O O . TRP A 1 376 ? -10.856 5.017 2.953 1.00 97.62 376 TRP A O 1
ATOM 2827 N N . ARG A 1 377 ? -12.076 3.178 2.470 1.00 96.56 377 ARG A N 1
ATOM 2828 C CA . ARG A 1 377 ? -10.979 2.207 2.528 1.00 96.56 377 ARG A CA 1
ATOM 2829 C C . ARG A 1 377 ? -10.999 1.360 1.265 1.00 96.56 377 ARG A C 1
ATOM 2831 O O . ARG A 1 377 ? -12.048 0.875 0.846 1.00 96.56 377 ARG A O 1
ATOM 2838 N N . HIS A 1 378 ? -9.834 1.194 0.648 1.00 95.25 378 HIS A N 1
ATOM 2839 C CA . HIS A 1 378 ? -9.683 0.450 -0.599 1.00 95.25 378 HIS A CA 1
ATOM 2840 C C . HIS A 1 378 ? -8.722 -0.713 -0.396 1.00 95.25 378 HIS A C 1
ATOM 2842 O O . HIS A 1 378 ? -7.512 -0.510 -0.320 1.00 95.25 378 HIS A O 1
ATOM 2848 N N . LEU A 1 379 ? -9.282 -1.915 -0.261 1.00 94.31 379 LEU A N 1
ATOM 2849 C CA . LEU A 1 379 ? -8.546 -3.153 -0.020 1.00 94.31 379 LEU A CA 1
ATOM 2850 C C . LEU A 1 379 ? -8.912 -4.145 -1.136 1.00 94.31 379 LEU A C 1
ATOM 2852 O O . LEU A 1 379 ? -9.877 -4.899 -0.998 1.00 94.31 379 LEU A O 1
ATOM 2856 N N . PRO A 1 380 ? -8.210 -4.098 -2.281 1.00 90.69 380 PRO A N 1
ATOM 2857 C CA . PRO A 1 380 ? -8.583 -4.869 -3.459 1.00 90.69 380 PRO A CA 1
ATOM 2858 C C . PRO A 1 380 ? -8.421 -6.377 -3.231 1.00 90.69 380 PRO A C 1
ATOM 2860 O O . PRO A 1 380 ? -7.410 -6.831 -2.703 1.00 90.69 380 PRO A O 1
ATOM 2863 N N . ILE A 1 381 ? -9.406 -7.150 -3.687 1.00 91.31 381 ILE A N 1
ATOM 2864 C CA . ILE A 1 381 ? -9.365 -8.614 -3.751 1.00 91.31 381 ILE A CA 1
ATOM 2865 C C . ILE A 1 381 ? -9.621 -9.009 -5.203 1.00 91.31 381 ILE A C 1
ATOM 2867 O O . ILE A 1 381 ? -10.627 -8.587 -5.784 1.00 91.31 381 ILE A O 1
ATOM 2871 N N . ARG A 1 382 ? -8.744 -9.844 -5.774 1.00 87.31 382 ARG A N 1
ATOM 2872 C CA . ARG A 1 382 ? -8.904 -10.371 -7.137 1.00 87.31 382 ARG A CA 1
ATOM 2873 C C . ARG A 1 382 ? -10.260 -11.053 -7.299 1.00 87.31 382 ARG A C 1
ATOM 2875 O O . ARG A 1 382 ? -10.736 -11.731 -6.385 1.00 87.31 382 ARG A O 1
ATOM 2882 N N . ASP A 1 383 ? -10.887 -10.887 -8.460 1.00 86.50 383 ASP A N 1
ATOM 2883 C CA . ASP A 1 383 ? -12.212 -11.460 -8.707 1.00 86.50 383 ASP A CA 1
ATOM 2884 C C . ASP A 1 383 ? -12.248 -12.979 -8.438 1.00 86.50 383 ASP A C 1
ATOM 2886 O O . ASP A 1 383 ? -11.270 -13.691 -8.685 1.00 86.50 383 ASP A O 1
ATOM 2890 N N . TYR A 1 384 ? -13.349 -13.449 -7.838 1.00 80.44 384 TYR A N 1
ATOM 2891 C CA . TYR A 1 384 ? -13.563 -14.824 -7.338 1.00 80.44 384 TYR A CA 1
ATOM 2892 C C . TYR A 1 384 ? -12.551 -15.376 -6.315 1.00 80.44 384 TYR A C 1
ATOM 2894 O O . TYR A 1 384 ? -12.692 -16.511 -5.854 1.00 80.44 384 TYR A O 1
ATOM 2902 N N . SER A 1 385 ? -11.562 -14.586 -5.909 1.00 87.31 385 SER A N 1
ATOM 2903 C CA . SER A 1 385 ? -10.487 -15.023 -5.020 1.00 87.31 385 SER A CA 1
ATOM 2904 C C . SER A 1 385 ? -10.788 -14.695 -3.548 1.00 87.31 385 SER A C 1
ATOM 2906 O O . SER A 1 385 ? -11.854 -14.168 -3.204 1.00 87.31 385 SER A O 1
ATOM 2908 N N . VAL A 1 386 ? -9.847 -15.052 -2.675 1.00 90.62 386 VAL A N 1
ATOM 2909 C CA . VAL A 1 386 ? -9.792 -14.692 -1.249 1.00 90.62 386 VAL A CA 1
ATOM 2910 C C . VAL A 1 386 ? -8.722 -13.604 -1.032 1.00 90.62 386 VAL A C 1
ATOM 2912 O O . VAL A 1 386 ? -7.924 -13.378 -1.945 1.00 90.62 386 VAL A O 1
ATOM 2915 N N . PRO A 1 387 ? -8.691 -12.915 0.125 1.00 93.12 387 PRO A N 1
ATOM 2916 C CA . PRO A 1 387 ? -7.568 -12.082 0.544 1.00 93.12 387 PRO A CA 1
ATOM 2917 C C . PRO A 1 387 ? -6.205 -12.743 0.339 1.00 93.12 387 PRO A C 1
ATOM 2919 O O . PRO A 1 387 ? -6.033 -13.920 0.655 1.00 93.12 387 PRO A O 1
ATOM 2922 N N . ASP A 1 388 ? -5.248 -11.968 -0.166 1.00 78.31 388 ASP A N 1
ATOM 2923 C CA . ASP A 1 388 ? -3.836 -12.338 -0.222 1.00 78.31 388 ASP A CA 1
ATOM 2924 C C . ASP A 1 388 ? -3.063 -11.732 0.965 1.00 78.31 388 ASP A C 1
ATOM 2926 O O . ASP A 1 388 ? -3.606 -10.969 1.768 1.00 78.31 388 ASP A O 1
ATOM 2930 N N . ASP A 1 389 ? -1.763 -12.013 1.071 1.00 72.69 389 ASP A N 1
ATOM 2931 C CA . ASP A 1 389 ? -0.937 -11.478 2.162 1.00 72.69 389 ASP A CA 1
ATOM 2932 C C . ASP A 1 389 ? -0.889 -9.943 2.190 1.00 72.69 389 ASP A C 1
ATOM 2934 O O . ASP A 1 389 ? -0.616 -9.335 3.227 1.00 72.69 389 ASP A O 1
ATOM 2938 N N . PHE A 1 390 ? -1.081 -9.290 1.038 1.00 72.00 390 PHE A N 1
ATOM 2939 C CA . PHE A 1 390 ? -1.130 -7.835 0.986 1.00 72.00 390 PHE A CA 1
ATOM 2940 C C . PHE A 1 390 ? -2.406 -7.320 1.647 1.00 72.00 390 PHE A C 1
ATOM 2942 O O . PHE A 1 390 ? -2.314 -6.434 2.500 1.00 72.00 390 PHE A O 1
ATOM 2949 N N . PHE A 1 391 ? -3.553 -7.916 1.321 1.00 90.00 391 PHE A N 1
ATOM 2950 C CA . PHE A 1 391 ? -4.809 -7.645 2.005 1.00 90.00 391 PHE A CA 1
ATOM 2951 C C . PHE A 1 391 ? -4.680 -7.907 3.504 1.00 90.00 391 PHE A C 1
ATOM 2953 O O . PHE A 1 391 ? -5.022 -7.027 4.285 1.00 90.00 391 PHE A O 1
ATOM 2960 N N . GLU A 1 392 ? -4.157 -9.061 3.929 1.00 86.81 392 GLU A N 1
ATOM 2961 C CA . GLU A 1 392 ? -4.095 -9.415 5.356 1.00 86.81 392 GLU A CA 1
ATOM 2962 C C . GLU A 1 392 ? -3.224 -8.441 6.164 1.00 86.81 392 GLU A C 1
ATOM 2964 O O . GLU A 1 392 ? -3.611 -8.013 7.253 1.00 86.81 392 GLU A O 1
ATOM 2969 N N . ARG A 1 393 ? -2.099 -7.973 5.601 1.00 72.25 393 ARG A N 1
ATOM 2970 C CA . ARG A 1 393 ? -1.289 -6.913 6.230 1.00 72.25 393 ARG A CA 1
ATOM 2971 C C . ARG A 1 393 ? -2.049 -5.596 6.380 1.00 72.25 393 ARG A C 1
ATOM 2973 O O . ARG A 1 393 ? -1.865 -4.903 7.378 1.00 72.25 393 ARG A O 1
ATOM 2980 N N . GLN A 1 394 ? -2.885 -5.231 5.409 1.00 71.94 394 GLN A N 1
ATOM 2981 C CA . GLN A 1 394 ? -3.734 -4.039 5.512 1.00 71.94 394 GLN A CA 1
ATOM 2982 C C . GLN A 1 394 ? -4.940 -4.259 6.434 1.00 71.94 394 GLN A C 1
ATOM 2984 O O . GLN A 1 394 ? -5.388 -3.324 7.099 1.00 71.94 394 GLN A O 1
ATOM 2989 N N . TRP A 1 395 ? -5.458 -5.484 6.509 1.00 89.62 395 TRP A N 1
ATOM 2990 C CA . TRP A 1 395 ? -6.563 -5.860 7.383 1.00 89.62 395 TRP A CA 1
ATOM 2991 C C . TRP A 1 395 ? -6.162 -5.828 8.856 1.00 89.62 395 TRP A C 1
ATOM 2993 O O . TRP A 1 395 ? -6.967 -5.431 9.693 1.00 89.62 395 TRP A O 1
ATOM 3003 N N . ALA A 1 396 ? -4.900 -6.132 9.172 1.00 76.00 396 ALA A N 1
ATOM 3004 C CA . ALA A 1 396 ? -4.357 -6.007 10.524 1.00 76.00 396 ALA A CA 1
ATOM 3005 C C . ALA A 1 396 ? -4.499 -4.589 11.115 1.00 76.00 396 ALA A C 1
ATOM 3007 O O . ALA A 1 396 ? -4.531 -4.433 12.333 1.00 76.00 396 ALA A O 1
ATOM 3008 N N . THR A 1 397 ? -4.610 -3.554 10.273 1.00 72.94 397 THR A N 1
ATOM 3009 C CA . THR A 1 397 ? -4.844 -2.168 10.709 1.00 72.94 397 THR A CA 1
ATOM 3010 C C . THR A 1 397 ? -6.256 -1.674 10.401 1.00 72.94 397 THR A C 1
ATOM 3012 O O . THR A 1 397 ? -6.875 -1.025 11.240 1.00 72.94 397 THR A O 1
ATOM 3015 N N . THR A 1 398 ? -6.797 -2.010 9.228 1.00 82.88 398 THR A N 1
ATOM 3016 C CA . THR A 1 398 ? -8.118 -1.540 8.775 1.00 82.88 398 THR A CA 1
ATOM 3017 C C . THR A 1 398 ? -9.266 -2.312 9.431 1.00 82.88 398 THR A C 1
ATOM 3019 O O . THR A 1 398 ? -10.309 -1.739 9.732 1.00 82.88 398 THR A O 1
ATOM 3022 N N . GLY A 1 399 ? -9.085 -3.608 9.690 1.00 91.81 399 GLY A N 1
ATOM 3023 C CA . GLY A 1 399 ? -10.079 -4.462 10.341 1.00 91.81 399 GLY A CA 1
ATOM 3024 C C . GLY A 1 399 ? -10.479 -3.945 11.729 1.00 91.81 399 GLY A C 1
ATOM 3025 O O . GLY A 1 399 ? -11.671 -3.723 11.949 1.00 91.81 399 GLY A O 1
ATOM 3026 N N . PRO A 1 400 ? -9.524 -3.671 12.644 1.00 87.19 400 PRO A N 1
ATOM 3027 C CA . PRO A 1 400 ? -9.832 -3.080 13.948 1.00 87.19 400 PRO A CA 1
ATOM 3028 C C . PRO A 1 400 ? -10.589 -1.747 13.860 1.00 87.19 400 PRO A C 1
ATOM 3030 O O . PRO A 1 400 ? -11.513 -1.522 14.636 1.00 87.19 400 PRO A O 1
ATOM 3033 N N . GLU A 1 401 ? -10.251 -0.882 12.895 1.00 86.75 401 GLU A N 1
ATOM 3034 C CA . GLU A 1 401 ? -10.965 0.382 12.655 1.00 86.75 401 GLU A CA 1
ATOM 3035 C C . GLU A 1 401 ? -12.430 0.139 12.262 1.00 86.75 401 GLU A C 1
ATOM 3037 O O . GLU A 1 401 ? -13.339 0.727 12.850 1.00 86.75 401 GLU A O 1
ATOM 3042 N N . ILE A 1 402 ? -12.672 -0.759 11.303 1.00 95.88 402 ILE A N 1
ATOM 3043 C CA . ILE A 1 402 ? -14.023 -1.108 10.846 1.00 95.88 402 ILE A CA 1
ATOM 3044 C C . ILE A 1 402 ? -14.842 -1.708 11.995 1.00 95.88 402 ILE A C 1
ATOM 3046 O O . ILE A 1 402 ? -15.981 -1.300 12.226 1.00 95.88 402 ILE A O 1
ATOM 3050 N N . ARG A 1 403 ? -14.259 -2.644 12.753 1.00 95.44 403 ARG A N 1
ATOM 3051 C CA . ARG A 1 403 ? -14.922 -3.259 13.911 1.00 95.44 403 ARG A CA 1
ATOM 3052 C C . ARG A 1 403 ? -15.222 -2.240 15.007 1.00 95.44 403 ARG A C 1
ATOM 3054 O O . ARG A 1 403 ? -16.267 -2.344 15.642 1.00 95.44 403 ARG A O 1
ATOM 3061 N N . ALA A 1 404 ? -14.356 -1.250 15.224 1.00 87.81 404 ALA A N 1
ATOM 3062 C CA . ALA A 1 404 ? -14.610 -0.171 16.176 1.00 87.81 404 ALA A CA 1
ATOM 3063 C C . ALA A 1 404 ? -15.800 0.703 15.751 1.00 87.81 404 ALA A C 1
ATOM 3065 O O . ALA A 1 404 ? -16.654 0.994 16.584 1.00 87.81 404 ALA A O 1
ATOM 3066 N N . ILE A 1 405 ? -15.901 1.057 14.464 1.00 92.44 405 ILE A N 1
ATOM 3067 C CA . ILE A 1 405 ? -17.049 1.801 13.920 1.00 92.44 405 ILE A CA 1
ATOM 3068 C C . ILE A 1 405 ? -18.351 1.027 14.152 1.00 92.44 405 ILE A C 1
ATOM 3070 O O . ILE A 1 405 ? -19.299 1.584 14.702 1.00 92.44 405 ILE A O 1
ATOM 3074 N N . LEU A 1 406 ? -18.367 -0.265 13.811 1.00 96.56 406 LEU A N 1
ATOM 3075 C CA . LEU A 1 406 ? -19.536 -1.129 13.997 1.00 96.56 406 LEU A CA 1
ATOM 3076 C C . LEU A 1 406 ? -19.910 -1.268 15.481 1.00 96.56 406 LEU A C 1
ATOM 3078 O O . LEU A 1 406 ? -21.082 -1.183 15.831 1.00 96.56 406 LEU A O 1
ATOM 3082 N N . ARG A 1 407 ? -18.931 -1.406 16.385 1.00 92.44 407 ARG A N 1
ATOM 3083 C CA . ARG A 1 407 ? -19.177 -1.457 17.841 1.00 92.44 407 ARG A CA 1
ATOM 3084 C C . ARG A 1 407 ? -19.752 -0.166 18.418 1.00 92.44 407 ARG A C 1
ATOM 3086 O O . ARG A 1 407 ? -20.436 -0.220 19.429 1.00 92.44 407 ARG A O 1
ATOM 3093 N N . GLN A 1 408 ? -19.503 0.971 17.776 1.00 89.88 408 GLN A N 1
ATOM 3094 C CA . GLN A 1 408 ? -20.054 2.275 18.159 1.00 89.88 408 GLN A CA 1
ATOM 3095 C C . GLN A 1 408 ? -21.417 2.562 17.503 1.00 89.88 408 GLN A C 1
ATOM 3097 O O . GLN A 1 408 ? -21.877 3.701 17.531 1.00 89.88 408 GLN A O 1
ATOM 3102 N N . GLY A 1 409 ? -22.041 1.565 16.868 1.00 93.00 409 GLY A N 1
ATOM 3103 C CA . GLY A 1 409 ? -23.318 1.727 16.169 1.00 93.00 409 GLY A CA 1
ATOM 3104 C C . GLY A 1 409 ? -23.206 2.380 14.787 1.00 93.00 409 GLY A C 1
ATOM 3105 O O . GLY A 1 409 ? -24.225 2.692 14.184 1.00 93.00 409 GLY A O 1
ATOM 3106 N N . GLY A 1 410 ? -21.994 2.612 14.273 1.00 95.94 410 GLY A N 1
ATOM 3107 C CA . GLY A 1 410 ? -21.789 3.195 12.948 1.00 95.94 410 GLY A CA 1
ATOM 3108 C C . GLY A 1 410 ? -21.921 2.162 11.831 1.00 95.94 410 GLY A C 1
ATOM 3109 O O . GLY A 1 410 ? -21.372 1.066 11.927 1.00 95.94 410 GLY A O 1
ATOM 3110 N N . ASP A 1 411 ? -22.592 2.536 10.746 1.00 98.44 411 ASP A N 1
ATOM 3111 C CA . ASP A 1 411 ? -22.839 1.640 9.617 1.00 98.44 411 ASP A CA 1
ATOM 3112 C C . ASP A 1 411 ? -21.656 1.588 8.633 1.00 98.44 411 ASP A C 1
ATOM 3114 O O . ASP A 1 411 ? -21.008 2.600 8.338 1.00 98.44 411 ASP A O 1
ATOM 3118 N N . VAL A 1 412 ? -21.380 0.403 8.083 1.00 98.62 412 VAL A N 1
ATOM 3119 C CA . VAL A 1 412 ? -20.279 0.159 7.137 1.00 98.62 412 VAL A CA 1
ATOM 3120 C C . VAL A 1 412 ? -20.807 -0.486 5.863 1.00 98.62 412 VAL A C 1
ATOM 3122 O O . VAL A 1 412 ? -21.395 -1.561 5.897 1.00 98.62 412 VAL A O 1
ATOM 3125 N N . LEU A 1 413 ? -20.540 0.127 4.713 1.00 98.75 413 LEU A N 1
ATOM 3126 C CA . LEU A 1 413 ? -20.854 -0.443 3.408 1.00 98.75 413 LEU A CA 1
ATOM 3127 C C . LEU A 1 413 ? -19.652 -1.215 2.851 1.00 98.75 413 LEU A C 1
ATOM 3129 O O . LEU A 1 413 ? -18.551 -0.677 2.760 1.00 98.75 413 LEU A O 1
ATOM 3133 N N . VAL A 1 414 ? -19.869 -2.440 2.384 1.00 98.62 414 VAL A N 1
ATOM 3134 C CA . VAL A 1 414 ? -18.889 -3.268 1.675 1.00 98.62 414 VAL A CA 1
ATOM 3135 C C . VAL A 1 414 ? -19.380 -3.523 0.252 1.00 98.62 414 VAL A C 1
ATOM 3137 O O . VAL A 1 414 ? -20.503 -3.986 0.036 1.00 98.62 414 VAL A O 1
ATOM 3140 N N . HIS A 1 415 ? -18.527 -3.270 -0.745 1.00 98.44 415 HIS A N 1
ATOM 3141 C CA . HIS A 1 415 ? -18.857 -3.586 -2.137 1.00 98.44 415 HIS A CA 1
ATOM 3142 C C . HIS A 1 415 ? -17.710 -4.243 -2.903 1.00 98.44 415 HIS A C 1
ATOM 3144 O O . HIS A 1 415 ? -16.528 -4.127 -2.580 1.00 98.44 415 HIS A O 1
ATOM 3150 N N . CYS A 1 416 ? -18.096 -4.954 -3.958 1.00 95.81 416 CYS A N 1
ATOM 3151 C CA . CYS A 1 416 ? -17.212 -5.467 -5.000 1.00 95.81 416 CYS A CA 1
ATOM 3152 C C . CYS A 1 416 ? -17.897 -5.260 -6.362 1.00 95.81 416 CYS A C 1
ATOM 3154 O O . CYS A 1 416 ? -18.917 -4.578 -6.438 1.00 95.81 416 CYS A O 1
ATOM 3156 N N . LYS A 1 417 ? -17.417 -5.874 -7.449 1.00 92.75 417 LYS A N 1
ATOM 3157 C CA . LYS A 1 417 ? -18.036 -5.700 -8.774 1.00 92.75 417 LYS A CA 1
ATOM 3158 C C . LYS A 1 417 ? -19.524 -6.094 -8.797 1.00 92.75 417 LYS A C 1
ATOM 3160 O O . LYS A 1 417 ? -20.375 -5.308 -9.219 1.00 92.75 417 LYS A O 1
ATOM 3165 N N . GLY A 1 418 ? -19.842 -7.300 -8.321 1.00 88.88 418 GLY A N 1
ATOM 3166 C CA . GLY A 1 418 ? -21.205 -7.857 -8.308 1.00 88.88 418 GLY A CA 1
ATOM 3167 C C . GLY A 1 418 ? -21.959 -7.720 -6.981 1.00 88.88 418 GLY A C 1
ATOM 3168 O O . GLY A 1 418 ? -23.181 -7.858 -6.954 1.00 88.88 418 GLY A O 1
ATOM 3169 N N . GLY A 1 419 ? -21.255 -7.427 -5.885 1.00 86.94 419 GLY A N 1
ATOM 3170 C CA . GLY A 1 419 ? -21.845 -7.384 -4.544 1.00 86.94 419 GLY A CA 1
ATOM 3171 C C . GLY A 1 419 ? -22.313 -8.748 -4.031 1.00 86.94 419 GLY A C 1
ATOM 3172 O O . GLY A 1 419 ? -23.338 -8.807 -3.361 1.00 86.94 419 GLY A O 1
ATOM 3173 N N . LEU A 1 420 ? -21.621 -9.831 -4.408 1.00 89.31 420 LEU A N 1
ATOM 3174 C CA . LEU A 1 420 ? -21.971 -11.215 -4.059 1.00 89.31 420 LEU A CA 1
ATOM 3175 C C . LEU A 1 420 ? -20.800 -11.920 -3.353 1.00 89.31 420 LEU A C 1
ATOM 3177 O O . LEU A 1 420 ? -20.786 -11.995 -2.127 1.00 89.31 420 LEU A O 1
ATOM 3181 N N . GLY A 1 421 ? -19.780 -12.375 -4.082 1.00 90.25 421 GLY A N 1
ATOM 3182 C CA . GLY A 1 421 ? -18.709 -13.221 -3.546 1.00 90.25 421 GLY A CA 1
ATOM 3183 C C . GLY A 1 421 ? -17.763 -12.493 -2.608 1.00 90.25 421 GLY A C 1
ATOM 3184 O O . GLY A 1 421 ? -17.787 -12.732 -1.405 1.00 90.25 421 GLY A O 1
ATOM 3185 N N . ARG A 1 422 ? -16.953 -11.566 -3.139 1.00 97.12 422 ARG A N 1
ATOM 3186 C CA . ARG A 1 422 ? -15.949 -10.823 -2.350 1.00 97.12 422 ARG A CA 1
ATOM 3187 C C . ARG A 1 422 ? -16.588 -10.006 -1.225 1.00 97.12 422 ARG A C 1
ATOM 3189 O O . ARG A 1 422 ? -16.155 -10.089 -0.080 1.00 97.12 422 ARG A O 1
ATOM 3196 N N . ALA A 1 423 ? -17.641 -9.254 -1.549 1.00 97.38 423 ALA A N 1
ATOM 3197 C CA . ALA A 1 423 ? -18.346 -8.426 -0.572 1.00 97.38 423 ALA A CA 1
ATOM 3198 C C . ALA A 1 423 ? -19.048 -9.273 0.500 1.00 97.38 423 ALA A C 1
ATOM 3200 O O . ALA A 1 423 ? -18.896 -8.989 1.683 1.00 97.38 423 ALA A O 1
ATOM 3201 N N . GLY A 1 424 ? -19.733 -10.351 0.103 1.00 97.56 424 GLY A N 1
ATOM 3202 C CA . GLY A 1 424 ? -20.368 -11.274 1.042 1.00 97.56 424 GLY A CA 1
ATOM 3203 C C . GLY A 1 424 ? -19.369 -12.008 1.935 1.00 97.56 424 GLY A C 1
ATOM 3204 O O . GLY A 1 424 ? -19.621 -12.166 3.124 1.00 97.56 424 GLY A O 1
ATOM 3205 N N . MET A 1 425 ? -18.210 -12.403 1.399 1.00 98.31 425 MET A N 1
ATOM 3206 C CA . MET A 1 425 ? -17.128 -13.019 2.175 1.00 98.31 425 MET A CA 1
ATOM 3207 C C . MET A 1 425 ? -16.596 -12.075 3.250 1.00 98.31 425 MET A C 1
ATOM 3209 O O . MET A 1 425 ? -16.478 -12.483 4.400 1.00 98.31 425 MET A O 1
ATOM 3213 N N . ILE A 1 426 ? -16.268 -10.828 2.899 1.00 98.50 426 ILE A N 1
ATOM 3214 C CA . ILE A 1 426 ? -15.722 -9.877 3.875 1.00 98.50 426 ILE A CA 1
ATOM 3215 C C . ILE A 1 426 ? -16.784 -9.443 4.888 1.00 98.50 426 ILE A C 1
ATOM 3217 O O . ILE A 1 426 ? -16.466 -9.324 6.066 1.00 98.50 426 ILE A O 1
ATOM 3221 N N . ALA A 1 427 ? -18.046 -9.296 4.478 1.00 98.44 427 ALA A N 1
ATOM 3222 C CA . ALA A 1 427 ? -19.144 -9.094 5.420 1.00 98.44 427 ALA A CA 1
ATOM 3223 C C . ALA A 1 427 ? -19.277 -10.282 6.391 1.00 98.44 427 ALA A C 1
ATOM 3225 O O . ALA A 1 427 ? -19.338 -10.079 7.599 1.00 98.44 427 ALA A O 1
ATOM 3226 N N . GLY A 1 428 ? -19.224 -11.520 5.887 1.00 98.12 428 GLY A N 1
ATOM 3227 C CA . GLY A 1 428 ? -19.232 -12.731 6.713 1.00 98.12 428 GLY A CA 1
ATOM 3228 C C . GLY A 1 428 ? -18.042 -12.813 7.674 1.00 98.12 428 GLY A C 1
ATOM 3229 O O . GLY A 1 428 ? -18.224 -13.148 8.841 1.00 98.12 428 GLY A O 1
ATOM 3230 N N . ARG A 1 429 ? -16.837 -12.449 7.214 1.00 98.25 429 ARG A N 1
ATOM 3231 C CA . ARG A 1 429 ? -15.640 -12.343 8.062 1.00 98.25 429 ARG A CA 1
ATOM 3232 C C . ARG A 1 429 ? -15.850 -11.320 9.179 1.00 98.25 429 ARG A C 1
ATOM 3234 O O . ARG A 1 429 ? -15.597 -11.644 10.328 1.00 98.25 429 ARG A O 1
ATOM 3241 N N . LEU A 1 430 ? -16.344 -10.122 8.865 1.00 98.19 430 LEU A N 1
ATOM 3242 C CA . LEU A 1 430 ? -16.596 -9.073 9.860 1.00 98.19 430 LEU A CA 1
ATOM 3243 C C . LEU A 1 430 ? -17.629 -9.499 10.908 1.00 98.19 430 LEU A C 1
ATOM 3245 O O . LEU A 1 430 ? -17.417 -9.256 12.091 1.00 98.19 430 LEU A O 1
ATOM 3249 N N . LEU A 1 431 ? -18.717 -10.156 10.493 1.00 98.19 431 LEU A N 1
ATOM 3250 C CA . LEU A 1 431 ? -19.700 -10.726 11.418 1.00 98.19 431 LEU A CA 1
ATOM 3251 C C . LEU A 1 431 ? -19.036 -11.726 12.378 1.00 98.19 431 LEU A C 1
ATOM 3253 O O . LEU A 1 431 ? -19.228 -11.631 13.590 1.00 98.19 431 LEU A O 1
ATOM 3257 N N . ALA A 1 432 ? -18.219 -12.640 11.843 1.00 97.12 432 ALA A N 1
ATOM 3258 C CA . ALA A 1 432 ? -17.512 -13.638 12.639 1.00 97.12 432 ALA A CA 1
ATOM 3259 C C . ALA A 1 432 ? -16.493 -13.012 13.606 1.00 97.12 432 ALA A C 1
ATOM 3261 O O . ALA A 1 432 ? -16.490 -13.315 14.797 1.00 97.12 432 ALA A O 1
ATOM 3262 N N . GLU A 1 433 ? -15.694 -12.057 13.130 1.00 95.94 433 GLU A N 1
ATOM 3263 C CA . GLU A 1 433 ? -14.743 -11.308 13.956 1.00 95.94 433 GLU A CA 1
ATOM 3264 C C . GLU A 1 433 ? -15.439 -10.467 15.047 1.00 95.94 433 GLU A C 1
ATOM 3266 O O . GLU A 1 433 ? -14.835 -10.161 16.074 1.00 95.94 433 GLU A O 1
ATOM 3271 N N . LEU A 1 434 ? -16.704 -10.081 14.855 1.00 95.00 434 LEU A N 1
ATOM 3272 C CA . LEU A 1 434 ? -17.510 -9.387 15.864 1.00 95.00 434 LEU A CA 1
ATOM 3273 C C . LEU A 1 434 ? -18.149 -10.328 16.898 1.00 95.00 434 LEU A C 1
ATOM 3275 O O . LEU A 1 434 ? -18.725 -9.835 17.867 1.00 95.00 434 LEU A O 1
ATOM 3279 N N . GLY A 1 435 ? -17.992 -11.646 16.741 1.00 92.19 435 GLY A N 1
ATOM 3280 C CA . GLY A 1 435 ? -18.435 -12.660 17.700 1.00 92.19 435 GLY A CA 1
ATOM 3281 C C . GLY A 1 435 ? -19.604 -13.528 17.231 1.00 92.19 435 GLY A C 1
ATOM 3282 O O . GLY A 1 435 ? -20.020 -14.412 17.976 1.00 92.19 435 GLY A O 1
ATOM 3283 N N . MET A 1 436 ? -20.130 -13.325 16.019 1.00 96.06 436 MET A N 1
ATOM 3284 C CA . MET A 1 436 ? -21.146 -14.220 15.452 1.00 96.06 436 MET A CA 1
ATOM 3285 C C . MET A 1 436 ? -20.513 -15.564 15.071 1.00 96.06 436 MET A C 1
ATOM 3287 O O . MET A 1 436 ? -19.427 -15.606 14.498 1.00 96.06 436 MET A O 1
ATOM 3291 N N . ALA A 1 437 ? -21.192 -16.685 15.321 1.00 95.50 437 ALA A N 1
ATOM 3292 C CA . ALA A 1 437 ? -20.667 -17.983 14.904 1.00 95.50 437 ALA A CA 1
ATOM 3293 C C . ALA A 1 437 ? -20.467 -18.012 13.369 1.00 95.50 437 ALA A C 1
ATOM 3295 O O . ALA A 1 437 ? -21.389 -17.640 12.638 1.00 95.50 437 ALA A O 1
ATOM 3296 N N . PRO A 1 438 ? -19.331 -18.498 12.827 1.00 95.69 438 PRO A N 1
ATOM 3297 C CA . PRO A 1 438 ? -19.055 -18.444 11.386 1.00 95.69 438 PRO A CA 1
ATOM 3298 C C . PRO A 1 438 ? -20.163 -19.015 10.494 1.00 95.69 438 PRO A C 1
ATOM 3300 O O . PRO A 1 438 ? -20.493 -18.463 9.444 1.00 95.69 438 PRO A O 1
ATOM 3303 N N . GLN A 1 439 ? -20.785 -20.114 10.926 1.00 95.31 439 GLN A N 1
ATOM 3304 C CA . GLN A 1 439 ? -21.877 -20.749 10.192 1.00 95.31 439 GLN A CA 1
ATOM 3305 C C . GLN A 1 439 ? -23.164 -19.906 10.204 1.00 95.31 439 GLN A C 1
ATOM 3307 O O . GLN A 1 439 ? -23.951 -19.949 9.257 1.00 95.31 439 GLN A O 1
ATOM 3312 N N . GLU A 1 440 ? -23.391 -19.131 11.259 1.00 97.38 440 GLU A N 1
ATOM 3313 C CA . GLU A 1 440 ? -24.465 -18.145 11.332 1.00 97.38 440 GLU A CA 1
ATOM 3314 C C . GLU A 1 440 ? -24.154 -16.922 10.466 1.00 97.38 440 GLU A C 1
ATOM 3316 O O . GLU A 1 440 ? -24.999 -16.542 9.662 1.00 97.38 440 GLU A O 1
ATOM 3321 N N . ALA A 1 441 ? -22.920 -16.411 10.500 1.00 97.81 441 ALA A N 1
ATOM 3322 C CA . ALA A 1 441 ? -22.469 -15.310 9.646 1.00 97.81 441 ALA A CA 1
ATOM 3323 C C . ALA A 1 441 ? -22.657 -15.609 8.149 1.00 97.81 441 ALA A C 1
ATOM 3325 O O . ALA A 1 441 ? -23.154 -14.773 7.392 1.00 97.81 441 ALA A O 1
ATOM 3326 N N . ILE A 1 442 ? -22.332 -16.834 7.719 1.00 97.75 442 ILE A N 1
ATOM 3327 C CA . ILE A 1 442 ? -22.570 -17.303 6.345 1.00 97.75 442 ILE A CA 1
ATOM 3328 C C . ILE A 1 442 ? -24.066 -17.297 6.007 1.00 97.75 442 ILE A C 1
ATOM 3330 O O . ILE A 1 442 ? -24.449 -16.864 4.916 1.00 97.75 442 ILE A O 1
ATOM 3334 N N . ARG A 1 443 ? -24.916 -17.791 6.918 1.00 97.62 443 ARG A N 1
ATOM 3335 C CA . ARG A 1 443 ? -26.374 -17.825 6.723 1.00 97.62 443 ARG A CA 1
ATOM 3336 C C . ARG A 1 443 ? -26.954 -16.416 6.648 1.00 97.62 443 ARG A C 1
ATOM 3338 O O . ARG A 1 443 ? -27.711 -16.147 5.722 1.00 97.62 443 ARG A O 1
ATOM 3345 N N . ALA A 1 444 ? -26.549 -15.523 7.548 1.00 97.25 444 ALA A N 1
ATOM 3346 C CA . ALA A 1 444 ? -26.979 -14.130 7.573 1.00 97.25 444 ALA A CA 1
ATOM 3347 C C . ALA A 1 444 ? -26.610 -13.404 6.269 1.00 97.25 444 ALA A C 1
ATOM 3349 O O . ALA A 1 444 ? -27.482 -12.832 5.615 1.00 97.25 444 ALA A O 1
ATOM 3350 N N . ALA A 1 445 ? -25.350 -13.510 5.827 1.00 96.75 445 ALA A N 1
ATOM 3351 C CA . ALA A 1 445 ? -24.893 -12.896 4.579 1.00 96.75 445 ALA A CA 1
ATOM 3352 C C . ALA A 1 445 ? -25.681 -13.397 3.355 1.00 96.75 445 ALA A C 1
ATOM 3354 O O . ALA A 1 445 ? -26.072 -12.602 2.503 1.00 96.75 445 ALA A O 1
ATOM 3355 N N . ARG A 1 446 ? -25.952 -14.707 3.273 1.00 97.25 446 ARG A N 1
ATOM 3356 C CA . ARG A 1 446 ? -26.723 -15.311 2.171 1.00 97.25 446 ARG A CA 1
ATOM 3357 C C . ARG A 1 446 ? -28.211 -14.997 2.222 1.00 97.25 446 ARG A C 1
ATOM 3359 O O . ARG A 1 446 ? -28.828 -14.898 1.166 1.00 97.25 446 ARG A O 1
ATOM 3366 N N . HIS A 1 447 ? -28.773 -14.860 3.418 1.00 96.44 447 HIS A N 1
ATOM 3367 C CA . HIS A 1 447 ? -30.163 -14.465 3.596 1.00 96.44 447 HIS A CA 1
ATOM 3368 C C . HIS A 1 447 ? -30.378 -13.022 3.131 1.00 96.44 447 HIS A C 1
ATOM 3370 O O . HIS A 1 447 ? -31.258 -12.770 2.315 1.00 96.44 447 HIS A O 1
ATOM 3376 N N . ALA A 1 448 ? -29.520 -12.096 3.570 1.00 95.00 448 ALA A N 1
ATOM 3377 C CA . ALA A 1 448 ? -29.588 -10.699 3.146 1.00 95.00 448 ALA A CA 1
ATOM 3378 C C . ALA A 1 448 ? -29.254 -10.525 1.657 1.00 95.00 448 ALA A C 1
ATOM 3380 O O . ALA A 1 448 ? -29.849 -9.700 0.962 1.00 95.00 448 ALA A O 1
ATOM 3381 N N . ARG A 1 449 ? -28.297 -11.306 1.144 1.00 94.62 449 ARG A N 1
ATOM 3382 C CA . ARG A 1 449 ? -27.850 -11.239 -0.246 1.00 94.62 449 ARG A CA 1
ATOM 3383 C C . ARG A 1 449 ? -27.762 -12.644 -0.857 1.00 94.62 449 ARG A C 1
ATOM 3385 O O . ARG A 1 449 ? -26.711 -13.285 -0.766 1.00 94.62 449 ARG A O 1
ATOM 3392 N N . PRO A 1 450 ? -28.829 -13.122 -1.525 1.00 93.06 450 PRO A N 1
ATOM 3393 C CA . PRO A 1 450 ? -28.820 -14.421 -2.190 1.00 93.06 450 PRO A CA 1
ATOM 3394 C C . PRO A 1 450 ? -27.638 -14.552 -3.159 1.00 93.06 450 PRO A C 1
ATOM 3396 O O . PRO A 1 450 ? -27.407 -13.678 -3.992 1.00 93.06 450 PRO A O 1
ATOM 3399 N N . GLY A 1 451 ? -26.865 -15.632 -3.023 1.00 87.12 451 GLY A N 1
ATOM 3400 C CA . GLY A 1 451 ? -25.631 -15.849 -3.789 1.00 87.12 451 GLY A CA 1
ATOM 3401 C C . GLY A 1 451 ? -24.359 -15.258 -3.164 1.00 87.12 451 GLY A C 1
ATOM 3402 O O . GLY A 1 451 ? -23.289 -15.385 -3.751 1.00 87.12 451 GLY A O 1
ATOM 3403 N N . ALA A 1 452 ? -24.428 -14.641 -1.979 1.00 93.12 452 ALA A N 1
ATOM 3404 C CA . ALA A 1 452 ? -23.235 -14.216 -1.251 1.00 93.12 452 ALA A CA 1
ATOM 3405 C C . ALA A 1 452 ? -22.315 -15.398 -0.891 1.00 93.12 452 ALA A C 1
ATOM 3407 O O . ALA A 1 452 ? -22.783 -16.484 -0.530 1.00 93.12 452 ALA A O 1
ATOM 3408 N N . ILE A 1 453 ? -20.999 -15.143 -0.917 1.00 93.50 453 ILE A N 1
ATOM 3409 C CA . ILE A 1 453 ? -19.943 -16.148 -0.695 1.00 93.50 453 ILE A CA 1
ATOM 3410 C C . ILE A 1 453 ? -20.017 -17.229 -1.786 1.00 93.50 453 ILE A C 1
ATOM 3412 O O . ILE A 1 453 ? -20.619 -18.293 -1.603 1.00 93.50 453 ILE A O 1
ATOM 3416 N N . GLU A 1 454 ? -19.425 -16.903 -2.937 1.00 89.19 454 GLU A N 1
ATOM 3417 C CA . GLU A 1 454 ? -19.618 -17.604 -4.212 1.00 89.19 454 GLU A CA 1
ATOM 3418 C C . GLU A 1 454 ? -18.726 -18.841 -4.346 1.00 89.19 454 GLU A C 1
ATOM 3420 O O . GLU A 1 454 ? -19.149 -19.838 -4.928 1.00 89.19 454 GLU A O 1
ATOM 3425 N N . THR A 1 455 ? -17.501 -18.808 -3.809 1.00 87.75 455 THR A N 1
ATOM 3426 C CA . THR A 1 455 ? -16.529 -19.897 -4.011 1.00 87.75 455 THR A CA 1
ATOM 3427 C C . THR A 1 455 ? -16.272 -20.719 -2.743 1.00 87.75 455 THR A C 1
ATOM 3429 O O . THR A 1 455 ? -16.369 -20.195 -1.626 1.00 87.75 455 THR A O 1
ATOM 3432 N N . PRO A 1 456 ? -15.874 -22.004 -2.872 1.00 86.88 456 PRO A N 1
ATOM 3433 C CA . PRO A 1 456 ? -15.481 -22.826 -1.724 1.00 86.88 456 PRO A CA 1
ATOM 3434 C C . PRO A 1 456 ? -14.346 -22.211 -0.895 1.00 86.88 456 PRO A C 1
ATOM 3436 O O . PRO A 1 456 ? -14.360 -22.302 0.330 1.00 86.88 456 PRO A O 1
ATOM 3439 N N . ALA A 1 457 ? -13.393 -21.533 -1.544 1.00 79.00 457 ALA A N 1
ATOM 3440 C CA . ALA A 1 457 ? -12.286 -20.862 -0.865 1.00 79.00 457 ALA A CA 1
ATOM 3441 C C . ALA A 1 457 ? -12.768 -19.688 0.007 1.00 79.00 457 ALA A C 1
ATOM 3443 O O . ALA A 1 457 ? -12.324 -19.539 1.147 1.00 79.00 457 ALA A O 1
ATOM 3444 N N . GLN A 1 458 ? -13.718 -18.891 -0.494 1.00 94.12 458 GLN A N 1
ATOM 3445 C CA . GLN A 1 458 ? -14.343 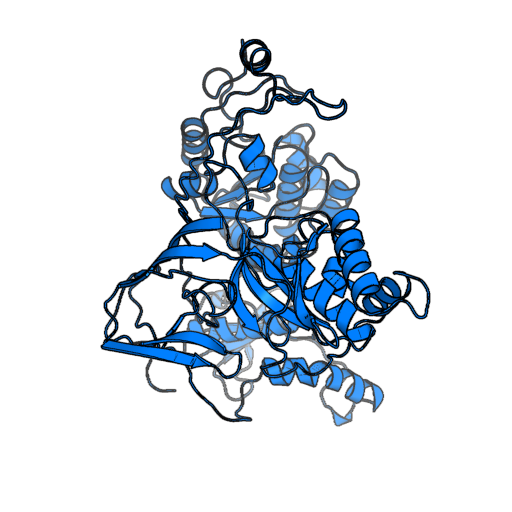-17.804 0.268 1.00 94.12 458 GLN A CA 1
ATOM 3446 C C . GLN A 1 458 ? -15.124 -18.346 1.469 1.00 94.12 458 GLN A C 1
ATOM 3448 O O . GLN A 1 458 ? -15.021 -17.816 2.574 1.00 94.12 458 GLN A O 1
ATOM 3453 N N . LEU A 1 459 ? -15.857 -19.445 1.272 1.00 92.25 459 LEU A N 1
ATOM 3454 C CA . LEU A 1 459 ? -16.579 -20.125 2.345 1.00 92.25 459 LEU A CA 1
ATOM 3455 C C . LEU A 1 459 ? -15.628 -20.643 3.432 1.00 92.25 459 LEU A C 1
ATOM 3457 O O . LEU A 1 459 ? -15.886 -20.449 4.618 1.00 92.25 459 LEU A O 1
ATOM 3461 N N . ALA A 1 460 ? -14.522 -21.276 3.032 1.00 82.38 460 ALA A N 1
ATOM 3462 C CA . ALA A 1 460 ? -13.507 -21.780 3.951 1.00 82.38 460 ALA A CA 1
ATOM 3463 C C . ALA A 1 460 ? -12.863 -20.658 4.776 1.00 82.38 460 ALA A C 1
ATOM 3465 O O . ALA A 1 460 ? -12.533 -20.875 5.938 1.00 82.38 460 ALA A O 1
ATOM 3466 N N . LEU A 1 461 ? -12.712 -19.459 4.202 1.00 95.31 461 LEU A N 1
ATOM 3467 C CA . LEU A 1 461 ? -12.216 -18.293 4.929 1.00 95.31 461 LEU A CA 1
ATOM 3468 C C . LEU A 1 461 ? -13.158 -17.865 6.044 1.00 95.31 461 LEU A C 1
ATOM 3470 O O . LEU A 1 461 ? -12.714 -17.723 7.180 1.00 95.31 461 LEU A O 1
ATOM 3474 N N . VAL A 1 462 ? -14.447 -17.703 5.746 1.00 96.75 462 VAL A N 1
ATOM 3475 C CA . VAL A 1 462 ? -15.405 -17.299 6.783 1.00 96.75 462 VAL A CA 1
ATOM 3476 C C . VAL A 1 462 ? -15.481 -18.370 7.871 1.00 96.75 462 VAL A C 1
ATOM 3478 O O . VAL A 1 462 ? -15.398 -18.038 9.044 1.00 96.75 462 VAL A O 1
ATOM 3481 N N . ARG A 1 463 ? -15.519 -19.659 7.500 1.00 93.38 463 ARG A N 1
ATOM 3482 C CA . ARG A 1 463 ? -15.577 -20.783 8.454 1.00 93.38 463 ARG A CA 1
ATOM 3483 C C . ARG A 1 463 ? -14.429 -20.827 9.460 1.00 93.38 463 ARG A C 1
ATOM 3485 O O . ARG A 1 463 ? -14.673 -2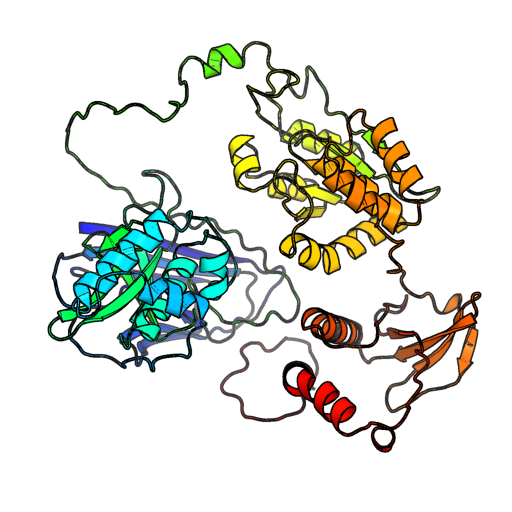1.203 10.598 1.00 93.38 463 ARG A O 1
ATOM 3492 N N . ARG A 1 464 ? -13.207 -20.480 9.044 1.00 91.69 464 ARG A N 1
ATOM 3493 C CA . ARG A 1 464 ? -12.020 -20.471 9.920 1.00 91.69 464 ARG A CA 1
ATOM 3494 C C . ARG A 1 464 ? -11.815 -19.150 10.665 1.00 91.69 464 ARG A C 1
ATOM 3496 O O . ARG A 1 464 ? -10.796 -18.989 11.321 1.00 91.69 464 ARG A O 1
ATOM 3503 N N . THR A 1 465 ? -12.692 -18.168 10.462 1.00 92.56 465 THR A N 1
ATOM 3504 C CA . THR A 1 465 ? -12.539 -16.854 11.086 1.00 92.56 465 THR A CA 1
ATOM 3505 C C . THR A 1 465 ? -12.907 -16.954 12.559 1.00 92.56 465 THR A C 1
ATOM 3507 O O . THR A 1 465 ? -14.006 -17.390 12.896 1.00 92.56 465 THR A O 1
ATOM 3510 N N . GLU A 1 466 ? -11.989 -16.533 13.421 1.00 88.12 466 GLU A N 1
ATOM 3511 C CA . GLU A 1 466 ? -12.195 -16.475 14.865 1.00 88.12 466 GLU A CA 1
ATOM 3512 C C . GLU A 1 466 ? -12.665 -15.076 15.298 1.00 88.12 466 GLU A C 1
ATOM 3514 O O . GLU A 1 466 ? -12.378 -14.086 14.610 1.00 88.12 466 GLU A O 1
ATOM 3519 N N . PRO A 1 467 ? -13.380 -14.963 16.433 1.00 88.44 467 PRO A N 1
ATOM 3520 C CA . PRO A 1 467 ? -13.708 -13.674 17.026 1.00 88.44 467 PRO A CA 1
ATOM 3521 C C . PRO A 1 467 ? -12.451 -12.826 17.250 1.00 88.44 467 PRO A C 1
ATOM 3523 O O . PRO A 1 467 ? -11.475 -13.275 17.848 1.00 88.44 467 PRO A O 1
ATOM 3526 N N . ALA A 1 468 ? -12.481 -11.577 16.791 1.00 85.12 468 ALA A N 1
ATOM 3527 C CA . ALA A 1 468 ? -11.372 -10.654 16.948 1.00 85.12 468 ALA A CA 1
ATOM 3528 C C . ALA A 1 468 ? -11.533 -9.863 18.249 1.00 85.12 468 ALA A C 1
ATOM 3530 O O . ALA A 1 468 ? -12.383 -8.968 18.381 1.00 85.12 468 ALA A O 1
ATOM 3531 N N . ASP A 1 469 ? -10.678 -10.173 19.214 1.00 71.44 469 ASP A N 1
ATOM 3532 C CA . ASP A 1 469 ? -10.548 -9.383 20.425 1.00 71.44 469 ASP A CA 1
ATOM 3533 C C . ASP A 1 469 ? -9.674 -8.159 20.126 1.00 71.44 469 ASP A C 1
ATOM 3535 O O . ASP A 1 469 ? -8.460 -8.246 20.197 1.00 71.44 469 ASP A O 1
ATOM 3539 N N . ASP A 1 470 ? -10.268 -7.029 19.731 1.00 72.19 470 ASP A N 1
ATOM 3540 C CA . ASP A 1 470 ? -9.587 -5.720 19.605 1.00 72.19 470 ASP A CA 1
ATOM 3541 C C . ASP A 1 470 ? -10.306 -4.645 20.423 1.00 72.19 470 ASP A C 1
ATOM 3543 O O . ASP A 1 470 ? -10.361 -3.472 20.041 1.00 72.19 470 ASP A O 1
ATOM 3547 N N . ARG A 1 471 ? -10.977 -5.056 21.501 1.00 71.69 471 ARG A N 1
ATOM 3548 C CA . ARG A 1 471 ? -11.722 -4.123 22.341 1.00 71.69 471 ARG A CA 1
ATOM 3549 C C . ARG A 1 471 ? -10.743 -3.202 23.069 1.00 71.69 471 ARG A C 1
ATOM 3551 O O . ARG A 1 471 ? -9.642 -3.601 23.448 1.00 71.69 471 ARG A O 1
ATOM 3558 N N . VAL A 1 472 ? -11.156 -1.950 23.231 1.00 73.50 472 VAL A N 1
ATOM 3559 C CA . VAL A 1 472 ? -10.486 -1.020 24.138 1.00 73.50 472 VAL A CA 1
ATOM 3560 C C . VAL A 1 472 ? -10.791 -1.490 25.556 1.00 73.50 472 VAL A C 1
ATOM 3562 O O . VAL A 1 472 ? -11.959 -1.699 25.879 1.00 73.50 472 VAL A O 1
ATOM 3565 N N . LEU A 1 473 ? -9.760 -1.701 26.373 1.00 80.38 473 LEU A N 1
ATOM 3566 C CA . LEU A 1 473 ? -9.937 -2.079 27.773 1.00 80.38 473 LEU A CA 1
ATOM 3567 C C . LEU A 1 473 ? -10.457 -0.877 28.559 1.00 80.38 473 LEU A C 1
ATOM 3569 O O . LEU A 1 473 ? -9.795 0.160 28.644 1.00 80.38 473 LEU A O 1
ATOM 3573 N N . ASP A 1 474 ? -11.649 -1.026 29.124 1.00 81.31 474 ASP A N 1
ATOM 3574 C CA . ASP A 1 474 ? -12.196 -0.073 30.075 1.00 81.31 474 ASP A CA 1
ATOM 3575 C C . ASP A 1 474 ? -11.768 -0.474 31.485 1.00 81.31 474 ASP A C 1
ATOM 3577 O O . ASP A 1 474 ? -12.244 -1.462 32.036 1.00 81.31 474 ASP A O 1
ATOM 3581 N N . LEU A 1 475 ? -10.846 0.291 32.061 1.00 84.06 475 LEU A N 1
ATOM 3582 C CA . LEU A 1 475 ? -10.335 0.037 33.404 1.00 84.06 475 LEU A CA 1
ATOM 3583 C C . LEU A 1 475 ? -11.383 0.240 34.493 1.00 84.06 475 LEU A C 1
ATOM 3585 O O . LEU A 1 475 ? -11.236 -0.354 35.556 1.00 84.06 475 LEU A O 1
ATOM 3589 N N . ALA A 1 476 ? -12.436 1.025 34.241 1.00 83.38 476 ALA A N 1
ATOM 3590 C CA . ALA A 1 476 ? -13.536 1.164 35.191 1.00 83.38 476 ALA A CA 1
ATOM 3591 C C . ALA A 1 476 ? -14.299 -0.158 35.378 1.00 83.38 476 ALA A C 1
ATOM 3593 O O . ALA A 1 476 ? -14.906 -0.378 36.423 1.00 83.38 476 ALA A O 1
ATOM 3594 N N . ALA A 1 477 ? -14.230 -1.052 34.387 1.00 83.62 477 ALA A N 1
ATOM 3595 C CA . ALA A 1 477 ? -14.818 -2.384 34.429 1.00 83.62 477 ALA A CA 1
ATOM 3596 C C . ALA A 1 477 ? -13.858 -3.467 34.968 1.00 83.62 477 ALA A C 1
ATOM 3598 O O . ALA A 1 477 ? -14.217 -4.644 34.968 1.00 83.62 477 ALA A O 1
ATOM 3599 N N . LEU A 1 478 ? -12.642 -3.103 35.403 1.00 87.56 478 LEU A N 1
ATOM 3600 C CA . LEU A 1 478 ? -11.618 -4.042 35.871 1.00 87.56 478 LEU A CA 1
ATOM 3601 C C . LEU A 1 478 ? -11.315 -3.866 37.361 1.00 87.56 478 LEU A C 1
ATOM 3603 O O . LEU A 1 478 ? -11.248 -2.756 37.884 1.00 87.56 478 LEU A O 1
ATOM 3607 N N . GLU A 1 479 ? -11.017 -4.972 38.037 1.00 91.62 479 GLU A N 1
ATOM 3608 C CA . GLU A 1 479 ? -10.544 -4.956 39.418 1.00 91.62 479 GLU A CA 1
ATOM 3609 C C . GLU A 1 479 ? -9.031 -4.701 39.456 1.00 91.62 479 GLU A C 1
ATOM 3611 O O . GLU A 1 479 ? -8.241 -5.454 38.877 1.00 91.62 479 GLU A O 1
ATOM 3616 N N . ARG A 1 480 ? -8.584 -3.663 40.170 1.00 92.62 480 ARG A N 1
ATOM 3617 C CA . ARG A 1 480 ? -7.151 -3.431 40.395 1.00 92.62 480 ARG A CA 1
ATOM 3618 C C . ARG A 1 480 ? -6.624 -4.408 41.448 1.00 9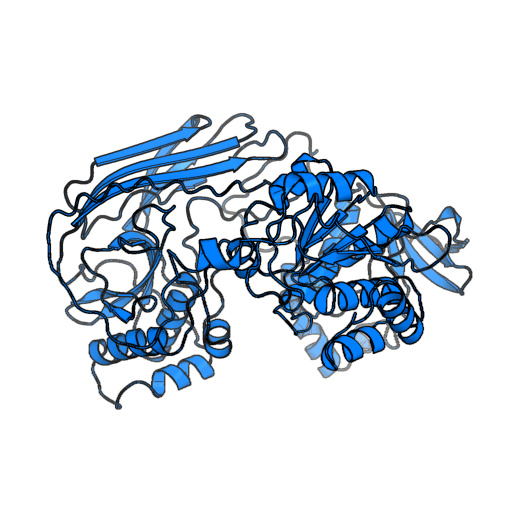2.62 480 ARG A C 1
ATOM 3620 O O . ARG A 1 480 ? -6.908 -4.268 42.629 1.00 92.62 480 ARG A O 1
ATOM 3627 N N . THR A 1 481 ? -5.801 -5.361 41.021 1.00 91.31 481 THR A N 1
ATOM 3628 C CA . THR A 1 481 ? -5.286 -6.462 41.859 1.00 91.31 481 THR A CA 1
ATOM 3629 C C . THR A 1 481 ? -3.808 -6.321 42.231 1.00 91.31 481 THR A C 1
ATOM 3631 O O . THR A 1 481 ? -3.282 -7.135 42.987 1.00 91.31 481 THR A O 1
ATOM 3634 N N . GLY A 1 482 ? -3.105 -5.307 41.718 1.00 87.75 482 GLY A N 1
ATOM 3635 C CA . GLY A 1 482 ? -1.698 -5.084 42.049 1.00 87.75 482 GLY A CA 1
ATOM 3636 C C . GLY A 1 482 ? -1.161 -3.712 41.646 1.00 87.75 482 GLY A C 1
ATOM 3637 O O . GLY A 1 482 ? -1.790 -2.958 40.901 1.00 87.75 482 GLY A O 1
ATOM 3638 N N . GLY A 1 483 ? 0.022 -3.388 42.170 1.00 87.19 483 GLY A N 1
ATOM 3639 C CA . GLY A 1 483 ? 0.703 -2.111 41.955 1.00 87.19 483 GLY A CA 1
ATOM 3640 C C . GLY A 1 483 ? 1.575 -2.053 40.695 1.00 87.19 483 GLY A C 1
ATOM 3641 O O . GLY A 1 483 ? 1.505 -2.907 39.811 1.00 87.19 483 GLY A O 1
ATOM 3642 N N . ARG A 1 484 ? 2.405 -1.009 40.629 1.00 85.06 484 ARG A N 1
ATOM 3643 C CA . ARG A 1 484 ? 3.356 -0.744 39.543 1.00 85.06 484 ARG A CA 1
ATOM 3644 C C . ARG A 1 484 ? 4.395 -1.865 39.410 1.00 85.06 484 ARG A C 1
ATOM 3646 O O . ARG A 1 484 ? 4.983 -2.270 40.410 1.00 85.06 484 ARG A O 1
ATOM 3653 N N . LEU A 1 485 ? 4.681 -2.284 38.174 1.00 71.06 485 LEU A N 1
ATOM 3654 C CA . LEU A 1 485 ? 5.769 -3.204 37.834 1.00 71.06 485 LEU A CA 1
ATOM 3655 C C . LEU A 1 485 ? 6.793 -2.477 36.943 1.00 71.06 485 LEU A C 1
ATOM 3657 O O . LEU A 1 485 ? 6.514 -2.168 35.790 1.00 71.06 485 LEU A O 1
ATOM 3661 N N . GLY A 1 486 ? 7.989 -2.206 37.468 1.00 70.19 486 GLY A N 1
ATOM 3662 C CA . GLY A 1 486 ? 9.046 -1.490 36.738 1.00 70.19 486 GLY A CA 1
ATOM 3663 C C . GLY A 1 486 ? 9.013 0.035 36.907 1.00 70.19 486 GLY A C 1
ATOM 3664 O O . GLY A 1 486 ? 8.515 0.547 37.912 1.00 70.19 486 GLY A O 1
ATOM 3665 N N . SER A 1 487 ? 9.606 0.755 35.948 1.00 66.62 487 SER A N 1
ATOM 3666 C CA . SER A 1 487 ? 9.849 2.206 36.018 1.00 66.62 487 SER A CA 1
ATOM 3667 C C . SER A 1 487 ? 8.639 3.068 35.648 1.00 66.62 487 SER A C 1
ATOM 3669 O O . SER A 1 487 ? 8.475 4.149 36.211 1.00 66.62 487 SER A O 1
ATOM 3671 N N . ASN A 1 488 ? 7.775 2.599 34.744 1.00 70.62 488 ASN A N 1
ATOM 3672 C CA . ASN A 1 488 ? 6.614 3.370 34.293 1.00 70.62 488 ASN A CA 1
ATOM 3673 C C . ASN A 1 488 ? 5.472 3.282 35.318 1.00 70.62 488 ASN A C 1
ATOM 3675 O O . ASN A 1 488 ? 5.234 2.193 35.849 1.00 70.62 488 ASN A O 1
ATOM 3679 N N . PRO A 1 489 ? 4.745 4.379 35.605 1.00 83.38 489 PRO A N 1
ATOM 3680 C CA . PRO A 1 489 ? 3.530 4.329 36.416 1.00 83.38 489 PRO A CA 1
ATOM 3681 C C . PRO A 1 489 ? 2.509 3.332 35.843 1.00 83.38 489 PRO A C 1
ATOM 3683 O O . PRO A 1 489 ? 2.519 3.025 34.650 1.00 83.38 489 PRO A O 1
ATOM 3686 N N . GLY A 1 490 ? 1.668 2.752 36.700 1.00 88.50 490 GLY A N 1
ATOM 3687 C CA . GLY A 1 490 ? 0.715 1.731 36.268 1.00 88.50 490 GLY A CA 1
ATOM 3688 C C . GLY A 1 490 ? 0.240 0.783 37.366 1.00 88.50 490 GLY A C 1
ATOM 3689 O O . GLY A 1 490 ? 0.457 1.002 38.563 1.00 88.50 490 GLY A O 1
ATOM 3690 N N . GLY A 1 491 ? -0.407 -0.305 36.954 1.00 91.44 491 GLY A N 1
ATOM 3691 C CA . GLY A 1 491 ? -0.979 -1.293 37.866 1.00 91.44 491 GLY A CA 1
ATOM 3692 C C . GLY A 1 491 ? -1.354 -2.609 37.197 1.00 91.44 491 GLY A C 1
ATOM 3693 O O . GLY A 1 491 ? -1.368 -2.724 35.972 1.00 91.44 491 GLY A O 1
ATOM 3694 N N . VAL A 1 492 ? -1.663 -3.606 38.023 1.00 90.69 492 VAL A N 1
ATOM 3695 C CA . VAL A 1 492 ? -2.184 -4.901 37.576 1.00 90.69 492 VAL A CA 1
ATOM 3696 C C . VAL A 1 492 ? -3.692 -4.921 37.777 1.00 90.69 492 VAL A C 1
ATOM 3698 O O . VAL A 1 492 ? -4.181 -4.605 38.862 1.00 90.69 492 VAL A O 1
ATOM 3701 N N . TYR A 1 493 ? -4.412 -5.321 36.739 1.00 91.75 493 TYR A N 1
ATOM 3702 C CA . TYR A 1 493 ? -5.865 -5.355 36.681 1.00 91.75 493 TYR A CA 1
ATOM 3703 C C . TYR A 1 493 ? -6.350 -6.756 36.324 1.00 91.75 493 TYR A C 1
ATOM 3705 O O . TYR A 1 493 ? -5.611 -7.532 35.714 1.00 91.75 493 TYR A O 1
ATOM 3713 N N . ARG A 1 494 ? -7.571 -7.093 36.727 1.00 91.56 494 ARG A N 1
ATOM 3714 C CA . ARG A 1 494 ? -8.226 -8.366 36.436 1.00 91.56 494 ARG A CA 1
ATOM 3715 C C . ARG A 1 494 ? -9.631 -8.116 35.897 1.00 91.56 494 ARG A C 1
ATOM 3717 O O . ARG A 1 494 ? -10.323 -7.245 36.418 1.00 91.56 494 ARG A O 1
ATOM 3724 N N . ASP A 1 495 ? -10.024 -8.842 34.856 1.00 87.00 495 ASP A N 1
ATOM 3725 C CA . ASP A 1 495 ? -11.399 -8.806 34.344 1.00 87.00 495 ASP A CA 1
ATOM 3726 C C . ASP A 1 495 ? -12.307 -9.849 35.016 1.00 87.00 495 ASP A C 1
ATOM 3728 O O . ASP A 1 495 ? -11.862 -10.646 35.846 1.00 87.00 495 ASP A O 1
ATOM 3732 N N . ALA A 1 496 ? -13.595 -9.826 34.664 1.00 83.31 496 ALA A N 1
ATOM 3733 C CA . ALA A 1 496 ? -14.599 -10.744 35.200 1.00 83.31 496 ALA A CA 1
ATOM 3734 C C . ALA A 1 496 ? -14.305 -12.215 34.852 1.00 83.31 496 ALA A C 1
ATOM 3736 O O . ALA A 1 496 ? -14.673 -13.117 35.602 1.00 83.31 496 ALA A O 1
ATOM 3737 N N . GLU A 1 497 ? -13.606 -12.460 33.743 1.00 82.19 497 GLU A N 1
ATOM 3738 C CA . GLU A 1 497 ? -13.173 -13.785 33.299 1.00 82.19 497 GLU A CA 1
ATOM 3739 C C . GLU A 1 497 ? -11.877 -14.260 33.987 1.00 82.19 497 GLU A C 1
ATOM 3741 O O . GLU A 1 497 ? -11.409 -15.373 33.741 1.00 82.19 497 GLU A O 1
ATOM 3746 N N . GLY A 1 498 ? -11.287 -13.443 34.865 1.00 82.00 498 GLY A N 1
ATOM 3747 C CA . GLY A 1 498 ? -10.079 -13.766 35.620 1.00 82.00 498 GLY A CA 1
ATOM 3748 C C . GLY A 1 498 ? -8.765 -13.528 34.867 1.00 82.00 498 GLY A C 1
ATOM 3749 O O . GLY A 1 498 ? -7.694 -13.793 35.427 1.00 82.00 498 GLY A O 1
ATOM 3750 N N . ARG A 1 499 ? -8.805 -12.996 33.638 1.00 84.44 499 ARG A N 1
ATOM 3751 C CA . ARG A 1 499 ? -7.606 -12.608 32.883 1.00 84.44 499 ARG A CA 1
ATOM 3752 C C . ARG A 1 499 ? -6.947 -11.420 33.560 1.00 84.44 499 ARG A C 1
ATOM 3754 O O . ARG A 1 499 ? -7.606 -10.520 34.079 1.00 84.44 499 ARG A O 1
ATOM 3761 N N . ARG A 1 500 ? -5.615 -11.417 33.570 1.00 88.31 500 ARG A N 1
ATOM 3762 C CA . ARG A 1 500 ? -4.814 -10.380 34.226 1.00 88.31 500 ARG A CA 1
ATOM 3763 C C . ARG A 1 500 ? -4.141 -9.505 33.186 1.00 88.31 500 ARG A C 1
ATOM 3765 O O . ARG A 1 500 ? -3.515 -10.012 32.262 1.00 88.31 500 ARG A O 1
ATOM 3772 N N . PHE A 1 501 ? -4.184 -8.198 33.395 1.00 88.50 501 PHE A N 1
ATOM 3773 C CA . PHE A 1 501 ? -3.571 -7.200 32.530 1.00 88.50 501 PHE A CA 1
ATOM 3774 C C . PHE A 1 501 ? -2.598 -6.348 33.336 1.00 88.50 501 PHE A C 1
ATOM 3776 O O . PHE A 1 501 ? -2.907 -5.925 34.448 1.00 88.50 501 PHE A O 1
ATOM 3783 N N . TYR A 1 502 ? -1.423 -6.074 32.780 1.00 89.94 502 TYR A N 1
ATOM 3784 C CA . TYR A 1 502 ? -0.570 -4.999 33.266 1.00 89.94 502 TYR A CA 1
ATOM 3785 C C . TYR A 1 502 ? -0.849 -3.748 32.444 1.00 89.94 502 TYR A C 1
ATOM 3787 O O . TYR A 1 502 ? -0.702 -3.777 31.223 1.00 89.94 502 TYR A O 1
ATOM 3795 N N . VAL A 1 503 ? -1.260 -2.666 33.100 1.00 90.19 503 VAL A N 1
ATOM 3796 C CA . VAL A 1 503 ? -1.539 -1.383 32.452 1.00 90.19 503 VAL A CA 1
ATOM 3797 C C . VAL A 1 503 ? -0.445 -0.398 32.819 1.00 90.19 503 VAL A C 1
ATOM 3799 O O . VAL A 1 503 ? -0.199 -0.150 34.001 1.00 90.19 503 VAL A O 1
ATOM 3802 N N . LYS A 1 504 ? 0.209 0.142 31.792 1.00 88.75 504 LYS A N 1
ATOM 3803 C CA . LYS A 1 504 ? 1.220 1.195 31.891 1.00 88.75 504 LYS A CA 1
ATOM 3804 C C . LYS A 1 504 ? 0.575 2.534 31.578 1.00 88.75 504 LYS A C 1
ATOM 3806 O O . LYS A 1 504 ? -0.094 2.665 30.554 1.00 88.75 504 LYS A O 1
ATOM 3811 N N . GLU A 1 505 ? 0.842 3.516 32.419 1.00 89.62 505 GLU A N 1
ATOM 3812 C CA . GLU A 1 505 ? 0.599 4.928 32.150 1.00 89.62 505 GLU A CA 1
ATOM 3813 C C . GLU A 1 505 ? 1.849 5.530 31.512 1.00 89.62 505 GLU A C 1
ATOM 3815 O O . GLU A 1 505 ? 2.972 5.326 31.981 1.00 89.62 505 GLU A O 1
ATOM 3820 N N . LEU A 1 506 ? 1.651 6.239 30.407 1.00 86.56 506 LEU A N 1
ATOM 3821 C CA . LEU A 1 506 ? 2.710 6.835 29.608 1.00 86.56 506 LEU A CA 1
ATOM 3822 C C . LEU A 1 506 ? 2.492 8.343 29.521 1.00 86.56 506 LEU A C 1
ATOM 3824 O O . LEU A 1 506 ? 1.382 8.843 29.665 1.00 86.56 506 LEU A O 1
ATOM 3828 N N . GLU A 1 507 ? 3.566 9.072 29.251 1.00 82.00 507 GLU A N 1
ATOM 3829 C CA . GLU A 1 507 ? 3.593 10.540 29.321 1.00 82.00 507 GLU A CA 1
ATOM 3830 C C . GLU A 1 507 ? 2.640 11.228 28.336 1.00 82.00 507 GLU A C 1
ATOM 3832 O O . GLU A 1 507 ? 2.280 12.389 28.518 1.00 82.00 507 GLU A O 1
ATOM 3837 N N . SER A 1 508 ? 2.253 10.539 27.257 1.00 78.81 508 SER A N 1
ATOM 3838 C CA . SER A 1 508 ? 1.351 11.097 26.256 1.00 78.81 508 SER A CA 1
ATOM 3839 C C . SER A 1 508 ? 0.611 10.027 25.448 1.00 78.81 508 SER A C 1
ATOM 3841 O O . SER A 1 508 ? 1.083 8.888 25.320 1.00 78.81 508 SER A O 1
ATOM 3843 N N . PRO A 1 509 ? -0.485 10.408 24.764 1.00 72.56 509 PRO A N 1
ATOM 3844 C CA . PRO A 1 509 ? -1.154 9.538 23.801 1.00 72.56 509 PRO A CA 1
ATOM 3845 C C . PRO A 1 509 ? -0.247 9.072 22.663 1.00 72.56 509 PRO A C 1
ATOM 3847 O O . PRO A 1 509 ? -0.406 7.973 22.127 1.00 72.56 509 PRO A O 1
ATOM 3850 N N . ALA A 1 510 ? 0.714 9.916 22.275 1.00 65.12 510 ALA A N 1
ATOM 3851 C CA . ALA A 1 510 ? 1.691 9.587 21.249 1.00 65.12 510 ALA A CA 1
ATOM 3852 C C . ALA A 1 510 ? 2.641 8.484 21.730 1.00 65.12 510 ALA A C 1
ATOM 3854 O O . ALA A 1 510 ? 2.881 7.540 20.980 1.00 65.12 510 ALA A O 1
ATOM 3855 N N . HIS A 1 511 ? 3.096 8.549 22.985 1.00 76.56 511 HIS A N 1
ATOM 3856 C CA . HIS A 1 511 ? 3.930 7.519 23.606 1.00 76.56 511 HIS A CA 1
ATOM 3857 C C . HIS A 1 511 ? 3.176 6.177 23.682 1.00 76.56 511 HIS A C 1
ATOM 3859 O O . HIS A 1 511 ? 3.657 5.160 23.183 1.00 76.56 511 HIS A O 1
ATOM 3865 N N . ALA A 1 512 ? 1.930 6.181 24.166 1.00 74.38 512 ALA A N 1
ATOM 3866 C CA . ALA A 1 512 ? 1.063 4.996 24.199 1.00 74.38 512 ALA A CA 1
ATOM 3867 C C . ALA A 1 512 ? 0.743 4.417 22.818 1.00 74.38 512 ALA A C 1
ATOM 3869 O O . ALA A 1 512 ? 0.622 3.202 22.622 1.00 74.38 512 ALA A O 1
ATOM 3870 N N . ARG A 1 513 ? 0.603 5.275 21.809 1.00 75.44 513 ARG A N 1
ATOM 3871 C CA . ARG A 1 513 ? 0.486 4.834 20.421 1.00 75.44 513 ARG A CA 1
ATOM 3872 C C . ARG A 1 513 ? 1.796 4.228 19.912 1.00 75.44 513 ARG A C 1
ATOM 3874 O O . ARG A 1 513 ? 1.732 3.215 19.221 1.00 75.44 513 ARG A O 1
ATOM 3881 N N . ASN A 1 514 ? 2.944 4.808 20.254 1.00 78.06 514 ASN A N 1
ATOM 3882 C CA . ASN A 1 514 ? 4.255 4.327 19.827 1.00 78.06 514 ASN A CA 1
ATOM 3883 C C . ASN A 1 514 ? 4.546 2.918 20.360 1.00 78.06 514 ASN A C 1
ATOM 3885 O O . ASN A 1 514 ? 4.908 2.052 19.575 1.00 78.06 514 ASN A O 1
ATOM 3889 N N . GLU A 1 515 ? 4.273 2.648 21.639 1.00 76.06 515 GLU A N 1
ATOM 3890 C CA . GLU A 1 515 ? 4.396 1.305 22.240 1.00 76.06 515 GLU A CA 1
ATOM 3891 C C . GLU A 1 515 ? 3.568 0.251 21.483 1.00 76.06 515 GLU A C 1
ATOM 3893 O O . GLU A 1 515 ? 4.060 -0.819 21.119 1.00 76.06 515 GLU A O 1
ATOM 3898 N N . ARG A 1 516 ? 2.310 0.575 21.151 1.00 78.56 516 ARG A N 1
ATOM 3899 C CA . ARG A 1 516 ? 1.434 -0.320 20.374 1.00 78.56 516 ARG A CA 1
ATOM 3900 C C . ARG A 1 516 ? 1.940 -0.547 18.951 1.00 78.56 516 ARG A C 1
ATOM 3902 O O . ARG A 1 516 ? 1.856 -1.668 18.447 1.00 78.56 516 ARG A O 1
ATOM 3909 N N . ILE A 1 517 ? 2.444 0.502 18.300 1.00 72.38 517 ILE A N 1
ATOM 3910 C CA . ILE A 1 517 ? 3.024 0.412 16.955 1.00 72.38 517 ILE A CA 1
ATOM 3911 C C . ILE A 1 517 ? 4.301 -0.425 16.990 1.00 72.38 517 ILE A C 1
ATOM 3913 O O . ILE A 1 517 ? 4.443 -1.309 16.152 1.00 72.38 517 ILE A O 1
ATOM 3917 N N . ALA A 1 518 ? 5.184 -0.212 17.965 1.00 71.00 518 ALA A N 1
ATOM 3918 C CA . ALA A 1 518 ? 6.395 -1.002 18.139 1.00 71.00 518 ALA A CA 1
ATOM 3919 C C . ALA A 1 518 ? 6.050 -2.490 18.278 1.00 71.00 518 ALA A C 1
ATOM 3921 O O . ALA A 1 518 ? 6.534 -3.305 17.495 1.00 71.00 518 ALA A O 1
ATOM 3922 N N . ALA A 1 519 ? 5.114 -2.845 19.165 1.00 68.50 519 ALA A N 1
ATOM 3923 C CA . ALA A 1 519 ? 4.640 -4.223 19.300 1.00 68.50 519 ALA A CA 1
ATOM 3924 C C . ALA A 1 519 ? 4.035 -4.776 17.992 1.00 68.50 519 ALA A C 1
ATOM 3926 O O . ALA A 1 519 ? 4.245 -5.937 17.641 1.00 68.50 519 ALA A O 1
ATOM 3927 N N . ALA A 1 520 ? 3.303 -3.961 17.227 1.00 67.81 520 ALA A N 1
ATOM 3928 C CA . ALA A 1 520 ? 2.795 -4.371 15.919 1.00 67.81 520 ALA A CA 1
ATOM 3929 C C . ALA A 1 520 ? 3.920 -4.610 14.895 1.00 67.81 520 ALA A C 1
ATOM 3931 O O . ALA A 1 520 ? 3.845 -5.573 14.135 1.00 67.81 520 ALA A O 1
ATOM 3932 N N . LEU A 1 521 ? 4.972 -3.786 14.896 1.00 66.62 521 LEU A N 1
ATOM 3933 C CA . LEU A 1 521 ? 6.145 -3.951 14.032 1.00 66.62 521 LEU A CA 1
ATOM 3934 C C . LEU A 1 521 ? 6.918 -5.232 14.363 1.00 66.62 521 LEU A C 1
ATOM 3936 O O . LEU A 1 521 ? 7.289 -5.959 13.444 1.00 66.62 521 LEU A O 1
ATOM 3940 N N . TYR A 1 522 ? 7.082 -5.554 15.650 1.00 65.31 522 TYR A N 1
ATOM 3941 C CA . TYR A 1 522 ? 7.642 -6.835 16.096 1.00 65.31 522 TYR A CA 1
ATOM 3942 C C . TYR A 1 522 ? 6.862 -8.024 15.517 1.00 65.31 522 TYR A C 1
ATOM 3944 O O . TYR A 1 522 ? 7.458 -8.902 14.894 1.00 65.31 522 TYR A O 1
ATOM 3952 N N . ARG A 1 523 ? 5.525 -8.016 15.633 1.00 68.19 523 ARG A N 1
ATOM 3953 C CA . ARG A 1 523 ? 4.677 -9.084 15.071 1.00 68.19 523 ARG A CA 1
ATOM 3954 C C . ARG A 1 523 ? 4.770 -9.166 13.553 1.00 68.19 523 ARG A C 1
ATOM 3956 O O . ARG A 1 523 ? 4.843 -10.260 13.007 1.00 68.19 523 ARG A O 1
ATOM 3963 N N . LEU A 1 524 ? 4.788 -8.023 12.865 1.00 65.38 524 LEU A N 1
ATOM 3964 C CA . LEU A 1 524 ? 4.941 -7.976 11.407 1.00 65.38 524 LEU A CA 1
ATOM 3965 C C . LEU A 1 524 ? 6.295 -8.525 10.944 1.00 65.38 524 LEU A C 1
ATOM 3967 O O . LEU A 1 524 ? 6.376 -9.086 9.854 1.00 65.38 524 LEU A O 1
ATOM 3971 N N . ALA A 1 525 ? 7.336 -8.393 11.765 1.00 61.34 525 ALA A N 1
ATOM 3972 C CA . ALA A 1 525 ? 8.635 -9.008 11.522 1.00 61.34 525 ALA A CA 1
ATOM 3973 C C . ALA A 1 525 ? 8.668 -10.512 11.862 1.00 61.34 525 ALA A C 1
ATOM 3975 O O . ALA A 1 525 ? 9.689 -11.154 11.639 1.00 61.34 525 ALA A O 1
ATOM 3976 N N . GLY A 1 526 ? 7.574 -11.077 12.386 1.00 61.19 526 GLY A N 1
ATOM 3977 C CA . GLY A 1 526 ? 7.472 -12.471 12.823 1.00 61.19 526 GLY A CA 1
ATOM 3978 C C . GLY A 1 526 ? 7.998 -12.729 14.236 1.00 61.19 526 GLY A C 1
ATOM 3979 O O . GLY A 1 526 ? 7.968 -13.872 14.687 1.00 61.19 526 GLY A O 1
ATOM 3980 N N . ALA A 1 527 ? 8.461 -11.694 14.944 1.00 63.44 527 ALA A N 1
ATOM 3981 C CA . ALA A 1 527 ? 9.021 -11.838 16.279 1.00 63.44 527 ALA A CA 1
ATOM 3982 C C . ALA A 1 527 ? 7.907 -12.023 17.330 1.00 63.44 527 ALA A C 1
ATOM 3984 O O . ALA A 1 527 ? 6.924 -11.269 17.325 1.00 63.44 527 ALA A O 1
ATOM 3985 N N . PRO A 1 528 ? 8.053 -12.985 18.263 1.00 62.53 528 PRO A N 1
ATOM 3986 C CA . PRO A 1 528 ? 7.101 -13.169 19.350 1.00 62.53 528 PRO A CA 1
ATOM 3987 C C . PRO A 1 528 ? 7.175 -11.969 20.301 1.00 62.53 528 PRO A C 1
ATOM 3989 O O . PRO A 1 528 ? 8.235 -11.630 20.821 1.00 62.53 528 PRO A O 1
ATOM 3992 N N . THR A 1 529 ? 6.046 -11.298 20.516 1.00 70.19 529 THR A N 1
ATOM 3993 C CA . THR A 1 529 ? 5.941 -10.125 21.394 1.00 70.19 529 THR A CA 1
ATOM 3994 C C . THR A 1 529 ? 4.568 -10.087 22.055 1.00 70.19 529 THR A C 1
ATOM 3996 O O . THR A 1 529 ? 3.605 -10.650 21.527 1.00 70.19 529 THR A O 1
ATOM 3999 N N . LEU A 1 530 ? 4.467 -9.408 23.198 1.00 69.94 530 LEU A N 1
ATOM 4000 C CA . LEU A 1 530 ? 3.198 -9.236 23.899 1.00 69.94 530 LEU A CA 1
ATOM 4001 C C . LEU A 1 530 ? 2.208 -8.428 23.049 1.00 69.94 530 LEU A C 1
ATOM 4003 O O . LEU A 1 530 ? 2.573 -7.539 22.272 1.00 69.94 530 LEU A O 1
ATOM 4007 N N . ILE A 1 531 ? 0.921 -8.723 23.212 1.00 71.50 531 ILE A N 1
ATOM 4008 C CA . ILE A 1 531 ? -0.142 -7.966 22.556 1.00 71.50 531 ILE A CA 1
ATOM 4009 C C . ILE A 1 531 ? -0.483 -6.769 23.436 1.00 71.50 531 ILE A C 1
ATOM 4011 O O . ILE A 1 531 ? -1.051 -6.904 24.517 1.00 71.50 531 ILE A O 1
ATOM 4015 N N . TYR A 1 532 ? -0.135 -5.585 22.943 1.00 79.56 532 TYR A N 1
ATOM 4016 C CA . TYR A 1 532 ? -0.506 -4.326 23.566 1.00 79.56 532 TYR A CA 1
ATOM 4017 C C . TYR A 1 532 ? -1.916 -3.923 23.127 1.00 79.56 532 TYR A C 1
ATOM 4019 O O . TYR A 1 532 ? -2.191 -3.738 21.937 1.00 79.56 532 TYR A O 1
ATOM 4027 N N . ARG A 1 533 ? -2.799 -3.762 24.106 1.00 80.81 533 ARG A N 1
ATOM 4028 C CA . ARG A 1 533 ? -4.194 -3.356 23.982 1.00 80.81 533 ARG A CA 1
ATOM 4029 C C . ARG A 1 533 ? -4.341 -1.859 24.282 1.00 80.81 533 ARG A C 1
ATOM 4031 O O . ARG A 1 533 ? -3.704 -1.360 25.214 1.00 80.81 533 ARG A O 1
ATOM 4038 N N . PRO A 1 534 ? -5.160 -1.122 23.513 1.00 82.12 534 PRO A N 1
ATOM 4039 C CA . PRO A 1 534 ? -5.578 0.216 23.914 1.00 82.12 534 PRO A CA 1
ATOM 4040 C C . PRO A 1 534 ? -6.455 0.155 25.165 1.00 82.12 534 PRO A C 1
ATOM 4042 O O . PRO A 1 534 ? -7.213 -0.799 25.341 1.00 82.12 534 PRO A O 1
ATOM 4045 N N . THR A 1 535 ? -6.399 1.205 25.975 1.00 84.81 535 THR A N 1
ATOM 4046 C CA . THR A 1 535 ? -7.361 1.433 27.060 1.00 84.81 535 THR A CA 1
ATOM 4047 C C . THR A 1 535 ? -8.210 2.673 26.775 1.00 84.81 535 THR A C 1
ATOM 4049 O O . THR A 1 535 ? -7.927 3.390 25.810 1.00 84.81 535 THR A O 1
ATOM 4052 N N . ALA A 1 536 ? -9.263 2.903 27.563 1.00 82.44 536 ALA A N 1
ATOM 4053 C CA . ALA A 1 536 ? -10.112 4.089 27.423 1.00 82.44 536 ALA A CA 1
ATOM 4054 C C . ALA A 1 536 ? -9.311 5.395 27.583 1.00 82.44 536 ALA A C 1
ATOM 4056 O O . ALA A 1 536 ? -9.576 6.370 26.878 1.00 82.44 536 ALA A O 1
ATOM 4057 N N . ASP A 1 537 ? -8.293 5.390 28.448 1.00 84.56 537 ASP A N 1
ATOM 4058 C CA . ASP A 1 537 ? -7.327 6.476 28.539 1.00 84.56 537 ASP A CA 1
ATOM 4059 C C . ASP A 1 537 ? -6.313 6.373 27.378 1.00 84.56 537 ASP A C 1
ATOM 4061 O O . ASP A 1 537 ? -5.640 5.344 27.209 1.00 84.56 537 ASP A O 1
ATOM 4065 N N . PRO A 1 538 ? -6.180 7.422 26.546 1.00 81.94 538 PRO A N 1
ATOM 4066 C CA . PRO A 1 538 ? -5.277 7.406 25.405 1.00 81.94 538 PRO A CA 1
ATOM 4067 C C . PRO A 1 538 ? -3.791 7.369 25.792 1.00 81.94 538 PRO A C 1
ATOM 4069 O O . PRO A 1 538 ? -2.984 6.983 24.945 1.00 81.94 538 PRO A O 1
ATOM 4072 N N . CYS A 1 539 ? -3.425 7.748 27.020 1.00 85.62 539 CYS A N 1
ATOM 4073 C CA . CYS A 1 539 ? -2.067 7.702 27.572 1.00 85.62 539 CYS A CA 1
ATOM 4074 C C . CYS A 1 539 ? -1.696 6.333 28.153 1.00 85.62 539 CYS A C 1
ATOM 4076 O O . CYS A 1 539 ? -0.575 6.149 28.624 1.00 85.62 539 CYS A O 1
ATOM 4078 N N . GLN A 1 540 ? -2.604 5.362 28.120 1.00 90.06 540 GLN A N 1
ATOM 4079 C CA . GLN A 1 540 ? -2.396 4.057 28.726 1.00 90.06 540 GLN A CA 1
ATOM 4080 C C . GLN A 1 540 ? -2.343 2.934 27.686 1.00 90.06 540 GLN A C 1
ATOM 4082 O O . GLN A 1 540 ? -2.982 2.965 26.627 1.00 90.06 540 GLN A O 1
ATOM 4087 N N . VAL A 1 541 ? -1.560 1.906 28.006 1.00 87.69 541 VAL A N 1
ATOM 4088 C CA . VAL A 1 541 ? -1.494 0.652 27.247 1.00 87.69 541 VAL A CA 1
ATOM 4089 C C . VAL A 1 541 ? -1.562 -0.528 28.197 1.00 87.69 541 VAL A C 1
ATOM 4091 O O . VAL A 1 541 ? -0.923 -0.524 29.248 1.00 87.69 541 VAL A O 1
ATOM 4094 N N . ALA A 1 542 ? -2.312 -1.552 27.812 1.00 88.19 542 ALA A N 1
ATOM 4095 C CA . ALA A 1 542 ? -2.464 -2.766 28.594 1.00 88.19 542 ALA A CA 1
ATOM 4096 C C . ALA A 1 542 ? -1.821 -3.956 27.882 1.00 88.19 542 ALA A C 1
ATOM 4098 O O . ALA A 1 542 ? -1.948 -4.103 26.671 1.00 88.19 542 ALA A O 1
ATOM 4099 N N . THR A 1 543 ? -1.156 -4.829 28.622 1.00 86.19 543 THR A N 1
ATOM 4100 C CA . THR A 1 543 ? -0.651 -6.113 28.123 1.00 86.19 543 THR A CA 1
ATOM 4101 C C . THR A 1 543 ? -1.216 -7.226 28.979 1.00 86.19 543 THR A C 1
ATOM 4103 O O . THR A 1 543 ? -1.112 -7.168 30.204 1.00 86.19 543 THR A O 1
ATOM 4106 N N . GLU A 1 544 ? -1.802 -8.235 28.349 1.00 83.88 544 GLU A N 1
ATOM 4107 C CA . GLU A 1 544 ? -2.256 -9.428 29.059 1.00 83.88 544 GLU A CA 1
ATOM 4108 C C . GLU A 1 544 ? -1.057 -10.201 29.624 1.00 83.88 544 GLU A C 1
ATOM 4110 O O . GLU A 1 544 ? -0.004 -10.301 28.985 1.00 83.88 544 GLU A O 1
ATOM 4115 N N . PHE A 1 545 ? -1.199 -10.717 30.843 1.00 79.25 545 PHE A N 1
ATOM 4116 C CA . PHE A 1 545 ? -0.205 -11.595 31.442 1.00 79.25 545 PHE A CA 1
ATOM 4117 C C . PHE A 1 545 ? -0.186 -12.921 30.693 1.00 79.25 545 PHE A C 1
ATOM 4119 O O . PHE A 1 545 ? -1.209 -13.583 30.553 1.00 79.25 545 PHE A O 1
ATOM 4126 N N . VAL A 1 546 ? 1.009 -13.333 30.287 1.00 72.50 546 VAL A N 1
ATOM 4127 C CA . VAL A 1 546 ? 1.241 -14.652 29.708 1.00 72.50 546 VAL A CA 1
ATOM 4128 C C . VAL A 1 546 ? 1.970 -15.492 30.744 1.00 72.50 546 VAL A C 1
ATOM 4130 O O . VAL A 1 546 ? 2.950 -15.042 31.343 1.00 72.50 546 VAL A O 1
ATOM 4133 N N . THR A 1 547 ? 1.494 -16.710 30.971 1.00 73.12 547 THR A N 1
ATOM 4134 C CA . THR A 1 547 ? 2.201 -17.678 31.807 1.00 73.12 547 THR A CA 1
ATOM 4135 C C . THR A 1 547 ? 3.440 -18.153 31.059 1.00 73.12 547 THR A C 1
ATOM 4137 O O . THR A 1 547 ? 3.330 -18.695 29.962 1.00 73.12 547 THR A O 1
ATOM 4140 N N . LEU A 1 548 ? 4.621 -17.938 31.638 1.00 71.25 548 LEU A N 1
ATOM 4141 C CA . LEU A 1 548 ? 5.885 -18.417 31.086 1.00 71.25 548 LEU A CA 1
ATOM 4142 C C . LEU A 1 548 ? 6.377 -19.608 31.908 1.00 71.25 548 LEU A C 1
ATOM 4144 O O . LEU A 1 548 ? 6.460 -19.517 33.130 1.00 71.25 548 LEU A O 1
ATOM 4148 N N . GLU A 1 549 ? 6.754 -20.697 31.239 1.00 73.88 549 GLU A N 1
ATOM 4149 C CA . GLU A 1 549 ? 7.388 -21.856 31.889 1.00 73.88 549 GLU A CA 1
ATOM 4150 C C . GLU A 1 549 ? 8.804 -21.529 32.397 1.00 73.88 549 GLU A C 1
ATOM 4152 O O . GLU A 1 549 ? 9.267 -22.086 33.391 1.00 73.88 549 GLU A O 1
ATOM 4157 N N . LYS A 1 550 ? 9.492 -20.597 31.724 1.00 74.56 550 LYS A N 1
ATOM 4158 C CA . LYS A 1 550 ? 10.842 -20.120 32.050 1.00 74.56 550 LYS A CA 1
ATOM 4159 C C . LYS A 1 550 ? 10.811 -18.600 32.201 1.00 74.56 550 LYS A C 1
ATOM 4161 O O . LYS A 1 550 ? 10.518 -17.885 31.247 1.00 74.56 550 LYS A O 1
ATOM 4166 N N . ALA A 1 551 ? 11.124 -18.110 33.395 1.00 64.88 551 ALA A N 1
ATOM 4167 C CA . ALA A 1 551 ? 11.093 -16.690 33.746 1.00 64.88 551 ALA A CA 1
ATOM 4168 C C . ALA A 1 551 ? 12.462 -15.997 33.606 1.00 64.88 551 ALA A C 1
ATOM 4170 O O . ALA A 1 551 ? 12.535 -14.769 33.570 1.00 64.88 551 ALA A O 1
ATOM 4171 N N . HIS A 1 552 ? 13.552 -16.765 33.522 1.00 69.31 552 HIS A N 1
ATOM 4172 C CA . HIS A 1 552 ? 14.917 -16.246 33.486 1.00 69.31 552 HIS A CA 1
ATOM 4173 C C . HIS A 1 552 ? 15.714 -16.842 32.327 1.00 69.31 552 HIS A C 1
ATOM 4175 O O . HIS A 1 552 ? 15.675 -18.047 32.092 1.00 69.31 552 HIS A O 1
ATOM 4181 N N . ALA A 1 553 ? 16.531 -16.019 31.663 1.00 66.81 553 ALA A N 1
ATOM 4182 C CA . ALA A 1 553 ? 17.395 -16.456 30.561 1.00 66.81 553 ALA A CA 1
ATOM 4183 C C . ALA A 1 553 ? 18.362 -17.591 30.958 1.00 66.81 553 ALA A C 1
ATOM 4185 O O . ALA A 1 553 ? 18.737 -18.411 30.124 1.00 66.81 553 ALA A O 1
ATOM 4186 N N . ALA A 1 554 ? 18.730 -17.688 32.241 1.00 77.69 554 ALA A N 1
ATOM 4187 C CA . ALA A 1 554 ? 19.538 -18.789 32.767 1.00 77.69 554 ALA A CA 1
ATOM 4188 C C . ALA A 1 554 ? 18.857 -20.164 32.620 1.00 77.69 554 ALA A C 1
ATOM 4190 O O . ALA A 1 554 ? 19.547 -21.170 32.491 1.00 77.69 554 ALA A O 1
ATOM 4191 N N . GLN A 1 555 ? 17.521 -20.201 32.586 1.00 83.31 555 GLN A N 1
ATOM 4192 C CA . GLN A 1 555 ? 16.719 -21.419 32.424 1.00 83.31 555 GLN A CA 1
ATOM 4193 C C . GLN A 1 555 ? 16.610 -21.864 30.955 1.00 83.31 555 GLN A C 1
ATOM 4195 O O . GLN A 1 555 ? 16.052 -22.922 30.670 1.00 83.31 555 GLN A O 1
ATOM 4200 N N . PHE A 1 556 ? 17.108 -21.054 30.016 1.00 77.50 556 PHE A N 1
ATOM 4201 C CA . PHE A 1 556 ? 17.060 -21.350 28.589 1.00 77.50 556 PHE A CA 1
ATOM 4202 C C . PHE A 1 556 ? 18.270 -22.214 28.234 1.00 77.50 556 PHE A C 1
ATOM 4204 O O . PHE A 1 556 ? 19.404 -21.890 28.613 1.00 77.50 556 PHE A O 1
ATOM 4211 N N . SER A 1 557 ? 18.029 -23.278 27.476 1.00 88.88 557 SER A N 1
ATOM 4212 C CA . SER A 1 557 ? 19.064 -24.068 26.811 1.00 88.88 557 SER A CA 1
ATOM 4213 C C . SER A 1 557 ? 19.839 -23.218 25.800 1.00 88.88 557 SER A C 1
ATOM 4215 O O . SER A 1 557 ? 19.411 -22.132 25.403 1.00 88.88 557 SER A O 1
ATOM 4217 N N . GLU A 1 558 ? 20.995 -23.709 25.365 1.00 82.38 558 GLU A N 1
ATOM 4218 C CA . GLU A 1 558 ? 21.819 -23.012 24.376 1.00 82.38 558 GLU A CA 1
ATOM 4219 C C . GLU A 1 558 ? 21.070 -22.786 23.051 1.00 82.38 558 GLU A C 1
ATOM 4221 O O . GLU A 1 558 ? 21.143 -21.699 22.476 1.00 82.38 558 GLU A O 1
ATOM 4226 N N . ASP A 1 559 ? 20.271 -23.761 22.613 1.00 81.44 559 ASP A N 1
ATOM 4227 C CA . ASP A 1 559 ? 19.456 -23.648 21.401 1.00 81.44 559 ASP A CA 1
ATOM 4228 C C . ASP A 1 559 ? 18.311 -22.649 21.548 1.00 81.44 559 ASP A C 1
ATOM 4230 O O . ASP A 1 559 ? 18.064 -21.866 20.632 1.00 81.44 559 ASP A O 1
ATOM 4234 N N . GLU A 1 560 ? 17.653 -22.596 22.709 1.00 76.88 560 GLU A N 1
ATOM 4235 C CA . GLU A 1 560 ? 16.628 -21.585 22.989 1.00 76.88 560 GLU A CA 1
ATOM 4236 C C . GLU A 1 560 ? 17.226 -20.174 23.020 1.00 76.88 560 GLU A C 1
ATOM 4238 O O . GLU A 1 560 ? 16.616 -19.238 22.504 1.00 76.88 560 GLU A O 1
ATOM 4243 N N . ARG A 1 561 ? 18.446 -20.010 23.553 1.00 77.50 561 ARG A N 1
ATOM 4244 C CA . ARG A 1 561 ? 19.170 -18.728 23.509 1.00 77.50 561 ARG A CA 1
ATOM 4245 C C . ARG A 1 561 ? 19.546 -18.349 22.078 1.00 77.50 561 ARG A C 1
ATOM 4247 O O . ARG A 1 561 ? 19.289 -17.214 21.679 1.00 77.50 561 ARG A O 1
ATOM 4254 N N . ARG A 1 562 ? 20.082 -19.287 21.285 1.00 74.31 562 ARG A N 1
ATOM 4255 C CA . ARG A 1 562 ? 20.362 -19.086 19.849 1.00 74.31 562 ARG A CA 1
ATOM 4256 C C . ARG A 1 562 ? 19.099 -18.720 19.072 1.00 74.31 562 ARG A C 1
ATOM 4258 O O . ARG A 1 562 ? 19.135 -17.854 18.201 1.00 74.31 562 ARG A O 1
ATOM 4265 N N . PHE A 1 563 ? 17.974 -19.358 19.384 1.00 68.75 563 PHE A N 1
ATOM 4266 C CA . PHE A 1 563 ? 16.686 -19.063 18.768 1.00 68.75 563 PHE A CA 1
ATOM 4267 C C . PHE A 1 563 ? 16.185 -17.663 19.141 1.00 68.75 563 PHE A C 1
ATOM 4269 O O . PHE A 1 563 ? 15.797 -16.910 18.250 1.00 68.75 563 PHE A O 1
ATOM 4276 N N . ALA A 1 564 ? 16.271 -17.266 20.415 1.00 64.69 564 ALA A N 1
ATOM 4277 C CA . ALA A 1 564 ? 15.954 -15.902 20.851 1.00 64.69 564 ALA A CA 1
ATOM 4278 C C . ALA A 1 564 ? 16.831 -14.852 20.139 1.00 64.69 564 ALA A C 1
ATOM 4280 O O . ALA A 1 564 ? 16.327 -13.828 19.680 1.00 64.69 564 ALA A O 1
ATOM 4281 N N . GLN A 1 565 ? 18.126 -15.133 19.959 1.00 68.25 565 GLN A N 1
ATOM 4282 C CA . GLN A 1 565 ? 19.064 -14.257 19.247 1.00 68.25 565 GLN A CA 1
ATOM 4283 C C . GLN A 1 565 ? 18.735 -14.063 17.758 1.00 68.25 565 GLN A C 1
ATOM 4285 O O . GLN A 1 565 ? 19.175 -13.072 17.177 1.00 68.25 565 GLN A O 1
ATOM 4290 N N . ARG A 1 566 ? 17.926 -14.930 17.126 1.00 70.06 566 ARG A N 1
ATOM 4291 C CA . ARG A 1 566 ? 17.479 -14.723 15.730 1.00 70.06 566 ARG A CA 1
ATOM 4292 C C . ARG A 1 566 ? 16.716 -13.414 15.555 1.00 70.06 566 ARG A C 1
ATOM 4294 O O . ARG A 1 566 ? 16.752 -12.817 14.481 1.00 70.06 566 ARG A O 1
ATOM 4301 N N . TRP A 1 567 ? 16.064 -12.950 16.616 1.00 61.25 567 TRP A N 1
ATOM 4302 C CA . TRP A 1 567 ? 15.312 -11.704 16.619 1.00 61.25 567 TRP A CA 1
ATOM 4303 C C . TRP A 1 567 ? 16.174 -10.485 16.946 1.00 61.25 567 TRP A C 1
ATOM 4305 O O . TRP A 1 567 ? 15.650 -9.377 16.937 1.00 61.25 567 TRP A O 1
ATOM 4315 N N . LEU A 1 568 ? 17.491 -10.635 17.159 1.00 59.09 568 LEU A N 1
ATOM 4316 C CA . LEU A 1 568 ? 18.405 -9.526 17.465 1.00 59.09 568 LEU A CA 1
ATOM 4317 C C . LEU A 1 568 ? 18.347 -8.411 16.415 1.00 59.09 568 LEU A C 1
ATOM 4319 O O . LEU A 1 568 ? 18.362 -7.242 16.776 1.00 59.09 568 LEU A O 1
ATOM 4323 N N . GLY A 1 569 ? 18.208 -8.750 15.129 1.00 56.53 569 GLY A N 1
ATOM 4324 C CA . GLY A 1 569 ? 18.031 -7.750 14.071 1.00 56.53 569 GLY A CA 1
ATOM 4325 C C . GLY A 1 569 ? 16.717 -6.969 14.192 1.00 56.53 569 GLY A C 1
ATOM 4326 O O . GLY A 1 569 ? 16.689 -5.767 13.940 1.00 56.53 569 GLY A O 1
ATOM 4327 N N . VAL A 1 570 ? 15.637 -7.625 14.634 1.00 57.66 570 VAL A N 1
ATOM 4328 C CA . VAL A 1 570 ? 14.350 -6.971 14.921 1.00 57.66 570 VAL A CA 1
ATOM 4329 C C . VAL A 1 570 ? 14.463 -6.126 16.186 1.00 57.66 570 VAL A C 1
ATOM 4331 O O . VAL A 1 570 ? 14.012 -4.985 16.178 1.00 57.66 570 VAL A O 1
ATOM 4334 N N . HIS A 1 571 ? 15.122 -6.633 17.233 1.00 56.19 571 HIS A N 1
ATOM 4335 C CA . HIS A 1 571 ? 15.408 -5.892 18.460 1.00 56.19 571 HIS A CA 1
ATOM 4336 C C . HIS A 1 571 ? 16.228 -4.632 18.180 1.00 56.19 571 HIS A C 1
ATOM 4338 O O . HIS A 1 571 ? 15.811 -3.558 18.581 1.00 56.19 571 HIS A O 1
ATOM 4344 N N . ALA A 1 572 ? 17.314 -4.720 17.411 1.00 51.50 572 ALA A N 1
ATOM 4345 C CA . ALA A 1 572 ? 18.128 -3.567 17.019 1.00 51.50 572 ALA A CA 1
ATOM 4346 C C . ALA A 1 572 ? 17.358 -2.565 16.142 1.00 51.50 572 ALA A C 1
ATOM 4348 O O . ALA A 1 572 ? 17.571 -1.362 16.226 1.00 51.50 572 ALA A O 1
ATOM 4349 N N . TRP A 1 573 ? 16.439 -3.047 15.301 1.00 50.81 573 TRP A N 1
ATOM 4350 C CA . TRP A 1 573 ? 15.607 -2.184 14.462 1.00 50.81 573 TRP A CA 1
ATOM 4351 C C . TRP A 1 573 ? 14.524 -1.426 15.247 1.00 50.81 573 TRP A C 1
ATOM 4353 O O . TRP A 1 573 ? 14.131 -0.330 14.849 1.00 50.81 573 TRP A O 1
ATOM 4363 N N . THR A 1 574 ? 14.019 -2.005 16.337 1.00 52.88 574 THR A N 1
ATOM 4364 C CA . THR A 1 574 ? 12.831 -1.511 17.061 1.00 52.88 574 THR A CA 1
ATOM 4365 C C . THR A 1 574 ? 13.137 -0.952 18.452 1.00 52.88 574 THR A C 1
ATOM 4367 O O . THR A 1 574 ? 12.349 -0.161 18.963 1.00 52.88 574 THR A O 1
ATOM 4370 N N . ALA A 1 575 ? 14.265 -1.323 19.061 1.00 42.00 575 ALA A N 1
ATOM 4371 C CA . ALA A 1 575 ? 14.790 -0.735 20.285 1.00 42.00 575 ALA A CA 1
ATOM 4372 C C . ALA A 1 575 ? 15.787 0.365 19.908 1.00 42.00 575 ALA A C 1
ATOM 4374 O O . ALA A 1 575 ? 16.983 0.128 19.766 1.00 42.00 575 ALA A O 1
ATOM 4375 N N . ASN A 1 576 ? 15.270 1.580 19.724 1.00 35.66 576 ASN A N 1
ATOM 4376 C CA . ASN A 1 576 ? 16.092 2.774 19.604 1.00 35.66 576 ASN A CA 1
ATOM 4377 C C . ASN A 1 576 ? 16.709 3.096 20.976 1.00 35.66 576 ASN A C 1
ATOM 4379 O O . ASN A 1 576 ? 16.088 3.774 21.790 1.00 35.66 576 ASN A O 1
ATOM 4383 N N . TRP A 1 577 ? 17.893 2.547 21.234 1.00 26.39 577 TRP A N 1
ATOM 4384 C CA . TRP A 1 577 ? 18.864 3.057 22.200 1.00 26.39 577 TRP A CA 1
ATOM 4385 C C . TRP A 1 577 ? 20.168 3.271 21.426 1.00 26.39 577 TRP A C 1
ATOM 4387 O O . TRP A 1 577 ? 20.631 2.353 20.751 1.00 26.39 577 TRP A O 1
ATOM 4397 N N . ASP A 1 578 ? 20.685 4.500 21.483 1.00 33.09 578 ASP A N 1
ATOM 4398 C CA . ASP A 1 578 ? 21.851 5.027 20.764 1.00 33.09 578 ASP A CA 1
ATOM 4399 C C . ASP A 1 578 ? 22.919 3.990 20.378 1.00 33.09 578 ASP A C 1
ATOM 4401 O O . ASP A 1 578 ? 23.664 3.484 21.218 1.00 33.09 578 ASP A O 1
ATOM 4405 N N . ALA A 1 579 ? 23.066 3.757 19.072 1.00 23.94 579 ALA A N 1
ATOM 4406 C CA . ALA A 1 579 ? 24.258 3.155 18.490 1.00 23.94 579 ALA A CA 1
ATOM 4407 C C . ALA A 1 579 ? 24.405 3.600 17.025 1.00 23.94 579 ALA A C 1
ATOM 4409 O O . ALA A 1 579 ? 23.795 3.030 16.125 1.00 23.94 579 ALA A O 1
ATOM 4410 N N . ALA A 1 580 ? 25.277 4.593 16.823 1.00 23.92 580 ALA A N 1
ATOM 4411 C CA . ALA A 1 580 ? 25.790 5.121 15.551 1.00 23.92 580 ALA A CA 1
ATOM 4412 C C . ALA A 1 580 ? 25.013 6.282 14.889 1.00 23.92 580 ALA A C 1
ATOM 4414 O O . ALA A 1 580 ? 24.245 6.097 13.952 1.00 23.92 580 ALA A O 1
ATOM 4415 N N . GLY A 1 581 ? 25.351 7.501 15.331 1.00 23.80 581 GLY A N 1
ATOM 4416 C CA . GLY A 1 581 ? 25.874 8.575 14.472 1.00 23.80 581 GLY A CA 1
ATOM 4417 C C . GLY A 1 581 ? 24.967 9.123 13.368 1.00 23.80 581 GLY A C 1
ATOM 4418 O O . GLY A 1 581 ? 24.842 8.542 12.294 1.00 23.80 581 GLY A O 1
ATOM 4419 N N . PHE A 1 582 ? 24.428 10.313 13.618 1.00 24.81 582 PHE A N 1
ATOM 4420 C CA . PHE A 1 582 ? 23.605 11.086 12.696 1.00 24.81 582 PHE A CA 1
ATOM 4421 C C . PHE A 1 582 ? 24.419 11.857 11.650 1.00 24.81 582 PHE A C 1
ATOM 4423 O O . PHE A 1 582 ? 25.280 12.654 12.006 1.00 24.81 582 PHE A O 1
ATOM 4430 N N . ASP A 1 583 ? 24.013 11.731 10.385 1.00 28.06 583 ASP A N 1
ATOM 4431 C CA . ASP A 1 583 ? 24.049 12.825 9.411 1.00 28.06 583 ASP A CA 1
ATOM 4432 C C . ASP A 1 583 ? 22.602 13.085 8.937 1.00 28.06 583 ASP A C 1
ATOM 4434 O O . ASP A 1 583 ? 22.134 12.538 7.938 1.00 28.06 583 ASP A O 1
ATOM 4438 N N . GLY A 1 584 ? 21.883 13.915 9.707 1.00 33.94 584 GLY A N 1
ATOM 4439 C CA . GLY A 1 584 ? 20.694 14.664 9.272 1.00 33.94 584 GLY A CA 1
ATOM 4440 C C . GLY A 1 584 ? 19.305 14.052 9.509 1.00 33.94 584 GLY A C 1
ATOM 4441 O O . GLY A 1 584 ? 18.689 13.543 8.575 1.00 33.94 584 GLY A O 1
ATOM 4442 N N . ASP A 1 585 ? 18.762 14.237 10.718 1.00 37.06 585 ASP A N 1
ATOM 4443 C CA . ASP A 1 585 ? 17.318 14.235 11.010 1.00 37.06 585 ASP A CA 1
ATOM 4444 C C . ASP A 1 585 ? 16.644 15.429 10.313 1.00 37.06 585 ASP A C 1
ATOM 4446 O O . ASP A 1 585 ? 17.072 16.574 10.462 1.00 37.06 585 ASP A O 1
ATOM 4450 N N . ASN A 1 586 ? 15.591 15.194 9.529 1.00 39.31 586 ASN A N 1
ATOM 4451 C CA . ASN A 1 586 ? 15.009 16.196 8.629 1.00 39.31 586 ASN A CA 1
ATOM 4452 C C . ASN A 1 586 ? 13.617 16.723 9.024 1.00 39.31 586 ASN A C 1
ATOM 4454 O O . ASN A 1 586 ? 12.964 17.333 8.175 1.00 39.31 586 ASN A O 1
ATOM 4458 N N . GLN A 1 587 ? 13.175 16.588 10.285 1.00 39.81 587 GLN A N 1
ATOM 4459 C CA . GLN A 1 587 ? 12.014 17.335 10.804 1.00 39.81 587 GLN A CA 1
ATOM 4460 C C . GLN A 1 587 ? 12.136 17.699 12.293 1.00 39.81 587 GLN A C 1
ATOM 4462 O O . GLN A 1 587 ? 12.225 16.828 13.148 1.00 39.81 587 GLN A O 1
ATOM 4467 N N . GLY A 1 588 ? 12.042 18.997 12.601 1.00 34.16 588 GLY A N 1
ATOM 4468 C CA . GLY A 1 588 ? 11.729 19.498 13.940 1.00 34.16 588 GLY A CA 1
ATOM 4469 C C . GLY A 1 588 ? 10.241 19.839 14.032 1.00 34.16 588 GLY A C 1
ATOM 4470 O O . GLY A 1 588 ? 9.740 20.647 13.247 1.00 34.16 588 GLY A O 1
ATOM 4471 N N . VAL A 1 589 ? 9.525 19.226 14.975 1.00 35.66 589 VAL A N 1
ATOM 4472 C CA . VAL A 1 589 ? 8.115 19.536 15.258 1.00 35.66 589 VAL A CA 1
ATOM 4473 C C . VAL A 1 589 ? 8.041 20.808 16.103 1.00 35.66 589 VAL A C 1
ATOM 4475 O O . VAL A 1 589 ? 8.652 20.902 17.164 1.00 35.66 589 VAL A O 1
ATOM 4478 N N . VAL A 1 590 ? 7.268 21.796 15.658 1.00 31.02 590 VAL A N 1
ATOM 4479 C CA . VAL A 1 590 ? 7.013 23.019 16.431 1.00 31.02 590 VAL A CA 1
ATOM 4480 C C . VAL A 1 590 ? 5.986 22.709 17.516 1.00 31.02 590 VAL A C 1
ATOM 4482 O O . VAL A 1 590 ? 4.873 22.291 17.205 1.00 31.02 590 VAL A O 1
ATOM 4485 N N . GLY A 1 591 ? 6.362 22.908 18.781 1.00 43.03 591 GLY A N 1
ATOM 4486 C CA . GLY A 1 591 ? 5.498 22.676 19.946 1.00 43.03 591 GLY A CA 1
ATOM 4487 C C . GLY A 1 591 ? 5.692 21.329 20.655 1.00 43.03 591 GLY A C 1
ATOM 4488 O O . GLY A 1 591 ? 5.014 21.079 21.646 1.00 43.03 591 GLY A O 1
ATOM 4489 N N . GLY A 1 592 ? 6.620 20.479 20.200 1.00 30.97 592 GLY A N 1
ATOM 4490 C CA . GLY A 1 592 ? 7.121 19.357 20.998 1.00 30.97 592 GLY A CA 1
ATOM 4491 C C . GLY A 1 592 ? 8.219 19.853 21.936 1.00 30.97 592 GLY A C 1
ATOM 4492 O O . GLY A 1 592 ? 9.232 20.371 21.469 1.00 30.97 592 GLY A O 1
ATOM 4493 N N . GLY A 1 593 ? 8.007 19.758 23.249 1.00 25.05 593 GLY A N 1
ATOM 4494 C CA . GLY A 1 593 ? 9.064 19.992 24.235 1.00 25.05 593 GLY A CA 1
ATOM 4495 C C . GLY A 1 593 ? 10.264 19.074 23.983 1.00 25.05 593 GLY A C 1
ATOM 4496 O O . GLY A 1 593 ? 10.119 18.013 23.379 1.00 25.05 593 GLY A O 1
ATOM 4497 N N . ARG A 1 594 ? 11.453 19.507 24.417 1.00 25.03 594 ARG A N 1
ATOM 4498 C CA . ARG A 1 594 ? 12.685 18.713 24.327 1.00 25.03 594 ARG A CA 1
ATOM 4499 C C . ARG A 1 594 ? 12.482 17.354 25.004 1.00 25.03 594 ARG A C 1
ATOM 4501 O O . ARG A 1 594 ? 12.194 17.350 26.196 1.00 25.03 594 ARG A O 1
ATOM 4508 N N . CYS A 1 595 ? 12.697 16.280 24.252 1.00 28.19 595 CYS A N 1
ATOM 4509 C CA . CYS A 1 595 ? 13.337 15.034 24.671 1.00 28.19 595 CYS A CA 1
ATOM 4510 C C . CYS A 1 595 ? 13.858 14.347 23.411 1.00 28.19 595 CYS A C 1
ATOM 4512 O O . CYS A 1 595 ? 13.020 14.026 22.537 1.00 28.19 595 CYS A O 1
#

Secondary structure (DSSP, 8-state):
-EEEEEEEEEEEEEEEE----EEE--SPPSSSEEEEEEEEEEESPPSEEEEEE-TTS-EEEEEE--S-EEEEEEEEEEEEEE---S-B-S-SPPPPPPP--HHHHHHHHTSS-TT--HHHHHHHHHHHHHHHSEE----SSPPPPHHHHHHHTEE-HHHHHHHHHHHHHTTT--EEEEEEEETTSS-TTS-PPPEEEEEEEETTTEEEEEETTTTEE--TTEEEEEEESSSS---SSS------S---B-------------------PPPS-SPPP-TTHHHHHTTT-B-TTTSPPP-EEE-SSTTSPPEEEEEPTT-EETT-TT--EE--HHHHHHHHHHHTEEEEEE-S-HHHHHHTT-TTHHHHHHTTT-EEEE----TT----HHHHHHHHHHHHHHHHHHHTT-EEEEEESSSSHHHHHHHHHHHHHTT--HHHHHHHHHHHSTT-S-SHHHHHHHHTPPP---PPB-GGGSEEEE---SSS-EEEEE-TT--EEEEEE-SSHHHHHHHHHHHHHHHHTT-----EEEBSSTTEEEEE----S--SGGGS-HHHHHHHHTTHHHHHHH-----S--S----PPTTPPP-

Radius of gyration: 28.03 Å; chains: 1; bounding box: 69×54×86 Å

pLDDT: mean 77.55, std 20.87, range [23.0, 98.75]

Foldseek 3Di:
DKWKWKFKFKWAFPDKFAFFKKKWLLAFFPDQKDPKDKDKDKPPDFPDWDWDADQQRFTMIIGGHDDIDRMIMIIMIIIIFGDFDQADPQDGDFFDQDDADVVLLVVLVPFDDPPPALVSSLLSLLQCLQVQEAEDDDPDDFQDALVVSNVVSYDHQRVSQQVSQRSCSSVVWGKKKWKWFFQPQDDLADQHDIGIWMWIQHPPRHTWTGRSNVSGTDGSRTTTRDIGRHGGPPDDTIDPDPDPDDDTDGPPPRRIPINDDDDDDDDDDDDDDDDDPDPPVVVVLCVVADECVNDPWDWQWDALDPQFAIETFGADAQFADSPDPVHTHGYHRLSNLVVVVVVQAQEEEEAADCVRCVVRVNNCNCVSNVVSVHHYDYQYDPPPGDDDPVSVLVCVPVVLVVLVCRNNRHYYYYYYNGRAAHRLLVQLLSSQLQPHQLVVSNVRSCVSPPRHNPDPNSSVSSNPRHHHPQDAAEQVQWAFDFADDPDFGWGWTAHPVGWIKTKGFAPDLSVLVLVQVLQVLCVVVVHDDFHWHHHPDSRMIITTDDDDPDPDPVPDDPVRVVVNCVCVVSCVVRPPDDDDDDDDDGGDDPPDDDD

Organism: NCBI:txid364297

InterPro domains:
  IPR000387 Tyrosine-specific protein phosphatases domain [PS50056] (388-460)
  IPR002931 Transglutaminase-like [PF01841] (128-212)
  IPR002931 Transglutaminase-like [SM00460] (149-214)
  IPR013589 Bacterial transglutaminase-like, N-terminal [PF08379] (4-79)
  IPR029021 Protein-tyrosine phosphatase-like [G3DSA:3.90.190.10] (294-471)
  IPR029021 Protein-tyrosine phosphatase-like [SSF52799] (321-465)
  IPR038765 Papain-like cysteine peptidase superfamily [SSF54001] (96-229)
  IPR057023 Swiss Army Knife protein, DSP-PTPase phosphatase domain [PF2278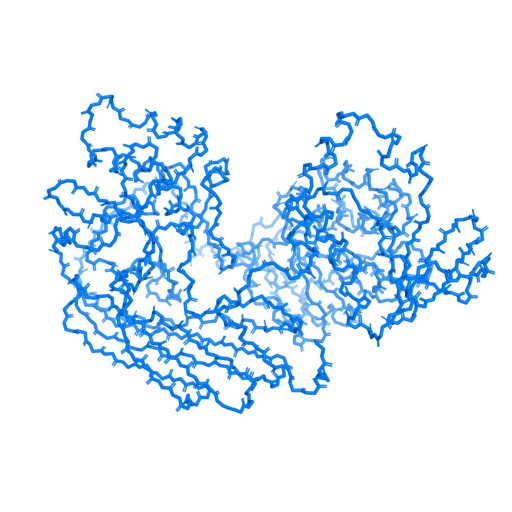4] (335-458)